Protein AF-A0A952E349-F1 (afdb_monomer)

Secondary structure (DSSP, 8-state):
-------PPP----PPP----SS-GGGS--PPPEEEEEE--SGGGG-S--BSSSGGG-EEEEEEETTEEEEEEE-BSSS-BTTB---TT-------STTS---BPPPHHHHHHSTTT-S-SS-GGGGG-TTTBTTS--TTS--PPPSSB-TTSPBP-PPPTTSEESSTTS-TTSTT--EE-TTS-EEEEEEEEE-SSSS-EEEEEEEEE-SSEEEEEE-SSSSSS--TTSEEEEEE--GGG--EE-SS---GGGTT-SEE-HHHHHHHHHHHHHHHSSHHHHHHHHHHHHHHH--S-EEEEEESS-TTS--EEEEEPPS-TTSHHHHHHHHHHHT----S---HHHHHHHHHHHHTT-TT-SSS-S--SPPGGGTGGG--EEEEEE--S---SS--S----SSSSSSSSSSTTT--S-SS-HHHHHHHHHSS-GGG-

Nearest PDB structures (foldseek):
  4db3-assembly1_A  TM=2.456E-01  e=8.775E+00  Vibrio vulnificus

Foldseek 3Di:
DDDDDDDDDDPDDDDDDPPDDPDPPVPPAPAFFEEEEAEAQAQLQQFLFQFPDDPLRWQWAWADEPVDIDIATEGHQDQDTLLRPFDLVPPDPPDPDSPSPNFHQADQVQLCPDPQRVGQPSLSLLRQACVGGVLHDDLQDFFFWAAFAAPVGHGTHQADLQFQWQQRNDDPPDPSTDGHNLQFKDWGWRPFCHGHHYGGGDTTIHTRHRNQKGKDWDDPPPPPDGDSPTDIDIDHLDQVRDWDAADQLNHVLQVSDRTRHSVSSSSRSSSSNRQGSGSLSVVLRVVRVCLLQDASHWYWYDYDPCPQVLTQATDHDDNHCSDDSNVSNSSSSSSRHRHDFAQPLQVLLLLLCQCLQHPSRPRYDGHNQDPVVNVSLPHHYHYDYRDSDDHDDDANPLFQQLAPDDDPRHDPPQDDDDTRDSSSSVNSSVVDRSPPD

Solvent-accessible surface area (backbone atoms only — not comparable to full-atom values): 25124 Å² total; per-residue (Å²): 133,86,83,85,82,84,77,87,75,83,81,79,79,78,74,77,82,81,80,71,77,91,56,61,74,94,74,53,66,91,44,54,34,41,34,36,39,39,39,55,30,17,43,73,27,56,26,30,42,34,28,84,74,50,84,91,24,27,50,71,42,74,9,40,38,97,86,50,75,44,72,41,65,24,32,28,73,62,77,75,48,99,86,40,79,65,54,95,78,70,71,68,75,87,59,94,46,92,82,69,53,84,26,32,52,58,48,53,67,37,32,36,68,35,94,82,57,58,42,58,83,72,24,55,57,43,63,40,15,34,94,39,7,66,38,25,75,46,90,73,58,73,45,68,57,50,55,45,48,28,77,86,63,52,66,57,57,86,41,50,43,66,61,25,34,63,56,65,42,57,45,88,89,39,92,83,52,50,65,38,46,47,86,43,63,45,71,48,69,15,59,64,42,44,30,64,87,41,66,58,57,45,69,41,70,34,67,81,37,60,64,46,52,37,41,48,82,45,72,72,84,73,80,88,60,95,53,52,84,39,50,67,44,83,45,61,76,39,77,90,58,50,64,49,76,48,89,81,29,69,27,63,84,41,76,42,37,48,48,26,48,43,70,52,50,44,41,35,48,26,22,28,51,37,40,31,37,23,51,43,33,42,48,44,34,53,55,29,44,51,57,42,71,42,67,76,36,20,45,25,39,33,50,68,72,60,84,66,80,28,61,35,59,67,39,67,38,46,75,52,33,78,41,70,56,28,22,54,46,48,51,22,54,57,60,58,68,47,47,67,72,34,42,55,50,40,50,53,42,32,55,43,26,26,63,46,48,38,92,70,20,81,83,51,75,69,59,70,65,53,57,64,94,66,34,27,87,72,46,50,77,44,82,46,80,46,72,96,72,82,66,47,77,76,83,62,77,69,44,51,39,24,57,72,58,90,55,98,75,38,33,88,94,69,40,72,93,69,60,49,43,63,63,17,45,53,34,52,51,68,76,47,74,64,86,81,114

Structure (mmCIF, N/CA/C/O backbone):
data_AF-A0A952E349-F1
#
_entry.id   AF-A0A952E349-F1
#
loop_
_atom_site.group_PDB
_atom_site.id
_atom_site.type_symbol
_atom_site.label_atom_id
_atom_site.label_alt_id
_atom_site.label_comp_id
_atom_site.label_asym_id
_atom_site.label_entity_id
_atom_site.label_seq_id
_atom_site.pdbx_PDB_ins_code
_atom_site.Cartn_x
_atom_site.Cartn_y
_atom_site.Cartn_z
_atom_site.occupancy
_atom_site.B_iso_or_equiv
_atom_site.auth_seq_id
_atom_site.auth_comp_id
_atom_site.auth_asym_id
_atom_site.auth_atom_id
_atom_site.pdbx_PDB_model_num
ATOM 1 N N . MET A 1 1 ? 38.917 14.965 -87.264 1.00 38.66 1 MET A N 1
ATOM 2 C CA . MET A 1 1 ? 38.340 15.428 -85.982 1.00 38.66 1 MET A CA 1
ATOM 3 C C . MET A 1 1 ? 37.756 14.219 -85.274 1.00 38.66 1 MET A C 1
ATOM 5 O O . MET A 1 1 ? 37.105 13.421 -85.933 1.00 38.66 1 MET A O 1
ATOM 9 N N . LEU A 1 2 ? 38.121 14.050 -84.002 1.00 36.72 2 LEU A N 1
ATOM 10 C CA . LEU A 1 2 ? 37.919 12.873 -83.148 1.00 36.72 2 LEU A CA 1
ATOM 11 C C . LEU A 1 2 ? 36.464 12.374 -83.093 1.00 36.72 2 LEU A C 1
ATOM 13 O O . LEU A 1 2 ? 35.555 13.162 -82.849 1.00 36.72 2 LEU A O 1
ATOM 17 N N . ALA A 1 3 ? 36.282 11.056 -83.202 1.00 37.66 3 ALA A N 1
ATOM 18 C CA . ALA A 1 3 ? 35.098 10.358 -82.711 1.00 37.66 3 ALA A CA 1
ATOM 19 C C . ALA A 1 3 ? 35.332 10.000 -81.233 1.00 37.66 3 ALA A C 1
ATOM 21 O O . ALA A 1 3 ? 36.263 9.260 -80.916 1.00 37.66 3 ALA A O 1
ATOM 22 N N . ALA A 1 4 ? 34.530 10.569 -80.332 1.00 39.22 4 ALA A N 1
ATOM 23 C CA . ALA A 1 4 ? 34.571 10.274 -78.904 1.00 39.22 4 ALA A CA 1
ATOM 24 C C . ALA A 1 4 ? 33.732 9.020 -78.614 1.00 39.22 4 ALA A C 1
ATOM 26 O O . ALA A 1 4 ? 32.523 9.006 -78.840 1.00 39.22 4 ALA A O 1
ATOM 27 N N . LEU A 1 5 ? 34.390 7.964 -78.137 1.00 37.06 5 LEU A N 1
ATOM 28 C CA . LEU A 1 5 ? 33.767 6.726 -77.680 1.00 37.06 5 LEU A CA 1
ATOM 29 C C . LEU A 1 5 ? 33.351 6.911 -76.210 1.00 37.06 5 LEU A C 1
ATOM 31 O O . LEU A 1 5 ? 34.209 7.041 -75.338 1.00 37.06 5 LEU A O 1
ATOM 35 N N . LEU A 1 6 ? 32.046 6.963 -75.939 1.00 41.62 6 LEU A N 1
ATOM 36 C CA . LEU A 1 6 ? 31.497 7.030 -74.584 1.00 41.62 6 LEU A CA 1
ATOM 37 C C . LEU A 1 6 ? 31.493 5.612 -73.987 1.00 41.62 6 LEU A C 1
ATOM 39 O O . LEU A 1 6 ? 30.723 4.757 -74.419 1.00 41.62 6 LEU A O 1
ATOM 43 N N . VAL A 1 7 ? 32.376 5.348 -73.024 1.00 44.19 7 VAL A N 1
ATOM 44 C CA . VAL A 1 7 ? 32.426 4.075 -72.290 1.00 44.19 7 VAL A CA 1
ATOM 45 C C . VAL A 1 7 ? 31.547 4.206 -71.044 1.00 44.19 7 VAL A C 1
ATOM 47 O O . VAL A 1 7 ? 31.880 4.964 -70.136 1.00 44.19 7 VAL A O 1
ATOM 50 N N . LEU A 1 8 ? 30.423 3.481 -70.998 1.00 44.56 8 LEU A N 1
ATOM 51 C CA . LEU A 1 8 ? 29.668 3.270 -69.760 1.00 44.56 8 LEU A CA 1
ATOM 52 C C . LEU A 1 8 ? 30.443 2.292 -68.869 1.00 44.56 8 LEU A C 1
ATOM 54 O O . LEU A 1 8 ? 30.660 1.142 -69.251 1.00 44.56 8 LEU A O 1
ATOM 58 N N . VAL A 1 9 ? 30.829 2.741 -67.677 1.00 49.50 9 VAL A N 1
ATOM 59 C CA . VAL A 1 9 ? 31.378 1.884 -66.620 1.00 49.50 9 VAL A CA 1
ATOM 60 C C . VAL A 1 9 ? 30.221 1.461 -65.706 1.00 49.50 9 VAL A C 1
ATOM 62 O O . VAL A 1 9 ? 29.508 2.337 -65.213 1.00 49.50 9 VAL A O 1
ATOM 65 N N . PRO A 1 10 ? 29.995 0.157 -65.466 1.00 44.12 10 PRO A N 1
ATOM 66 C CA . PRO A 1 10 ? 28.993 -0.285 -64.508 1.00 44.12 10 PRO A CA 1
ATOM 67 C C . PRO A 1 10 ? 29.476 0.029 -63.087 1.00 44.12 10 PRO A C 1
ATOM 69 O O . PRO A 1 10 ? 30.551 -0.405 -62.675 1.00 44.12 10 PRO A O 1
ATOM 72 N N . ILE A 1 11 ? 28.678 0.786 -62.334 1.00 51.91 11 ILE A N 1
ATOM 73 C CA . ILE A 1 11 ? 28.887 0.988 -60.899 1.00 51.91 11 ILE A CA 1
ATOM 74 C C . ILE A 1 11 ? 28.409 -0.289 -60.209 1.00 51.91 11 ILE A C 1
ATOM 76 O O . ILE A 1 11 ? 27.210 -0.528 -60.079 1.00 51.91 11 ILE A O 1
ATOM 80 N N . THR A 1 12 ? 29.340 -1.138 -59.789 1.00 49.94 12 THR A N 1
ATOM 81 C CA . THR A 1 12 ? 29.036 -2.228 -58.863 1.00 49.94 12 THR A CA 1
ATOM 82 C C . THR A 1 12 ? 28.783 -1.615 -57.489 1.00 49.94 12 THR A C 1
ATOM 84 O O . THR A 1 12 ? 29.725 -1.202 -56.814 1.00 49.94 12 THR A O 1
ATOM 87 N N . GLY A 1 13 ? 27.516 -1.513 -57.086 1.00 47.00 13 GLY A N 1
ATOM 88 C CA . GLY A 1 13 ? 27.161 -1.215 -55.703 1.00 47.00 13 GLY A CA 1
ATOM 89 C C . GLY A 1 13 ? 27.656 -2.350 -54.811 1.00 47.00 13 GLY A C 1
ATOM 90 O O . GLY A 1 13 ? 27.199 -3.484 -54.943 1.00 47.00 13 GLY A O 1
ATOM 91 N N . ALA A 1 14 ? 28.619 -2.068 -53.939 1.00 47.69 14 ALA A N 1
ATOM 92 C CA . ALA A 1 14 ? 28.977 -2.989 -52.874 1.00 47.69 14 ALA A CA 1
ATOM 93 C C . ALA A 1 14 ? 27.851 -2.945 -51.834 1.00 47.69 14 ALA A C 1
ATOM 95 O O . ALA A 1 14 ? 27.721 -1.966 -51.101 1.00 47.69 14 ALA A O 1
ATOM 96 N N . ALA A 1 15 ? 27.015 -3.982 -51.795 1.00 50.06 15 ALA A N 1
ATOM 97 C CA . ALA A 1 15 ? 26.187 -4.237 -50.626 1.00 50.06 15 ALA A CA 1
ATOM 98 C C . ALA A 1 15 ? 27.128 -4.512 -49.445 1.00 50.06 15 ALA A C 1
ATOM 100 O O . ALA A 1 15 ? 28.062 -5.310 -49.575 1.00 50.06 15 ALA A O 1
ATOM 101 N N . ALA A 1 16 ? 26.914 -3.830 -48.318 1.00 50.28 16 ALA A N 1
ATOM 102 C CA . ALA A 1 16 ? 27.619 -4.156 -47.088 1.00 50.28 16 ALA A CA 1
ATOM 103 C C . ALA A 1 16 ? 27.378 -5.644 -46.767 1.00 50.28 16 ALA A C 1
ATOM 105 O O . ALA A 1 16 ? 26.254 -6.124 -46.945 1.00 50.28 16 ALA A O 1
ATOM 106 N N . PRO A 1 17 ? 28.406 -6.403 -46.357 1.00 44.97 17 PRO A N 1
ATOM 107 C CA . PRO A 1 17 ? 28.228 -7.808 -46.031 1.00 44.97 17 PRO A CA 1
ATOM 108 C C . PRO A 1 17 ? 27.208 -7.942 -44.896 1.00 44.97 17 PRO A C 1
ATOM 110 O O . PRO A 1 17 ? 27.422 -7.438 -43.795 1.00 44.97 17 PRO A O 1
ATOM 113 N N . LEU A 1 18 ? 26.097 -8.626 -45.180 1.00 41.81 18 LEU A N 1
ATOM 114 C CA . LEU A 1 18 ? 25.151 -9.083 -44.171 1.00 41.81 18 LEU A CA 1
ATOM 115 C C . LEU A 1 18 ? 25.871 -10.139 -43.324 1.00 41.81 18 LEU A C 1
ATOM 117 O O . LEU A 1 18 ? 25.995 -11.295 -43.729 1.00 41.81 18 LEU A O 1
ATOM 121 N N . ASN A 1 19 ? 26.400 -9.725 -42.174 1.00 50.94 19 ASN A N 1
ATOM 122 C CA . ASN A 1 19 ? 26.942 -10.643 -41.180 1.00 50.94 19 ASN A CA 1
ATOM 123 C C . ASN A 1 19 ? 25.773 -11.367 -40.509 1.00 50.94 19 ASN A C 1
ATOM 125 O O . ASN A 1 19 ? 25.243 -10.915 -39.499 1.00 50.94 19 ASN A O 1
ATOM 129 N N . LEU A 1 20 ? 25.359 -12.488 -41.095 1.00 57.28 20 LEU A N 1
ATOM 130 C CA . LEU A 1 20 ? 24.455 -13.425 -40.440 1.00 57.28 20 LEU A CA 1
ATOM 131 C C . LEU A 1 20 ? 25.156 -13.983 -39.193 1.00 57.28 20 LEU A C 1
ATOM 133 O O . LEU A 1 20 ? 26.323 -14.376 -39.255 1.00 57.28 20 LEU A O 1
ATOM 137 N N . ALA A 1 21 ? 24.460 -13.982 -38.056 1.00 53.56 21 ALA A N 1
ATOM 138 C CA . ALA A 1 21 ? 25.009 -14.460 -36.794 1.00 53.56 21 ALA A CA 1
ATOM 139 C C . ALA A 1 21 ? 25.440 -15.935 -36.918 1.00 53.56 21 ALA A C 1
ATOM 141 O O . ALA A 1 21 ? 24.633 -16.813 -37.212 1.00 53.56 21 ALA A O 1
ATOM 142 N N . ASN A 1 22 ? 26.728 -16.209 -36.681 1.00 54.22 22 ASN A N 1
ATOM 143 C CA . ASN A 1 22 ? 27.316 -17.556 -36.763 1.00 54.22 22 ASN A CA 1
ATOM 144 C C . ASN A 1 22 ? 27.120 -18.391 -35.483 1.00 54.22 22 ASN A C 1
ATOM 146 O O . ASN A 1 22 ? 27.626 -19.510 -35.389 1.00 54.22 22 ASN A O 1
ATOM 150 N N . SER A 1 23 ? 26.392 -17.852 -34.508 1.00 53.53 23 SER A N 1
ATOM 151 C CA . SER A 1 23 ? 26.024 -18.523 -33.265 1.00 53.53 23 SER A CA 1
ATOM 152 C C . SER A 1 23 ? 24.502 -18.649 -33.214 1.00 53.53 23 SER A C 1
ATOM 154 O O . SER A 1 23 ? 23.820 -17.679 -33.548 1.00 53.53 23 SER A O 1
ATOM 156 N N . PRO A 1 24 ? 23.943 -19.801 -32.802 1.00 53.16 24 PRO A N 1
ATOM 157 C CA . PRO A 1 24 ? 22.507 -19.923 -32.580 1.00 53.16 24 PRO A CA 1
ATOM 158 C C . PRO A 1 24 ? 22.027 -18.843 -31.608 1.00 53.16 24 PRO A C 1
ATOM 160 O O . PRO A 1 24 ? 22.713 -18.567 -30.628 1.00 53.16 24 PRO A O 1
ATOM 163 N N . LEU A 1 25 ? 20.861 -18.246 -31.856 1.00 49.31 25 LEU A N 1
ATOM 164 C CA . LEU A 1 25 ? 20.354 -17.106 -31.080 1.00 49.31 25 LEU A CA 1
ATOM 165 C C . LEU A 1 25 ? 20.243 -17.404 -29.571 1.00 49.31 25 LEU A C 1
ATOM 167 O O . LEU A 1 25 ? 20.496 -16.537 -28.750 1.00 49.31 25 LEU A O 1
ATOM 171 N N . PHE A 1 26 ? 19.986 -18.661 -29.197 1.00 52.84 26 PHE A N 1
ATOM 172 C CA . PHE A 1 26 ? 19.953 -19.111 -27.798 1.00 52.84 26 PHE A CA 1
ATOM 173 C C . PHE A 1 26 ? 21.341 -19.249 -27.133 1.00 52.84 26 PHE A C 1
ATOM 175 O O . PHE A 1 26 ? 21.428 -19.517 -25.938 1.00 52.84 26 PHE A O 1
ATOM 182 N N . LEU A 1 27 ? 22.428 -19.121 -27.902 1.00 52.12 27 LEU A N 1
ATOM 183 C CA . LEU A 1 27 ? 23.825 -19.126 -27.443 1.00 52.12 27 LEU A CA 1
ATOM 184 C C . LEU A 1 27 ? 24.464 -17.726 -27.487 1.00 52.12 27 LEU A C 1
ATOM 186 O O . LEU A 1 27 ? 25.610 -17.573 -27.061 1.00 52.12 27 LEU A O 1
ATOM 190 N N . ALA A 1 28 ? 23.768 -16.714 -28.012 1.00 51.03 28 ALA A N 1
ATOM 191 C CA . ALA A 1 28 ? 24.268 -15.350 -28.113 1.00 51.03 28 ALA A CA 1
ATOM 192 C C . ALA A 1 28 ? 23.836 -14.554 -26.874 1.00 51.03 28 ALA A C 1
ATOM 194 O O . ALA A 1 28 ? 22.650 -14.340 -26.681 1.00 51.03 28 ALA A O 1
ATOM 195 N N . THR A 1 29 ? 24.808 -14.182 -26.031 1.00 53.09 29 THR A N 1
ATOM 196 C CA . THR A 1 29 ? 24.740 -13.132 -24.991 1.00 53.09 29 THR A CA 1
ATOM 197 C C . THR A 1 29 ? 23.368 -12.921 -24.340 1.00 53.09 29 THR A C 1
ATOM 199 O O . THR A 1 29 ? 22.526 -12.224 -24.896 1.00 53.09 29 THR A O 1
ATOM 202 N N . SER A 1 30 ? 23.179 -13.448 -23.125 1.00 72.81 30 SER A N 1
ATOM 203 C CA . SER A 1 30 ? 22.052 -13.069 -22.261 1.00 72.81 30 SER A CA 1
ATOM 204 C C . SER A 1 30 ? 22.091 -11.556 -22.034 1.00 72.81 30 SER A C 1
ATOM 206 O O . SER A 1 30 ? 22.868 -11.078 -21.209 1.00 72.81 30 SER A O 1
ATOM 208 N N . VAL A 1 31 ? 21.315 -10.807 -22.813 1.00 89.06 31 VAL A N 1
ATOM 209 C CA . VAL A 1 31 ? 21.098 -9.378 -22.605 1.00 89.06 31 VAL A CA 1
ATOM 210 C C . VAL A 1 31 ? 20.160 -9.225 -21.413 1.00 89.06 31 VAL A C 1
ATOM 212 O O . VAL A 1 31 ? 19.180 -9.960 -21.295 1.00 89.06 31 VAL A O 1
ATOM 215 N N . GLU A 1 32 ? 20.483 -8.326 -20.488 1.00 93.88 32 GLU A N 1
ATOM 216 C CA . GLU A 1 32 ? 19.623 -8.087 -19.329 1.00 93.88 32 GLU A CA 1
ATOM 217 C C . GLU A 1 32 ? 18.279 -7.510 -19.802 1.00 93.88 32 GLU A C 1
ATOM 219 O O . GLU A 1 32 ? 18.289 -6.553 -20.586 1.00 93.88 32 GLU A O 1
ATOM 224 N N . PRO A 1 33 ? 17.130 -8.045 -19.356 1.00 94.44 33 PRO A N 1
ATOM 225 C CA . PRO A 1 33 ? 15.838 -7.459 -19.676 1.00 94.44 33 PRO A CA 1
ATOM 226 C C . PRO A 1 33 ? 15.683 -6.102 -18.983 1.00 94.44 33 PRO A C 1
ATOM 228 O O . PRO A 1 33 ? 16.248 -5.871 -17.910 1.00 94.44 33 PRO A O 1
ATOM 231 N N . ASN A 1 34 ? 14.890 -5.229 -19.590 1.00 95.81 34 ASN A N 1
ATOM 232 C CA . ASN A 1 34 ? 14.481 -3.958 -19.015 1.00 95.81 34 ASN A CA 1
ATOM 233 C C . ASN A 1 34 ? 13.130 -4.120 -18.312 1.00 95.81 34 ASN A C 1
ATOM 235 O O . ASN A 1 34 ? 12.200 -4.689 -18.882 1.00 95.81 34 ASN A O 1
ATOM 239 N N . ILE A 1 35 ? 13.005 -3.590 -17.100 1.00 96.81 35 ILE A N 1
ATOM 240 C CA . ILE A 1 35 ? 11.749 -3.552 -16.351 1.00 96.81 35 ILE A CA 1
ATOM 241 C C . ILE A 1 35 ? 11.536 -2.124 -15.858 1.00 96.81 35 ILE A C 1
ATOM 243 O O . ILE A 1 35 ? 12.375 -1.593 -15.134 1.00 96.81 35 ILE A O 1
ATOM 247 N N . THR A 1 36 ? 10.423 -1.506 -16.231 1.00 96.00 36 THR A N 1
ATOM 248 C CA . THR A 1 36 ? 10.028 -0.183 -15.739 1.00 96.00 36 THR A CA 1
ATOM 249 C C . THR A 1 36 ? 8.887 -0.352 -14.753 1.00 96.00 36 THR A C 1
ATOM 251 O O . THR A 1 36 ? 7.811 -0.826 -15.120 1.00 96.00 36 THR A O 1
ATOM 254 N N . PHE A 1 37 ? 9.119 0.042 -13.503 1.00 96.25 37 PHE A N 1
ATOM 255 C CA . PHE A 1 37 ? 8.055 0.190 -12.521 1.00 96.25 37 PHE A CA 1
ATOM 256 C C . PHE A 1 37 ? 7.410 1.560 -12.673 1.00 96.25 37 PHE A C 1
ATOM 258 O O . PHE A 1 37 ? 8.094 2.580 -12.620 1.00 96.25 37 PHE A O 1
ATOM 265 N N . VAL A 1 38 ? 6.092 1.562 -12.832 1.00 94.00 38 VAL A N 1
ATOM 266 C CA . VAL A 1 38 ? 5.258 2.758 -12.762 1.00 94.00 38 VAL A CA 1
ATOM 267 C C . VAL A 1 38 ? 4.405 2.628 -11.513 1.00 94.00 38 VAL A C 1
ATOM 269 O O . VAL A 1 38 ? 3.523 1.771 -11.447 1.00 94.00 38 VAL A O 1
ATOM 272 N N . ASN A 1 39 ? 4.707 3.432 -10.503 1.00 94.25 39 ASN A N 1
ATOM 273 C CA . ASN A 1 39 ? 4.015 3.385 -9.228 1.00 94.25 39 ASN A CA 1
ATOM 274 C C . ASN A 1 39 ? 3.002 4.522 -9.123 1.00 94.25 39 ASN A C 1
ATOM 276 O O . ASN A 1 39 ? 3.308 5.676 -9.408 1.00 94.25 39 ASN A O 1
ATOM 280 N N . ASP A 1 40 ? 1.790 4.179 -8.718 1.00 93.12 40 ASP A N 1
ATOM 281 C CA . ASP A 1 40 ? 0.751 5.139 -8.399 1.00 93.12 40 ASP A CA 1
ATOM 282 C C . ASP A 1 40 ? 1.138 5.927 -7.148 1.00 93.12 40 ASP A C 1
ATOM 284 O O . ASP A 1 40 ? 1.376 5.357 -6.083 1.00 93.12 40 ASP A O 1
ATOM 288 N N . ASP A 1 41 ? 1.223 7.239 -7.312 1.00 91.69 41 ASP A N 1
ATOM 289 C CA . ASP A 1 41 ? 1.432 8.230 -6.269 1.00 91.69 41 ASP A CA 1
ATOM 290 C C . ASP A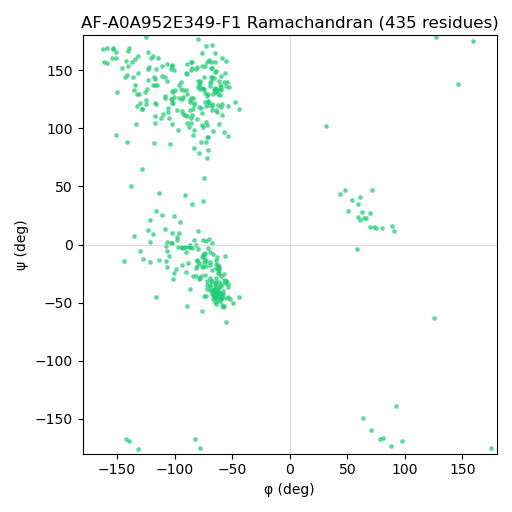 1 41 ? 0.216 9.157 -6.165 1.00 91.69 41 ASP A C 1
ATOM 292 O O . ASP A 1 41 ? 0.369 10.312 -5.806 1.00 91.69 41 ASP A O 1
ATOM 296 N N . SER A 1 42 ? -0.992 8.694 -6.501 1.00 89.31 42 SER A N 1
ATOM 297 C CA . SER A 1 42 ? -2.235 9.439 -6.271 1.00 89.31 42 SER A CA 1
ATOM 298 C C . SER A 1 42 ? -2.607 9.482 -4.790 1.00 89.31 42 SER A C 1
ATOM 300 O O . SER A 1 42 ? -2.224 8.612 -4.015 1.00 89.31 42 SER A O 1
ATOM 302 N N . GLY A 1 43 ? -3.408 10.469 -4.373 1.00 85.69 43 GLY A N 1
ATOM 303 C CA . GLY A 1 43 ? -3.766 10.647 -2.957 1.00 85.69 43 GLY A CA 1
ATOM 304 C C . GLY A 1 43 ? -4.436 9.425 -2.308 1.00 85.69 43 GLY A C 1
ATOM 305 O O . GLY A 1 43 ? -4.317 9.229 -1.100 1.00 85.69 43 GLY A O 1
ATOM 306 N N . SER A 1 44 ? -5.092 8.562 -3.093 1.00 85.81 44 SER A N 1
ATOM 307 C CA . SER A 1 44 ? -5.729 7.346 -2.583 1.00 85.81 44 SER A CA 1
ATOM 308 C C . SER A 1 44 ? -4.756 6.238 -2.187 1.00 85.81 44 SER A C 1
ATOM 310 O O . SER A 1 44 ? -5.123 5.338 -1.427 1.00 85.81 44 SER A O 1
ATOM 312 N N . MET A 1 45 ? -3.493 6.339 -2.601 1.00 90.69 45 MET A N 1
ATOM 313 C CA . MET A 1 45 ? -2.438 5.422 -2.186 1.00 90.69 45 MET A CA 1
ATOM 314 C C . MET A 1 45 ? -2.005 5.638 -0.719 1.00 90.69 45 MET A C 1
ATOM 316 O O . MET A 1 45 ? -1.516 4.699 -0.086 1.00 90.69 45 MET A O 1
ATOM 320 N N . ASP A 1 46 ? -2.305 6.792 -0.110 1.00 88.75 46 ASP A N 1
ATOM 321 C CA . ASP A 1 46 ? -2.099 7.037 1.333 1.00 88.75 46 ASP A CA 1
ATOM 322 C C . ASP A 1 46 ? -3.164 6.352 2.220 1.00 88.75 46 ASP A C 1
ATOM 324 O O . ASP A 1 46 ? -3.033 6.268 3.442 1.00 88.75 46 ASP A O 1
ATOM 328 N N . TRP A 1 47 ? -4.245 5.827 1.634 1.00 89.44 47 TRP A N 1
ATOM 329 C CA . TRP A 1 47 ? -5.367 5.294 2.407 1.00 89.44 47 TRP A CA 1
ATOM 330 C C . TRP A 1 47 ? -5.001 4.022 3.190 1.00 89.44 47 TRP A C 1
ATOM 332 O O . TRP A 1 47 ? -4.285 3.139 2.712 1.00 89.44 47 TRP A O 1
ATOM 342 N N . GLY A 1 48 ? -5.575 3.887 4.390 1.00 90.88 48 GLY A N 1
ATOM 343 C CA . GLY A 1 48 ? -5.428 2.711 5.267 1.00 90.88 48 GLY A CA 1
ATOM 344 C C . GLY A 1 48 ? -6.566 1.692 5.135 1.00 90.88 48 GLY A C 1
ATOM 345 O O . GLY A 1 48 ? -6.715 0.782 5.957 1.00 90.88 48 GLY A O 1
ATOM 346 N N . ILE A 1 49 ? -7.429 1.874 4.134 1.00 90.94 49 ILE A N 1
ATOM 347 C CA . ILE A 1 49 ? -8.602 1.039 3.890 1.00 90.94 49 ILE A CA 1
ATOM 348 C C . ILE A 1 49 ? -8.569 0.521 2.456 1.00 90.94 49 ILE A C 1
ATOM 350 O O . ILE A 1 49 ? -8.378 1.282 1.515 1.00 90.94 49 ILE A O 1
ATOM 354 N N . MET A 1 50 ? -8.780 -0.781 2.288 1.00 91.69 50 MET A N 1
ATOM 355 C CA . MET A 1 50 ? -9.094 -1.430 1.017 1.00 91.69 50 MET A CA 1
ATOM 356 C C . MET A 1 50 ? -10.132 -2.515 1.291 1.00 91.69 50 MET A C 1
ATOM 358 O O . MET A 1 50 ? -9.792 -3.654 1.622 1.00 91.69 50 MET A O 1
ATOM 362 N N . VAL A 1 51 ? -11.412 -2.138 1.239 1.00 89.62 51 VAL A N 1
ATOM 363 C CA . VAL A 1 51 ? -12.491 -3.094 1.518 1.00 89.62 51 VAL A CA 1
ATOM 364 C C . VAL A 1 51 ? -12.744 -4.011 0.328 1.00 89.62 51 VAL A C 1
ATOM 366 O O . VAL A 1 51 ? -12.794 -3.568 -0.817 1.00 89.62 51 VAL A O 1
ATOM 369 N N . VAL A 1 52 ? -12.977 -5.293 0.606 1.00 74.19 52 VAL A N 1
ATOM 370 C CA . VAL A 1 52 ? -13.361 -6.282 -0.420 1.00 74.19 52 VAL A CA 1
ATOM 371 C C . VAL A 1 52 ? -14.816 -6.128 -0.884 1.00 74.19 52 VAL A C 1
ATOM 373 O O . VAL A 1 52 ? -15.208 -6.683 -1.909 1.00 74.19 52 VAL A O 1
ATOM 376 N N . GLN A 1 53 ? -15.632 -5.379 -0.134 1.00 64.88 53 GLN A N 1
ATOM 377 C CA . GLN A 1 53 ? -17.052 -5.147 -0.396 1.00 64.88 53 GLN A CA 1
ATOM 378 C C . GLN A 1 53 ? -17.380 -3.653 -0.252 1.00 64.88 53 GLN A C 1
ATOM 380 O O . GLN A 1 53 ? -17.478 -3.136 0.856 1.00 64.88 53 GLN A O 1
ATOM 385 N N . GLY A 1 54 ? -17.550 -2.961 -1.379 1.00 58.88 54 GLY A N 1
ATOM 386 C CA . GLY A 1 54 ? -17.804 -1.518 -1.439 1.00 58.88 54 GLY A CA 1
ATOM 387 C C . GLY A 1 54 ? -17.147 -0.915 -2.679 1.00 58.88 54 GLY A C 1
ATOM 388 O O . GLY A 1 54 ? -16.040 -1.306 -3.041 1.00 58.88 54 GLY A O 1
ATOM 389 N N . GLY A 1 55 ? -17.837 -0.013 -3.381 1.00 60.44 55 GLY A N 1
ATOM 390 C CA . GLY A 1 55 ? -17.241 0.678 -4.527 1.00 60.44 55 GLY A CA 1
ATOM 391 C C . GLY A 1 55 ? -16.021 1.482 -4.073 1.00 60.44 55 GLY A C 1
ATOM 392 O O . GLY A 1 55 ? -16.097 2.163 -3.055 1.00 60.44 55 GLY A O 1
ATOM 393 N N . GLU A 1 56 ? -14.913 1.385 -4.812 1.00 74.19 56 GLU A N 1
ATOM 394 C CA . GLU A 1 56 ? -13.691 2.196 -4.618 1.00 74.19 56 GLU A CA 1
ATOM 395 C C . GLU A 1 56 ? -12.817 1.812 -3.406 1.00 74.19 56 GLU A C 1
ATOM 397 O O . GLU A 1 56 ? -11.918 2.556 -3.021 1.00 74.19 56 GLU A O 1
ATOM 402 N N . GLY A 1 57 ? -13.040 0.640 -2.798 1.00 85.50 57 GLY A N 1
ATOM 403 C CA . GLY A 1 57 ? -12.177 0.146 -1.718 1.00 85.50 57 GLY A CA 1
ATOM 404 C C . GLY A 1 57 ? -12.239 0.993 -0.441 1.00 85.50 57 GLY A C 1
ATOM 405 O O . GLY A 1 57 ? -11.308 0.947 0.356 1.00 85.50 57 GLY A O 1
ATOM 406 N N . THR A 1 58 ? -13.325 1.742 -0.236 1.00 87.94 58 THR A N 1
ATOM 407 C CA . THR A 1 58 ? -13.569 2.593 0.942 1.00 87.94 58 THR A CA 1
ATOM 408 C C . THR A 1 58 ? -14.623 1.989 1.865 1.00 87.94 58 THR A C 1
ATOM 410 O O . THR A 1 58 ? -15.487 1.228 1.423 1.00 87.94 58 THR A O 1
ATOM 413 N N . MET A 1 59 ? -14.600 2.342 3.153 1.00 90.06 59 MET A N 1
ATOM 414 C CA . MET A 1 59 ? -15.705 1.992 4.042 1.00 90.06 59 MET A CA 1
ATOM 415 C C . MET A 1 59 ? -16.822 3.025 3.906 1.00 90.06 59 MET A C 1
ATOM 417 O O . MET A 1 59 ? -16.627 4.197 4.209 1.00 90.06 59 MET A O 1
ATOM 421 N N . VAL A 1 60 ? -18.012 2.585 3.499 1.00 88.88 60 VAL A N 1
ATOM 422 C CA . VAL A 1 60 ? -19.184 3.460 3.384 1.00 88.88 60 VAL A CA 1
ATOM 423 C C . VAL A 1 60 ? -20.096 3.276 4.591 1.00 88.88 60 VAL A C 1
ATOM 425 O O . VAL A 1 60 ? -20.506 2.155 4.896 1.00 88.88 60 VAL A O 1
ATOM 428 N N . LEU A 1 61 ? -20.438 4.380 5.257 1.00 89.31 61 LEU A N 1
ATOM 429 C CA . LEU A 1 61 ? -21.492 4.420 6.269 1.00 89.31 61 LEU A CA 1
ATOM 430 C C . LEU A 1 61 ? -22.740 5.068 5.662 1.00 89.31 61 LEU A C 1
ATOM 432 O O . LEU A 1 61 ? -22.684 6.181 5.136 1.00 89.31 61 LEU A O 1
ATOM 436 N N . ASP A 1 62 ? -23.869 4.365 5.741 1.00 84.12 62 ASP A N 1
ATOM 437 C CA . ASP A 1 62 ? -25.154 4.823 5.213 1.00 84.12 62 ASP A CA 1
ATOM 438 C C . ASP A 1 62 ? -26.050 5.352 6.341 1.00 84.12 62 ASP A C 1
ATOM 440 O O . ASP A 1 62 ? -26.402 4.626 7.271 1.00 84.12 62 ASP A O 1
ATOM 444 N N . GLY A 1 63 ? -26.464 6.616 6.240 1.00 75.75 63 GLY A N 1
ATOM 445 C CA . GLY A 1 63 ? -27.462 7.232 7.117 1.00 75.75 63 GLY A CA 1
ATOM 446 C C . GLY A 1 63 ? -28.771 7.538 6.391 1.00 75.75 63 GLY A C 1
ATOM 447 O O . GLY A 1 63 ? -28.799 7.796 5.184 1.00 75.75 63 GLY A O 1
ATOM 448 N N . ARG A 1 64 ? -29.881 7.580 7.136 1.00 66.88 64 ARG A N 1
ATOM 449 C CA . ARG A 1 64 ? -31.203 7.891 6.574 1.00 66.88 64 ARG A CA 1
ATOM 450 C C . ARG A 1 64 ? -31.440 9.404 6.517 1.00 66.88 64 ARG A C 1
ATOM 452 O O . ARG A 1 64 ? -31.713 10.025 7.542 1.00 66.88 64 ARG A O 1
ATOM 459 N N . GLN A 1 65 ? -31.449 10.010 5.328 1.00 58.69 65 GLN A N 1
ATOM 460 C CA . GLN A 1 65 ? -31.947 11.381 5.147 1.00 58.69 65 GLN A CA 1
ATOM 461 C C . GLN A 1 65 ? -33.458 11.344 4.845 1.00 58.69 65 GLN A C 1
ATOM 463 O O . GLN A 1 65 ? -33.959 10.467 4.143 1.00 58.69 65 GLN A O 1
ATOM 468 N N . PHE A 1 66 ? -34.216 12.346 5.301 1.00 54.47 66 PHE A N 1
ATOM 469 C CA . PHE A 1 66 ? -35.625 12.516 4.900 1.00 54.47 66 PHE A CA 1
ATOM 470 C C . PHE A 1 66 ? -35.792 12.900 3.405 1.00 54.47 66 PHE A C 1
ATOM 472 O O . PHE A 1 66 ? -36.920 13.061 2.941 1.00 54.47 66 PHE A O 1
ATOM 479 N N . SER A 1 67 ? -34.689 13.015 2.649 1.00 51.16 67 SER A N 1
ATOM 480 C CA . SER A 1 67 ? -34.628 13.397 1.227 1.00 51.16 67 SER A CA 1
ATOM 481 C C . SER A 1 67 ? -33.690 12.536 0.351 1.00 51.16 67 SER A C 1
ATOM 483 O O . SER A 1 67 ? -33.491 12.886 -0.809 1.00 51.16 67 SER A O 1
ATOM 485 N N . GLY A 1 68 ? -33.126 11.434 0.866 1.00 56.81 68 GLY A N 1
ATOM 486 C CA . GLY A 1 68 ? -32.133 10.579 0.184 1.00 56.81 68 GLY A CA 1
ATOM 487 C C . GLY A 1 68 ? -31.323 9.730 1.180 1.00 56.81 68 GLY A C 1
ATOM 488 O O . GLY A 1 68 ? -31.496 9.889 2.381 1.00 56.81 68 GLY A O 1
ATOM 489 N N . ASP A 1 69 ? -30.451 8.829 0.734 1.00 59.31 69 ASP A N 1
ATOM 490 C CA . ASP A 1 69 ? -29.474 8.186 1.632 1.00 59.31 69 ASP A CA 1
ATOM 491 C C . ASP A 1 69 ? -28.241 9.098 1.730 1.00 59.31 69 ASP A C 1
ATOM 493 O O . ASP A 1 69 ? -27.692 9.489 0.697 1.00 59.31 69 ASP A O 1
ATOM 497 N N . ARG A 1 70 ? -27.806 9.474 2.945 1.00 70.81 70 ARG A N 1
ATOM 498 C CA . ARG A 1 70 ? -26.510 10.156 3.113 1.00 70.81 70 ARG A CA 1
ATOM 499 C C . ARG A 1 70 ? -25.449 9.074 3.227 1.00 70.81 70 ARG A C 1
ATOM 501 O O . ARG A 1 70 ? -25.354 8.423 4.265 1.00 70.81 70 ARG A O 1
ATOM 508 N N . ARG A 1 71 ? -24.690 8.894 2.150 1.00 79.50 71 ARG A N 1
ATOM 509 C CA . ARG A 1 71 ? -23.533 8.001 2.105 1.00 79.50 71 ARG A CA 1
ATOM 510 C C . ARG A 1 71 ? -22.286 8.787 2.433 1.00 79.50 71 ARG A C 1
ATOM 512 O O . ARG A 1 71 ? -22.094 9.868 1.882 1.00 79.50 71 ARG A O 1
ATOM 519 N N . GLN A 1 72 ? -21.468 8.242 3.315 1.00 84.44 72 GLN A N 1
ATOM 520 C CA . GLN A 1 72 ? -20.240 8.885 3.741 1.00 84.44 72 GLN A CA 1
ATOM 521 C C . GLN A 1 72 ? -19.090 7.881 3.664 1.00 84.44 72 GLN A C 1
ATOM 523 O O . GLN A 1 72 ? -19.242 6.743 4.113 1.00 84.44 72 GLN A O 1
ATOM 528 N N . ARG A 1 73 ? -17.993 8.274 3.007 1.00 86.00 73 ARG A N 1
ATOM 529 C CA . ARG A 1 73 ? -16.843 7.407 2.717 1.00 86.00 73 ARG A CA 1
ATOM 530 C C . ARG A 1 73 ? -15.730 7.662 3.723 1.00 86.00 73 ARG A C 1
ATOM 532 O O . ARG A 1 73 ? -15.335 8.801 3.906 1.00 86.00 73 ARG A O 1
ATOM 539 N N . TYR A 1 74 ? -15.179 6.585 4.261 1.00 88.62 74 TYR A N 1
ATOM 540 C CA . TYR A 1 74 ? -14.060 6.593 5.189 1.00 88.62 74 TYR A CA 1
ATOM 541 C C . TYR A 1 74 ? -12.886 5.828 4.590 1.00 88.62 74 TYR A C 1
ATOM 543 O O . TYR A 1 74 ? -13.064 4.741 4.022 1.00 88.62 74 TYR A O 1
ATOM 551 N N . VAL A 1 75 ? -11.688 6.392 4.739 1.00 88.44 75 VAL A N 1
ATOM 552 C CA . VAL A 1 75 ? -10.471 5.913 4.064 1.00 88.44 75 VAL A CA 1
ATOM 553 C C . VAL A 1 75 ? -9.304 5.648 5.020 1.00 88.44 75 VAL A C 1
ATOM 555 O O . VAL A 1 75 ? -8.369 4.934 4.657 1.00 88.44 75 VAL A O 1
ATOM 558 N N . HIS A 1 76 ? -9.405 6.103 6.273 1.00 88.88 76 HIS A N 1
ATOM 559 C CA . HIS A 1 76 ? -8.420 5.836 7.322 1.00 88.88 76 HIS A CA 1
ATOM 560 C C . HIS A 1 76 ? -9.034 5.136 8.543 1.00 88.88 76 HIS A C 1
ATOM 562 O O . HIS A 1 76 ? -10.214 5.288 8.870 1.00 88.88 76 HIS A O 1
ATOM 568 N N . VAL A 1 77 ? -8.204 4.370 9.252 1.00 89.06 77 VAL A N 1
ATOM 569 C CA . VAL A 1 77 ? -8.537 3.738 10.545 1.00 89.06 77 VAL A CA 1
ATOM 570 C C . VAL A 1 77 ? -7.828 4.394 11.737 1.00 89.06 77 VAL A C 1
ATOM 572 O O . VAL A 1 77 ? -8.250 4.158 12.875 1.00 89.06 77 VAL A O 1
ATOM 575 N N . PHE A 1 78 ? -6.810 5.223 11.466 1.00 78.06 78 PHE A N 1
ATOM 576 C CA . PHE A 1 78 ? -6.024 6.006 12.424 1.00 78.06 78 PHE A CA 1
ATOM 577 C C . PHE A 1 78 ? -5.891 7.459 11.961 1.00 78.06 78 PHE A C 1
ATOM 579 O O . PHE A 1 78 ? -6.063 7.761 10.782 1.00 78.06 78 PHE A O 1
ATOM 586 N N . CYS A 1 79 ? -5.532 8.325 12.902 1.00 74.00 79 CYS A N 1
ATOM 587 C CA . CYS A 1 79 ? -5.289 9.750 12.695 1.00 74.00 79 CYS A CA 1
ATOM 588 C C . CYS A 1 79 ? -3.816 10.055 12.373 1.00 74.00 79 CYS A C 1
ATOM 590 O O . CYS A 1 79 ? -3.210 10.929 12.984 1.00 74.00 79 CYS A O 1
ATOM 592 N N . MET A 1 80 ? -3.198 9.234 11.525 1.00 66.38 80 MET A N 1
ATOM 593 C CA . MET A 1 80 ? -1.755 9.248 11.289 1.00 66.38 80 MET A CA 1
ATOM 594 C C . MET A 1 80 ? -1.473 8.775 9.862 1.00 66.38 80 MET A C 1
ATOM 596 O O . MET A 1 80 ? -1.435 7.572 9.611 1.00 66.38 80 MET A O 1
ATOM 600 N N . SER A 1 81 ? -1.352 9.712 8.924 1.00 63.09 81 SER A N 1
ATOM 601 C CA . SER A 1 81 ? -0.886 9.457 7.556 1.00 63.09 81 SER A CA 1
ATOM 602 C C . SER A 1 81 ? -0.243 10.721 6.972 1.00 63.09 81 SER A C 1
ATOM 604 O O . SER A 1 81 ? -0.364 11.792 7.564 1.00 63.09 81 SER A O 1
ATOM 606 N N . ASP A 1 82 ? 0.437 10.611 5.827 1.00 62.22 82 ASP A N 1
ATOM 607 C CA . ASP A 1 82 ? 1.238 11.713 5.259 1.00 62.22 82 ASP A CA 1
ATOM 608 C C . ASP A 1 82 ? 0.330 12.846 4.764 1.00 62.22 82 ASP A C 1
ATOM 610 O O . ASP A 1 82 ? 0.708 14.014 4.807 1.00 62.22 82 ASP A O 1
ATOM 614 N N . ASN A 1 83 ? -0.897 12.508 4.348 1.00 61.59 83 ASN A N 1
ATOM 615 C CA . ASN A 1 83 ? -1.897 13.468 3.878 1.00 61.59 83 ASN A CA 1
ATOM 616 C C . ASN A 1 83 ? -2.984 13.791 4.907 1.00 61.59 83 ASN A C 1
ATOM 618 O O . ASN A 1 83 ? -3.907 14.550 4.600 1.00 61.59 83 ASN A O 1
ATOM 622 N N . ASN A 1 84 ? -2.913 13.213 6.107 1.00 58.78 84 ASN A N 1
ATOM 623 C CA . ASN A 1 84 ? -3.913 13.420 7.143 1.00 58.78 84 ASN A CA 1
ATOM 624 C C . ASN A 1 84 ? -3.275 14.083 8.362 1.00 58.78 84 ASN A C 1
ATOM 626 O O . ASN A 1 84 ? -2.846 13.417 9.306 1.00 58.78 84 ASN A O 1
ATOM 630 N N . ASP A 1 85 ? -3.238 15.417 8.338 1.00 50.84 85 ASP A N 1
ATOM 631 C CA . ASP A 1 85 ? -2.917 16.208 9.522 1.00 50.84 85 ASP A CA 1
ATOM 632 C C . ASP A 1 85 ? -4.138 16.253 10.441 1.00 50.84 85 ASP A C 1
ATOM 634 O O . ASP A 1 85 ? -5.011 17.123 10.371 1.00 50.84 85 ASP A O 1
ATOM 638 N N . CYS A 1 86 ? -4.213 15.254 11.305 1.00 53.91 86 CYS A N 1
ATOM 639 C CA . CYS A 1 86 ? -5.134 15.247 12.414 1.00 53.91 86 CYS A CA 1
ATOM 640 C C . CYS A 1 86 ? -4.710 16.232 13.494 1.00 53.91 86 CYS A C 1
ATOM 642 O O . CYS A 1 86 ? -4.264 15.847 14.578 1.00 53.91 86 CYS A O 1
ATOM 644 N N . THR A 1 87 ? -4.907 17.520 13.253 1.00 44.59 87 THR A N 1
ATOM 645 C CA . THR A 1 87 ? -4.937 18.445 14.377 1.00 44.59 87 THR A CA 1
ATOM 646 C C . THR A 1 87 ? -6.229 18.203 15.163 1.00 44.59 87 THR A C 1
ATOM 648 O O . THR A 1 87 ? -7.332 18.210 14.616 1.00 44.59 87 THR A O 1
ATOM 651 N N . LEU A 1 88 ? -6.114 18.028 16.486 1.00 44.84 88 LEU A N 1
ATOM 652 C CA . LEU A 1 88 ? -7.261 18.056 17.413 1.00 44.84 88 LEU A CA 1
ATOM 653 C C . LEU A 1 88 ? -8.071 19.371 17.310 1.00 44.84 88 LEU A C 1
ATOM 655 O O . LEU A 1 88 ? -9.153 19.470 17.886 1.00 44.84 88 LEU A O 1
ATOM 659 N N . ASP A 1 89 ? -7.547 20.366 16.587 1.00 37.06 89 ASP A N 1
ATOM 660 C CA . ASP A 1 89 ? -8.139 21.684 16.372 1.00 37.06 89 ASP A CA 1
ATOM 661 C C . ASP A 1 89 ? -9.112 21.766 15.184 1.00 37.06 89 ASP A C 1
ATOM 663 O O . ASP A 1 89 ? -9.722 22.814 14.978 1.00 37.06 89 ASP A O 1
ATOM 667 N N . GLY A 1 90 ? -9.352 20.680 14.439 1.00 40.38 90 GLY A N 1
ATOM 668 C CA . GLY A 1 90 ? -10.400 20.668 13.410 1.00 40.38 90 GLY A CA 1
ATOM 669 C C . GLY A 1 90 ? -10.180 21.693 12.291 1.00 40.38 90 GLY A C 1
ATOM 670 O O . GLY A 1 90 ? -11.137 22.067 11.598 1.00 40.38 90 GLY A O 1
ATOM 671 N N . ASP A 1 91 ? -8.938 22.154 12.107 1.00 39.41 91 ASP A N 1
ATOM 672 C CA . ASP A 1 91 ? -8.567 22.955 10.951 1.00 39.41 91 ASP A CA 1
ATOM 673 C C . ASP A 1 91 ? -8.556 22.024 9.745 1.00 39.41 91 ASP A C 1
ATOM 675 O O . ASP A 1 91 ? -7.598 21.321 9.435 1.00 39.41 91 ASP A O 1
ATOM 679 N N . LYS A 1 92 ? -9.719 22.006 9.094 1.00 48.53 92 LYS A N 1
ATOM 680 C CA . LYS A 1 92 ? -9.959 21.396 7.797 1.00 48.53 92 LYS A CA 1
ATOM 681 C C . LYS A 1 92 ? -8.796 21.768 6.885 1.00 48.53 92 LYS A C 1
ATOM 683 O O . LYS A 1 92 ? -8.666 22.941 6.528 1.00 48.53 92 LYS A O 1
ATOM 688 N N . TRP A 1 93 ? -8.025 20.788 6.421 1.00 39.75 93 TRP A N 1
ATOM 689 C CA . TRP A 1 93 ? -7.426 20.960 5.106 1.00 39.75 93 TRP A CA 1
ATOM 690 C C . TRP A 1 93 ? -8.590 21.278 4.163 1.00 39.75 93 TRP A C 1
ATOM 692 O O . TRP A 1 93 ? -9.566 20.526 4.129 1.00 39.75 93 TRP A O 1
ATOM 702 N N . ASP A 1 94 ? -8.555 22.459 3.540 1.00 41.66 94 ASP A N 1
ATOM 703 C CA . ASP A 1 94 ? -9.623 23.009 2.703 1.00 41.66 94 ASP A CA 1
ATOM 704 C C . ASP A 1 94 ? -10.006 22.001 1.628 1.00 41.66 94 ASP A C 1
ATOM 706 O O . ASP A 1 94 ? -9.405 21.926 0.556 1.00 41.66 94 ASP A O 1
ATOM 710 N N . ASN A 1 95 ? -11.013 21.199 1.947 1.00 44.19 95 ASN A N 1
ATOM 711 C CA . ASN A 1 95 ? -11.486 20.192 1.051 1.00 44.19 95 ASN A CA 1
ATOM 712 C C . ASN A 1 95 ? -12.789 20.648 0.407 1.00 44.19 95 ASN A C 1
ATOM 714 O O . ASN A 1 95 ? -13.905 20.369 0.855 1.00 44.19 95 ASN A O 1
ATOM 718 N N . SER A 1 96 ? -12.614 21.385 -0.680 1.00 40.41 96 SER A N 1
ATOM 719 C CA . SER A 1 96 ? -13.705 21.807 -1.550 1.00 40.41 96 SER A CA 1
ATOM 720 C C . SER A 1 96 ? -14.311 20.659 -2.379 1.00 40.41 96 SER A C 1
ATOM 722 O O . SER A 1 96 ? -15.299 20.891 -3.082 1.00 40.41 96 SER A O 1
ATOM 724 N N . SER A 1 97 ? -13.779 19.428 -2.293 1.00 51.31 97 SER A N 1
ATOM 725 C CA . SER A 1 97 ? -14.214 18.267 -3.074 1.00 51.31 97 SER A CA 1
ATOM 726 C C . SER A 1 97 ? -14.644 17.083 -2.192 1.00 51.31 97 SER A C 1
ATOM 728 O O . SER A 1 97 ? -14.069 16.761 -1.164 1.00 51.31 97 SER A O 1
ATOM 730 N N . GLU A 1 98 ? -15.695 16.368 -2.587 1.00 49.28 98 GLU A N 1
ATOM 731 C CA . GLU A 1 98 ? -16.144 15.182 -1.841 1.00 49.28 98 GLU A CA 1
ATOM 732 C C . GLU A 1 98 ? -15.080 14.063 -1.789 1.00 49.28 98 GLU A C 1
ATOM 734 O O . GLU A 1 98 ? -15.184 13.166 -0.952 1.00 49.28 98 GLU A O 1
ATOM 739 N N . TRP A 1 99 ? -14.080 14.127 -2.678 1.00 47.72 99 TRP A N 1
ATOM 740 C CA . TRP A 1 99 ? -13.075 13.097 -2.932 1.00 47.72 99 TRP A CA 1
ATOM 741 C C . TRP A 1 99 ? -11.821 13.220 -2.069 1.00 47.72 99 TRP A C 1
ATOM 743 O O . TRP A 1 99 ? -11.198 12.197 -1.807 1.00 47.72 99 TRP A O 1
ATOM 753 N N . ASP A 1 100 ? -11.495 14.410 -1.557 1.00 50.28 100 ASP A N 1
ATOM 754 C CA . ASP A 1 100 ? -10.291 14.602 -0.728 1.00 50.28 100 ASP A CA 1
ATOM 755 C C . ASP A 1 100 ? -10.612 14.517 0.782 1.00 50.28 100 ASP A C 1
ATOM 757 O O . ASP A 1 100 ? -9.930 15.100 1.626 1.00 50.28 100 ASP A O 1
ATOM 761 N N . ARG A 1 101 ? -11.761 13.911 1.149 1.00 60.62 101 ARG A N 1
ATOM 762 C CA . ARG A 1 101 ? -12.230 13.852 2.546 1.00 60.62 101 ARG A CA 1
ATOM 763 C C . ARG A 1 101 ? -11.528 12.684 3.229 1.00 60.62 101 ARG A C 1
ATOM 765 O O . ARG A 1 101 ? -11.944 11.538 3.083 1.00 60.62 101 ARG A O 1
ATOM 772 N N . HIS A 1 102 ? -10.469 12.993 3.973 1.00 68.94 102 HIS A N 1
ATOM 773 C CA . HIS A 1 102 ? -9.658 12.049 4.749 1.00 68.94 102 HIS A CA 1
ATOM 774 C C . HIS A 1 102 ? -10.372 11.587 6.029 1.00 68.94 102 HIS A C 1
ATOM 776 O O . HIS A 1 102 ? -9.888 11.754 7.145 1.00 68.94 102 HIS A O 1
ATOM 782 N N . GLU A 1 103 ? -11.567 11.017 5.888 1.00 81.50 103 GLU A N 1
ATOM 783 C CA . GLU A 1 103 ? -12.377 10.636 7.041 1.00 81.50 103 GLU A CA 1
ATOM 784 C C . GLU A 1 103 ? -11.894 9.338 7.691 1.00 81.50 103 GLU A C 1
ATOM 786 O O . GLU A 1 103 ? -11.545 8.347 7.031 1.00 81.50 103 GLU A O 1
ATOM 791 N N . ILE A 1 104 ? -11.933 9.338 9.024 1.00 88.88 104 ILE A N 1
ATOM 792 C CA . ILE A 1 104 ? -11.411 8.265 9.869 1.00 88.88 104 ILE A CA 1
ATOM 793 C C . ILE A 1 104 ? -12.566 7.498 10.488 1.00 88.88 104 ILE A C 1
ATOM 795 O O . ILE A 1 104 ? -13.443 8.081 11.129 1.00 88.88 104 ILE A O 1
ATOM 799 N N . VAL A 1 105 ? -12.572 6.177 10.313 1.00 92.12 105 VAL A N 1
ATOM 800 C CA . VAL A 1 105 ? -13.651 5.310 10.800 1.00 92.12 105 VAL A CA 1
ATOM 801 C C . VAL A 1 105 ? -13.761 5.416 12.331 1.00 92.12 105 VAL A C 1
ATOM 803 O O . VAL A 1 105 ? -12.757 5.189 13.027 1.00 92.12 105 VAL A O 1
ATOM 806 N N . PRO A 1 106 ? -14.960 5.672 12.896 1.00 94.12 106 PRO A N 1
ATOM 807 C CA . PRO A 1 106 ? -15.128 5.743 14.344 1.00 94.12 106 PRO A CA 1
ATOM 808 C C . PRO A 1 106 ? -14.850 4.379 14.993 1.00 94.12 106 PRO A C 1
ATOM 810 O O . PRO A 1 106 ? -14.815 3.334 14.333 1.00 94.12 106 PRO A O 1
ATOM 813 N N . SER A 1 107 ? -14.654 4.353 16.311 1.00 95.31 107 SER A N 1
ATOM 814 C CA . SER A 1 107 ? -14.603 3.086 17.047 1.00 95.31 107 SER A CA 1
ATOM 815 C C . SER A 1 107 ? -16.011 2.610 17.425 1.00 95.31 107 SER A C 1
ATOM 817 O O . SER A 1 107 ? -16.922 3.413 17.649 1.00 95.31 107 SER A O 1
ATOM 819 N N . VAL A 1 108 ? -16.187 1.290 17.560 1.00 96.38 108 VAL A N 1
ATOM 820 C CA . VAL A 1 108 ? -17.436 0.685 18.068 1.00 96.38 108 VAL A CA 1
ATOM 821 C C . VAL A 1 108 ? -17.818 1.295 19.419 1.00 96.38 108 VAL A C 1
ATOM 823 O O . VAL A 1 108 ? -18.968 1.675 19.636 1.00 96.38 108 VAL A O 1
ATOM 826 N N . ALA A 1 109 ? -16.840 1.441 20.318 1.00 96.25 109 ALA A N 1
ATOM 827 C CA . ALA A 1 109 ? -17.047 2.006 21.646 1.00 96.25 109 ALA A CA 1
ATOM 828 C C . ALA A 1 109 ? -17.548 3.460 21.589 1.00 96.25 109 ALA A C 1
ATOM 830 O O . ALA A 1 109 ? -18.492 3.806 22.302 1.00 96.25 109 ALA A O 1
ATOM 831 N N . ALA A 1 110 ? -16.975 4.289 20.710 1.00 95.75 110 ALA A N 1
ATOM 832 C CA . ALA A 1 110 ? -17.383 5.681 20.551 1.00 95.75 110 ALA A CA 1
ATOM 833 C C . ALA A 1 110 ? -18.814 5.802 19.995 1.00 95.75 110 ALA A C 1
ATOM 835 O O . ALA A 1 110 ? -19.618 6.568 20.529 1.00 95.75 110 ALA A O 1
ATOM 836 N N . LEU A 1 111 ? -19.185 4.981 19.002 1.00 95.56 111 LEU A N 1
ATOM 837 C CA . LEU A 1 111 ? -20.558 4.928 18.478 1.00 95.56 111 LEU A CA 1
ATOM 838 C C . LEU A 1 111 ? -21.578 4.533 19.553 1.00 95.56 111 LEU A C 1
ATOM 840 O O . LEU A 1 111 ? -22.630 5.164 19.688 1.00 95.56 111 LEU A O 1
ATOM 844 N N . VAL A 1 112 ? -21.265 3.500 20.339 1.00 95.50 112 VAL A N 1
ATOM 845 C CA . VAL A 1 112 ? -22.129 3.020 21.428 1.00 95.50 112 VAL A CA 1
ATOM 846 C C . VAL A 1 112 ? -22.290 4.088 22.516 1.00 95.50 112 VAL A C 1
ATOM 848 O O . VAL A 1 112 ? -23.395 4.297 23.026 1.00 95.50 112 VAL A O 1
ATOM 851 N N . ALA A 1 113 ? -21.213 4.799 22.855 1.00 96.00 113 ALA A N 1
ATOM 852 C CA . ALA A 1 113 ? -21.245 5.871 23.844 1.00 96.00 113 ALA A CA 1
ATOM 853 C C . ALA A 1 113 ? -22.024 7.106 23.350 1.00 96.00 113 ALA A C 1
ATOM 855 O O . ALA A 1 113 ? -22.731 7.752 24.138 1.00 96.00 113 ALA A O 1
ATOM 856 N N . HIS A 1 114 ? -21.958 7.412 22.049 1.00 95.56 114 HIS A N 1
ATOM 857 C CA . HIS A 1 114 ? -22.542 8.622 21.477 1.00 95.56 114 HIS A CA 1
ATOM 858 C C . HIS A 1 114 ? -24.063 8.716 21.694 1.00 95.56 114 HIS A C 1
ATOM 860 O O . HIS A 1 114 ? -24.800 7.726 21.697 1.00 95.56 114 HIS A O 1
ATOM 866 N N . ALA A 1 115 ? -24.570 9.936 21.895 1.00 90.94 115 ALA A N 1
ATOM 867 C CA . ALA A 1 115 ? -25.961 10.181 22.278 1.00 90.94 115 ALA A CA 1
ATOM 868 C C . ALA A 1 115 ? -26.988 9.738 21.221 1.00 90.94 115 ALA A C 1
ATOM 870 O O . ALA A 1 115 ? -28.084 9.317 21.590 1.00 90.94 115 ALA A O 1
ATOM 871 N N . LYS A 1 116 ? -26.634 9.823 19.934 1.00 89.88 116 LYS A N 1
ATOM 872 C CA . LYS A 1 116 ? -27.552 9.570 18.810 1.00 89.88 116 LYS A CA 1
ATOM 873 C C . LYS A 1 116 ? -27.310 8.253 18.065 1.00 89.88 116 LYS A C 1
ATOM 875 O O . LYS A 1 116 ? -28.229 7.784 17.404 1.00 89.88 116 LYS A O 1
ATOM 880 N N . HIS A 1 117 ? -26.125 7.647 18.190 1.00 91.81 117 HIS A N 1
ATOM 881 C CA . HIS A 1 117 ? -25.816 6.369 17.530 1.00 91.81 117 HIS A CA 1
ATOM 882 C C . HIS A 1 117 ? -26.188 5.180 18.419 1.00 91.81 117 HIS A C 1
ATOM 884 O O . HIS A 1 117 ? -26.961 4.329 17.988 1.00 91.81 117 HIS A O 1
ATOM 890 N N . LYS A 1 118 ? -25.716 5.146 19.676 1.00 90.44 118 LYS A N 1
ATOM 891 C CA . LYS A 1 118 ? -26.066 4.149 20.714 1.00 90.44 118 LYS A CA 1
ATOM 892 C C . LYS A 1 118 ? -25.775 2.678 20.386 1.00 90.44 118 LYS A C 1
ATOM 894 O O . LYS A 1 118 ? -25.954 1.829 21.256 1.00 90.44 118 LYS A O 1
ATOM 899 N N . ALA A 1 119 ? -25.315 2.379 19.178 1.00 91.50 119 ALA A N 1
ATOM 900 C CA . ALA A 1 119 ? -24.922 1.066 18.699 1.00 91.50 119 ALA A CA 1
ATOM 901 C C . ALA A 1 119 ? -24.036 1.216 17.454 1.00 91.50 119 ALA A C 1
ATOM 903 O O . ALA A 1 119 ? -24.136 2.210 16.730 1.00 91.50 119 ALA A O 1
ATOM 904 N N . ASP A 1 120 ? -23.221 0.201 17.176 1.00 91.50 120 ASP A N 1
ATOM 905 C CA . ASP A 1 120 ? -22.566 0.049 15.878 1.00 91.50 120 ASP A CA 1
ATOM 906 C C . ASP A 1 120 ? -23.517 -0.636 14.890 1.00 91.50 120 ASP A C 1
ATOM 908 O O . ASP A 1 120 ? -23.496 -1.850 14.706 1.00 91.50 120 ASP A O 1
ATOM 912 N N . VAL A 1 121 ? -24.404 0.149 14.283 1.00 90.94 121 VAL A N 1
ATOM 913 C CA . VAL A 1 121 ? -25.347 -0.364 13.276 1.00 90.94 121 VAL A CA 1
ATOM 914 C C . VAL A 1 121 ? -24.720 -0.508 11.888 1.00 90.94 121 VAL A C 1
ATOM 916 O O . VAL A 1 121 ? -25.315 -1.142 11.021 1.00 90.94 121 VAL A O 1
ATOM 919 N N . TYR A 1 122 ? -23.538 0.075 11.672 1.00 91.94 122 TYR A N 1
ATOM 920 C CA . TYR A 1 122 ? -22.842 0.050 10.383 1.00 91.94 122 TYR A CA 1
ATOM 921 C C . TYR A 1 122 ? -21.845 -1.109 10.277 1.00 91.94 122 TYR A C 1
ATOM 923 O O . TYR A 1 122 ? -21.410 -1.456 9.179 1.00 91.94 122 TYR A O 1
ATOM 931 N N . GLY A 1 123 ? -21.460 -1.704 11.407 1.00 94.06 123 GLY A N 1
ATOM 932 C CA . GLY A 1 123 ? -20.414 -2.716 11.471 1.00 94.06 123 GLY A CA 1
ATOM 933 C C . GLY A 1 123 ? -19.031 -2.115 11.235 1.00 94.06 123 GLY A C 1
ATOM 934 O O . GLY A 1 123 ? -18.277 -2.652 10.422 1.00 94.06 123 GLY A O 1
ATOM 935 N N . VAL A 1 124 ? -18.709 -0.993 11.895 1.00 95.19 124 VAL A N 1
ATOM 936 C CA . VAL A 1 124 ? -17.404 -0.304 11.787 1.00 95.19 124 VAL A CA 1
ATOM 937 C C . VAL A 1 124 ? -16.236 -1.131 12.308 1.00 95.19 124 VAL A C 1
ATOM 939 O O . VAL A 1 124 ? -15.085 -0.868 11.960 1.00 95.19 124 VAL A O 1
ATOM 942 N N . TRP A 1 125 ? -16.513 -2.176 13.092 1.00 96.38 125 TRP A N 1
ATOM 943 C CA . TRP A 1 125 ? -15.515 -3.176 13.474 1.00 96.38 125 TRP A CA 1
ATOM 944 C C . TRP A 1 125 ? -14.827 -3.814 12.255 1.00 96.38 125 TRP A C 1
ATOM 946 O O . TRP A 1 125 ? -13.636 -4.117 12.314 1.00 96.38 125 TRP A O 1
ATOM 956 N N . ARG A 1 126 ? -15.541 -3.945 11.124 1.00 95.62 126 ARG A N 1
ATOM 957 C CA . ARG A 1 126 ? -15.041 -4.586 9.898 1.00 95.62 126 ARG A CA 1
ATOM 958 C C . ARG A 1 126 ? -13.857 -3.849 9.272 1.00 95.62 126 ARG A C 1
ATOM 960 O O . ARG A 1 126 ? -12.994 -4.489 8.685 1.00 95.62 126 ARG A O 1
ATOM 967 N N . ALA A 1 127 ? -13.746 -2.529 9.452 1.00 95.06 127 ALA A N 1
ATOM 968 C CA . ALA A 1 127 ? -12.568 -1.778 8.999 1.00 95.06 127 ALA A CA 1
ATOM 969 C C . ALA A 1 127 ? -11.266 -2.221 9.688 1.00 95.06 127 ALA A C 1
ATOM 971 O O . ALA A 1 127 ? -10.183 -1.991 9.155 1.00 95.06 127 ALA A O 1
ATOM 972 N N . ARG A 1 128 ? -11.378 -2.851 10.865 1.00 96.19 128 ARG A N 1
ATOM 973 C CA . ARG A 1 128 ? -10.273 -3.327 11.711 1.00 96.19 128 ARG A CA 1
ATOM 974 C C . ARG A 1 128 ? -10.205 -4.860 11.756 1.00 96.19 128 ARG A C 1
ATOM 976 O O . ARG A 1 128 ? -9.741 -5.451 12.731 1.00 96.19 128 ARG A O 1
ATOM 983 N N . PHE A 1 129 ? -10.715 -5.499 10.704 1.00 96.25 129 PHE A N 1
ATOM 984 C CA . PHE A 1 129 ? -10.640 -6.933 10.463 1.00 96.25 129 PHE A CA 1
ATOM 985 C C . PHE A 1 129 ? -10.010 -7.175 9.089 1.00 96.25 129 PHE A C 1
ATOM 987 O O . PHE A 1 129 ? -10.556 -6.741 8.073 1.00 96.25 129 PHE A O 1
ATOM 994 N N . SER A 1 130 ? -8.890 -7.899 9.053 1.00 95.31 130 SER A N 1
ATOM 995 C CA . SER A 1 130 ? -8.122 -8.168 7.828 1.00 95.31 130 SER A CA 1
ATOM 996 C C . SER A 1 130 ? -8.913 -8.911 6.744 1.00 95.31 130 SER A C 1
ATOM 998 O O . SER A 1 130 ? -8.645 -8.745 5.558 1.00 95.31 130 SER A O 1
ATOM 1000 N N . GLY A 1 131 ? -9.927 -9.699 7.124 1.00 93.56 131 GLY A N 1
ATOM 1001 C CA . GLY A 1 131 ? -10.803 -10.389 6.172 1.00 93.56 131 GLY A CA 1
ATOM 1002 C C . GLY A 1 131 ? -11.817 -9.483 5.464 1.00 93.56 131 GLY A C 1
ATOM 1003 O O . GLY A 1 131 ? -12.452 -9.922 4.508 1.00 93.56 131 GLY A O 1
ATOM 1004 N N . PHE A 1 132 ? -11.980 -8.232 5.911 1.00 94.31 132 PHE A N 1
ATOM 1005 C CA . PHE A 1 132 ? -12.837 -7.238 5.258 1.00 94.31 132 PHE A CA 1
ATOM 1006 C C . PHE A 1 132 ? -12.046 -6.042 4.725 1.00 94.31 132 PHE A C 1
ATOM 1008 O O . PHE A 1 132 ? -12.274 -5.632 3.589 1.00 94.31 132 PHE A O 1
ATOM 1015 N N . ASN A 1 133 ? -11.115 -5.500 5.515 1.00 95.38 133 ASN A N 1
ATOM 1016 C CA . ASN A 1 133 ? -10.150 -4.494 5.084 1.00 95.38 133 ASN A CA 1
ATOM 1017 C C . ASN A 1 133 ? -8.790 -5.164 4.858 1.00 95.38 133 ASN A C 1
ATOM 1019 O O . ASN A 1 133 ? -8.072 -5.432 5.819 1.00 95.38 133 ASN A O 1
ATOM 1023 N N . ALA A 1 134 ? -8.421 -5.384 3.596 1.00 93.38 134 ALA A N 1
ATOM 1024 C CA . ALA A 1 134 ? -7.188 -6.083 3.237 1.00 93.38 134 ALA A CA 1
ATOM 1025 C C . ALA A 1 134 ? -5.909 -5.343 3.678 1.00 93.38 134 ALA A C 1
ATOM 1027 O O . ALA A 1 134 ? -4.858 -5.969 3.794 1.00 93.38 134 ALA A O 1
ATOM 1028 N N . MET A 1 135 ? -5.997 -4.033 3.942 1.00 93.81 135 MET A N 1
ATOM 1029 C CA . MET A 1 135 ? -4.873 -3.243 4.457 1.00 93.81 135 MET A CA 1
ATOM 1030 C C . MET A 1 135 ? -4.679 -3.383 5.966 1.00 93.81 135 MET A C 1
ATOM 1032 O O . MET A 1 135 ? -3.600 -3.074 6.472 1.00 93.81 135 MET A O 1
ATOM 1036 N N . TYR A 1 136 ? -5.705 -3.823 6.700 1.00 97.00 136 TYR A N 1
ATOM 1037 C CA . TYR A 1 136 ? -5.622 -3.893 8.152 1.00 97.00 136 TYR A CA 1
ATOM 1038 C C . TYR A 1 136 ? -4.732 -5.046 8.621 1.00 97.00 136 TYR A C 1
ATOM 1040 O O . TYR A 1 136 ? -4.603 -6.065 7.941 1.00 97.00 136 TYR A O 1
ATOM 1048 N N . TYR A 1 137 ? -4.162 -4.892 9.817 1.00 97.94 137 TYR A N 1
ATOM 1049 C CA . TYR A 1 137 ? -3.307 -5.885 10.452 1.00 97.94 137 TYR A CA 1
ATOM 1050 C C . TYR A 1 137 ? -3.928 -7.286 10.408 1.00 97.94 137 TYR A C 1
ATOM 1052 O O . TYR A 1 137 ? -5.039 -7.511 10.904 1.00 97.94 137 TYR A O 1
ATOM 1060 N N . ASN A 1 138 ? -3.194 -8.229 9.818 1.00 96.38 138 ASN A N 1
ATOM 1061 C CA . ASN A 1 138 ? -3.538 -9.638 9.802 1.00 96.38 138 ASN A CA 1
ATOM 1062 C C . ASN A 1 138 ? -2.639 -10.399 10.792 1.00 96.38 138 ASN A C 1
ATOM 1064 O O . ASN A 1 138 ? -1.464 -10.607 10.485 1.00 96.38 138 ASN A O 1
ATOM 1068 N N . PRO A 1 139 ? -3.175 -10.881 11.929 1.00 95.31 139 PRO A N 1
ATOM 1069 C CA . PRO A 1 139 ? -2.383 -11.604 12.926 1.00 95.31 139 PRO A CA 1
ATOM 1070 C C . PRO A 1 139 ? -1.817 -12.937 12.406 1.00 95.31 139 PRO A C 1
ATOM 1072 O O . PRO A 1 139 ? -0.931 -13.515 13.021 1.00 95.31 139 PRO A O 1
ATOM 1075 N N . GLU A 1 140 ? -2.289 -13.449 11.267 1.00 94.25 140 GLU A N 1
ATOM 1076 C CA . GLU A 1 140 ? -1.758 -14.674 10.652 1.00 94.25 140 GLU A CA 1
ATOM 1077 C C . GLU A 1 140 ? -0.528 -14.420 9.754 1.00 94.25 140 GLU A C 1
ATOM 1079 O O . GLU A 1 140 ? 0.044 -15.367 9.222 1.00 94.25 140 GLU A O 1
ATOM 1084 N N . VAL A 1 141 ? -0.109 -13.161 9.560 1.00 94.06 141 VAL A N 1
ATOM 1085 C CA . VAL A 1 141 ? 0.986 -12.778 8.649 1.00 94.06 141 VAL A CA 1
ATOM 1086 C C . VAL A 1 141 ? 2.162 -12.175 9.415 1.00 94.06 141 VAL A C 1
ATOM 1088 O O . VAL A 1 141 ? 1.980 -11.334 10.291 1.00 94.06 141 VAL A O 1
ATOM 1091 N N . THR A 1 142 ? 3.382 -12.574 9.046 1.00 95.06 142 THR A N 1
ATOM 1092 C CA . THR A 1 142 ? 4.619 -11.930 9.510 1.00 95.06 142 THR A CA 1
ATOM 1093 C C . THR A 1 142 ? 4.930 -10.702 8.650 1.00 95.06 142 THR A C 1
ATOM 1095 O O . THR A 1 142 ? 5.142 -10.817 7.438 1.00 95.06 142 THR A O 1
ATOM 1098 N N . TYR A 1 143 ? 5.027 -9.533 9.276 1.00 96.81 143 TYR A N 1
ATOM 1099 C CA . TYR A 1 143 ? 5.388 -8.265 8.649 1.00 96.81 143 TYR A CA 1
ATOM 1100 C C . TYR A 1 143 ? 6.872 -7.970 8.871 1.00 96.81 143 TYR A C 1
ATOM 1102 O O . TYR A 1 143 ? 7.342 -7.791 9.995 1.00 96.81 143 TYR A O 1
ATOM 1110 N N . THR A 1 144 ? 7.634 -7.931 7.778 1.00 95.94 144 THR A N 1
ATOM 1111 C CA . THR A 1 144 ? 9.085 -7.691 7.817 1.00 95.94 144 THR A CA 1
ATOM 1112 C C . THR A 1 144 ? 9.426 -6.253 7.429 1.00 95.94 144 THR A C 1
ATOM 1114 O O . THR A 1 144 ? 8.711 -5.694 6.595 1.00 95.94 144 THR A O 1
ATOM 1117 N N . PRO A 1 145 ? 10.558 -5.700 7.885 1.00 97.50 145 PRO A N 1
ATOM 1118 C CA . PRO A 1 145 ? 11.036 -4.398 7.423 1.00 97.50 145 PRO A CA 1
ATOM 1119 C C . PRO A 1 145 ? 11.206 -4.311 5.898 1.00 97.50 145 PRO A C 1
ATOM 1121 O O . PRO A 1 145 ? 11.359 -5.340 5.219 1.00 97.50 145 PRO A O 1
ATOM 1124 N N . TRP A 1 146 ? 11.183 -3.084 5.368 1.00 97.81 146 TRP A N 1
ATOM 1125 C CA . TRP A 1 146 ? 11.539 -2.800 3.974 1.00 97.81 146 TRP A CA 1
ATOM 1126 C C . TRP A 1 146 ? 12.977 -3.240 3.660 1.00 97.81 146 TRP A C 1
ATOM 1128 O O . TRP A 1 146 ? 13.809 -3.434 4.543 1.00 97.81 146 TRP A O 1
ATOM 1138 N N . ALA A 1 147 ? 13.289 -3.421 2.377 1.00 97.38 147 ALA A N 1
ATOM 1139 C CA . ALA A 1 147 ? 14.634 -3.792 1.947 1.00 97.38 147 ALA A CA 1
ATOM 1140 C C . ALA A 1 147 ? 15.496 -2.552 1.658 1.00 97.38 147 ALA A C 1
ATOM 1142 O O . ALA A 1 147 ? 14.998 -1.553 1.150 1.00 97.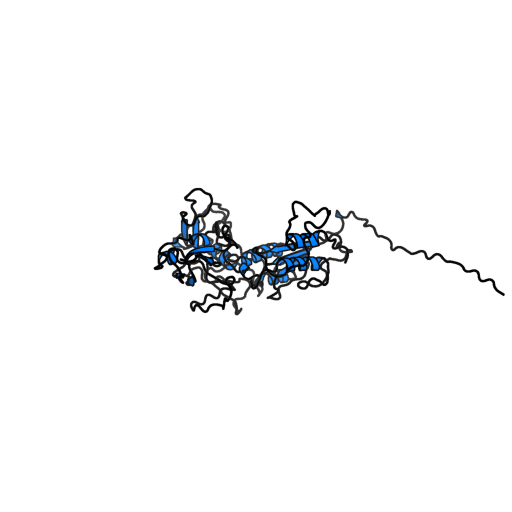38 147 ALA A O 1
ATOM 1143 N N . GLY A 1 148 ? 16.805 -2.634 1.894 1.00 97.19 148 GLY A N 1
ATOM 1144 C CA . GLY A 1 148 ? 17.725 -1.522 1.646 1.00 97.19 148 GLY A CA 1
ATOM 1145 C C . GLY A 1 148 ? 17.928 -0.658 2.885 1.00 97.19 148 GLY A C 1
ATOM 1146 O O . GLY A 1 148 ? 18.114 -1.190 3.978 1.00 97.19 148 GLY A O 1
ATOM 1147 N N . VAL A 1 149 ? 17.964 0.655 2.689 1.00 97.81 149 VAL A N 1
ATOM 1148 C CA . VAL A 1 149 ? 18.339 1.639 3.707 1.00 97.81 149 VAL A CA 1
ATOM 1149 C C . VAL A 1 149 ? 17.470 2.897 3.588 1.00 97.81 149 VAL A C 1
ATOM 1151 O O . VAL A 1 149 ? 16.917 3.146 2.515 1.00 97.81 149 VAL A O 1
ATOM 1154 N N . ASN A 1 150 ? 17.359 3.664 4.670 1.00 96.69 150 ASN A N 1
ATOM 1155 C CA . ASN A 1 150 ? 16.654 4.948 4.724 1.00 96.69 150 ASN A CA 1
ATOM 1156 C C . ASN A 1 150 ? 17.479 6.095 4.101 1.00 96.69 150 ASN A C 1
ATOM 1158 O O . ASN A 1 150 ? 18.579 5.873 3.573 1.00 96.69 150 ASN A O 1
ATOM 1162 N N . GLU A 1 151 ? 16.982 7.333 4.178 1.00 94.88 151 GLU A N 1
ATOM 1163 C CA . GLU A 1 151 ? 17.614 8.480 3.518 1.00 94.88 151 GLU A CA 1
ATOM 1164 C C . GLU A 1 151 ? 19.057 8.758 3.976 1.00 94.88 151 GLU A C 1
ATOM 1166 O O . GLU A 1 151 ? 19.913 9.068 3.143 1.00 94.88 151 GLU A O 1
ATOM 1171 N N . VAL A 1 152 ? 19.385 8.507 5.249 1.00 95.75 152 VAL A N 1
ATOM 1172 C CA . VAL A 1 152 ? 20.755 8.634 5.790 1.00 95.75 152 VAL A CA 1
ATOM 1173 C C . VAL A 1 152 ? 21.618 7.378 5.613 1.00 95.75 152 VAL A C 1
ATOM 1175 O O . VAL A 1 152 ? 22.808 7.377 5.934 1.00 95.75 152 VAL A O 1
ATOM 1178 N N . GLY A 1 153 ? 21.062 6.305 5.043 1.00 96.31 153 GLY A N 1
ATOM 1179 C CA . GLY A 1 153 ? 21.779 5.065 4.749 1.00 96.31 153 GLY A CA 1
ATOM 1180 C C . GLY A 1 153 ? 21.792 4.036 5.883 1.00 96.31 153 GLY A C 1
ATOM 1181 O O . GLY A 1 153 ? 22.592 3.098 5.829 1.00 96.31 153 GLY A O 1
ATOM 1182 N N . ALA A 1 154 ? 20.919 4.172 6.882 1.00 96.25 154 ALA A N 1
ATOM 1183 C CA . ALA A 1 154 ? 20.705 3.160 7.911 1.00 96.25 154 ALA A CA 1
ATOM 1184 C C . ALA A 1 154 ? 19.801 2.025 7.384 1.00 96.25 154 ALA A C 1
ATOM 1186 O O . ALA A 1 154 ? 18.796 2.301 6.728 1.00 96.25 154 ALA A O 1
ATOM 1187 N N . PRO A 1 155 ? 20.133 0.743 7.627 1.00 97.06 155 PRO A N 1
ATOM 1188 C CA . PRO A 1 155 ? 19.294 -0.373 7.198 1.00 97.06 155 PRO A CA 1
ATOM 1189 C C . PRO A 1 155 ? 17.979 -0.418 7.978 1.00 97.06 155 PRO A C 1
ATOM 1191 O O . PRO A 1 155 ? 17.974 -0.226 9.192 1.00 97.06 155 PRO A O 1
ATOM 1194 N N . TYR A 1 156 ? 16.884 -0.743 7.289 1.00 97.81 156 TYR A N 1
ATOM 1195 C CA . TYR A 1 156 ? 15.587 -0.934 7.935 1.00 97.81 156 TYR A CA 1
ATOM 1196 C C . TYR A 1 156 ? 15.617 -2.135 8.887 1.00 97.81 156 TYR A C 1
ATOM 1198 O O . TYR A 1 156 ? 16.119 -3.212 8.547 1.00 97.81 156 TYR A O 1
ATOM 1206 N N . GLY A 1 157 ? 15.065 -1.941 10.081 1.00 96.81 157 GLY A N 1
ATOM 1207 C CA . GLY A 1 157 ? 15.028 -2.925 11.153 1.00 96.81 157 GLY A CA 1
ATOM 1208 C C . GLY A 1 157 ? 13.634 -3.055 11.752 1.00 96.81 157 GLY A C 1
ATOM 1209 O O . GLY A 1 157 ? 12.676 -2.465 11.268 1.00 96.81 157 GLY A O 1
ATOM 1210 N N . ASN A 1 158 ? 13.525 -3.864 12.800 1.00 97.81 158 ASN A N 1
ATOM 1211 C CA . ASN A 1 158 ? 12.306 -3.915 13.598 1.00 97.81 158 ASN A CA 1
ATOM 1212 C C . ASN A 1 158 ? 12.013 -2.540 14.207 1.00 97.81 158 ASN A C 1
ATOM 1214 O O . ASN A 1 158 ? 12.928 -1.880 14.699 1.00 97.81 158 ASN A O 1
ATOM 1218 N N . VAL A 1 159 ? 10.744 -2.147 14.168 1.00 97.94 159 VAL A N 1
ATOM 1219 C CA . VAL A 1 159 ? 10.262 -0.855 14.670 1.00 97.94 159 VAL A CA 1
ATOM 1220 C C . VAL A 1 159 ? 10.136 -0.888 16.190 1.00 97.94 159 VAL A C 1
ATOM 1222 O O . VAL A 1 159 ? 9.622 -1.870 16.728 1.00 97.94 159 VAL A O 1
ATOM 1225 N N . ASP A 1 160 ? 10.569 0.176 16.869 1.00 97.75 160 ASP A N 1
ATOM 1226 C CA . ASP A 1 160 ? 10.262 0.388 18.287 1.00 97.75 160 ASP A CA 1
ATOM 1227 C C . ASP A 1 160 ? 8.764 0.721 18.437 1.00 97.75 160 ASP A C 1
ATOM 1229 O O . ASP A 1 160 ? 8.308 1.707 17.856 1.00 97.75 160 ASP A O 1
ATOM 1233 N N . PRO A 1 161 ? 7.966 -0.073 19.178 1.00 97.69 161 PRO A N 1
ATOM 1234 C CA . PRO A 1 161 ? 6.534 0.184 19.326 1.00 97.69 161 PRO A CA 1
ATOM 1235 C C . PRO A 1 161 ? 6.183 1.527 19.980 1.00 97.69 161 PRO A C 1
ATOM 1237 O O . PRO A 1 161 ? 5.056 1.983 19.806 1.00 97.69 161 PRO A O 1
ATOM 1240 N N . THR A 1 162 ? 7.103 2.149 20.724 1.00 96.69 162 THR A N 1
ATOM 1241 C CA . THR A 1 162 ? 6.875 3.448 21.385 1.00 96.69 162 THR A CA 1
ATOM 1242 C C . THR A 1 162 ? 7.212 4.655 20.506 1.00 96.69 162 THR A C 1
ATOM 1244 O O . THR A 1 162 ? 6.751 5.757 20.789 1.00 96.69 162 THR A O 1
ATOM 1247 N N . GLU A 1 163 ? 7.955 4.440 19.420 1.00 94.88 163 GLU A N 1
ATOM 1248 C CA . GLU A 1 163 ? 8.453 5.475 18.503 1.00 94.88 163 GLU A CA 1
ATOM 1249 C C . GLU A 1 163 ? 8.298 4.981 17.051 1.00 94.88 163 GLU A C 1
ATOM 1251 O O . GLU A 1 163 ? 9.238 4.950 16.259 1.00 94.88 163 GLU A O 1
ATOM 1256 N N . ALA A 1 164 ? 7.102 4.498 16.694 1.00 95.44 164 ALA A N 1
ATOM 1257 C CA . ALA A 1 164 ? 6.864 3.881 15.395 1.00 95.44 164 ALA A CA 1
ATOM 1258 C C . ALA A 1 164 ? 6.762 4.949 14.288 1.00 95.44 164 ALA A C 1
ATOM 1260 O O . ALA A 1 164 ? 5.778 5.696 14.275 1.00 95.44 164 ALA A O 1
ATOM 1261 N N . PRO A 1 165 ? 7.706 5.030 13.329 1.00 93.62 165 PRO A N 1
ATOM 1262 C CA . PRO A 1 165 ? 7.693 6.078 12.311 1.00 93.62 165 PRO A CA 1
ATOM 1263 C C . PRO A 1 165 ? 6.515 5.904 11.347 1.00 93.62 165 PRO A C 1
ATOM 1265 O O . PRO A 1 165 ? 6.167 4.772 10.984 1.00 93.62 165 PRO A O 1
ATOM 1268 N N . LEU A 1 166 ? 5.925 7.016 10.898 1.00 90.31 166 LEU A N 1
ATOM 1269 C CA . LEU A 1 166 ? 4.888 7.010 9.859 1.00 90.31 166 LEU A CA 1
ATOM 1270 C C . LEU A 1 166 ? 5.477 6.762 8.474 1.00 90.31 166 LEU A C 1
ATOM 1272 O O . LEU A 1 166 ? 4.948 5.919 7.753 1.00 90.31 166 LEU A O 1
ATOM 1276 N N . ASP A 1 167 ? 6.590 7.420 8.143 1.00 92.06 167 ASP A N 1
ATOM 1277 C CA . ASP A 1 167 ? 7.404 7.130 6.961 1.00 92.06 167 ASP A CA 1
ATOM 1278 C C . ASP A 1 167 ? 8.812 6.673 7.388 1.00 92.06 167 ASP A C 1
ATOM 1280 O O . ASP A 1 167 ? 9.639 7.496 7.782 1.00 92.06 167 ASP A O 1
ATOM 1284 N N . PRO A 1 168 ? 9.117 5.364 7.300 1.00 94.94 168 PRO A N 1
ATOM 1285 C CA . PRO A 1 168 ? 10.428 4.823 7.651 1.00 94.94 168 PRO A CA 1
ATOM 1286 C C . PRO A 1 168 ? 11.599 5.354 6.819 1.00 94.94 168 PRO A C 1
ATOM 1288 O O . PRO A 1 168 ? 12.748 5.151 7.216 1.00 94.94 168 PRO A O 1
ATOM 1291 N N . TYR A 1 169 ? 11.350 5.931 5.637 1.00 95.62 169 TYR A N 1
ATOM 1292 C CA . TYR A 1 169 ? 12.416 6.445 4.774 1.00 95.62 169 TYR A CA 1
ATOM 1293 C C . TYR A 1 169 ? 13.050 7.721 5.330 1.00 95.62 169 TYR A C 1
ATOM 1295 O O . TYR A 1 169 ? 14.248 7.933 5.113 1.00 95.62 169 TYR A O 1
ATOM 1303 N N . LEU A 1 170 ? 12.261 8.533 6.036 1.00 93.81 170 LEU A N 1
ATOM 1304 C CA . LEU A 1 170 ? 12.688 9.808 6.594 1.00 93.81 170 LEU A CA 1
ATOM 1305 C C . LEU A 1 170 ? 13.587 9.600 7.817 1.00 93.81 170 LEU A C 1
ATOM 1307 O O . LEU A 1 170 ? 13.418 8.668 8.603 1.00 93.81 170 LEU A O 1
ATOM 1311 N N . ASP A 1 171 ? 14.564 10.482 7.950 1.00 93.06 171 ASP A N 1
ATOM 1312 C CA . ASP A 1 171 ? 15.421 10.624 9.115 1.00 93.06 171 ASP A CA 1
ATOM 1313 C C . ASP A 1 171 ? 14.708 11.421 10.212 1.00 93.06 171 ASP A C 1
ATOM 1315 O O . ASP A 1 171 ? 13.862 12.266 9.924 1.00 93.06 171 ASP A O 1
ATOM 1319 N N . GLU A 1 172 ? 15.069 11.180 11.471 1.00 89.88 172 GLU A N 1
ATOM 1320 C CA . GLU A 1 172 ? 14.458 11.850 12.628 1.00 89.88 172 GLU A CA 1
ATOM 1321 C C . GLU A 1 172 ? 14.664 13.376 12.629 1.00 89.88 172 GLU A C 1
ATOM 1323 O O . GLU A 1 172 ? 13.852 14.109 13.195 1.00 89.88 172 GLU A O 1
ATOM 1328 N N . ASP A 1 173 ? 15.714 13.870 11.958 1.00 90.50 173 ASP A N 1
ATOM 1329 C CA . ASP A 1 173 ? 15.977 15.304 11.798 1.00 90.50 173 ASP A CA 1
ATOM 1330 C C . ASP A 1 173 ? 15.157 15.947 10.652 1.00 90.50 173 ASP A C 1
ATOM 1332 O O . ASP A 1 173 ? 15.294 17.147 10.390 1.00 90.50 173 ASP A O 1
ATOM 1336 N N . ASN A 1 174 ? 14.323 15.181 9.937 1.00 89.62 174 ASN A N 1
ATOM 1337 C CA . ASN A 1 174 ? 13.482 15.682 8.851 1.00 89.62 174 ASN A CA 1
ATOM 1338 C C . ASN A 1 174 ? 12.242 16.422 9.393 1.00 89.62 174 ASN A C 1
ATOM 1340 O O . ASN A 1 174 ? 11.535 15.919 10.263 1.00 89.62 174 ASN A O 1
ATOM 1344 N N . ASP A 1 175 ? 11.928 17.598 8.839 1.00 85.81 175 ASP A N 1
ATOM 1345 C CA . ASP A 1 175 ? 10.779 18.415 9.268 1.00 85.81 175 ASP A CA 1
ATOM 1346 C C . ASP A 1 175 ? 9.422 17.695 9.086 1.00 85.81 175 ASP A C 1
ATOM 1348 O O . ASP A 1 175 ? 8.453 17.984 9.802 1.00 85.81 175 ASP A O 1
ATOM 1352 N N . ASP A 1 176 ? 9.351 16.736 8.160 1.00 82.69 176 ASP A N 1
ATOM 1353 C CA . ASP A 1 176 ? 8.165 15.922 7.883 1.00 82.69 176 ASP A CA 1
ATOM 1354 C C . ASP A 1 176 ? 8.153 14.595 8.663 1.00 82.69 176 ASP A C 1
ATOM 1356 O O . ASP A 1 176 ? 7.164 13.864 8.610 1.00 82.69 176 ASP A O 1
ATOM 1360 N N . TYR A 1 177 ? 9.200 14.287 9.441 1.00 86.69 177 TYR A N 1
ATOM 1361 C CA . TYR A 1 177 ? 9.240 13.080 10.265 1.00 86.69 177 TYR A CA 1
ATOM 1362 C C . TYR A 1 177 ? 8.148 13.115 11.340 1.00 86.69 177 TYR A C 1
ATOM 1364 O O . TYR A 1 177 ? 7.927 14.120 12.029 1.00 86.69 177 TYR A O 1
ATOM 1372 N N . ARG A 1 178 ? 7.426 12.002 11.468 1.00 88.31 178 ARG A N 1
ATOM 1373 C CA . ARG A 1 178 ? 6.352 11.790 12.441 1.00 88.31 178 ARG A CA 1
ATOM 1374 C C . ARG A 1 178 ? 6.428 10.359 12.946 1.00 88.31 178 ARG A C 1
ATOM 1376 O O . ARG A 1 178 ? 6.710 9.443 12.173 1.00 88.31 178 ARG A O 1
ATOM 1383 N N . GLU A 1 179 ? 6.086 10.167 14.210 1.00 90.31 179 GLU A N 1
ATOM 1384 C CA . GLU A 1 179 ? 6.076 8.859 14.857 1.00 90.31 179 GLU A CA 1
ATOM 1385 C C . GLU A 1 179 ? 4.880 8.698 15.793 1.00 90.31 179 GLU A C 1
ATOM 1387 O O . GLU A 1 179 ? 4.178 9.659 16.125 1.00 90.31 179 GLU A O 1
ATOM 1392 N N . ALA A 1 180 ? 4.640 7.455 16.192 1.00 90.50 180 ALA A N 1
ATOM 1393 C CA . ALA A 1 180 ? 3.490 7.052 16.968 1.00 90.50 180 ALA A CA 1
ATOM 1394 C C . ALA A 1 180 ? 3.888 6.110 18.102 1.00 90.50 180 ALA A C 1
ATOM 1396 O O . ALA A 1 180 ? 4.558 5.104 17.877 1.00 90.50 180 ALA A O 1
ATOM 1397 N N . ASP A 1 181 ? 3.379 6.379 19.301 1.00 94.00 181 ASP A N 1
ATOM 1398 C CA . ASP A 1 181 ? 3.480 5.447 20.420 1.00 94.00 181 ASP A CA 1
ATOM 1399 C C . ASP A 1 181 ? 2.303 4.464 20.391 1.00 94.00 181 ASP A C 1
ATOM 1401 O O . ASP A 1 181 ? 1.181 4.782 20.794 1.00 94.00 181 ASP A O 1
ATOM 1405 N N . LEU A 1 182 ? 2.556 3.254 19.896 1.00 95.44 182 LEU A N 1
ATOM 1406 C CA . LEU A 1 182 ? 1.550 2.208 19.716 1.00 95.44 182 LEU A CA 1
ATOM 1407 C C . LEU A 1 182 ? 1.144 1.529 21.035 1.00 95.44 182 LEU A C 1
ATOM 1409 O O . LEU A 1 182 ? 0.169 0.769 21.059 1.00 95.44 182 LEU A O 1
ATOM 1413 N N . GLU A 1 183 ? 1.855 1.811 22.131 1.00 95.44 183 GLU A N 1
ATOM 1414 C CA . GLU A 1 183 ? 1.537 1.328 23.475 1.00 95.44 183 GLU A CA 1
ATOM 1415 C C . GLU A 1 183 ? 0.674 2.314 24.280 1.00 95.44 183 GLU A C 1
ATOM 1417 O O . GLU A 1 183 ? 0.242 1.997 25.395 1.00 95.44 183 GLU A O 1
ATOM 1422 N N . ASN A 1 184 ? 0.359 3.478 23.708 1.00 92.62 184 ASN A N 1
ATOM 1423 C CA . ASN A 1 184 ? -0.498 4.486 24.317 1.00 92.62 184 ASN A CA 1
ATOM 1424 C C . ASN A 1 184 ? -1.813 4.691 23.559 1.00 92.62 184 ASN A C 1
ATOM 1426 O O . ASN A 1 184 ? -1.988 4.300 22.408 1.00 92.62 184 ASN A O 1
ATOM 1430 N N . ASP A 1 185 ? -2.794 5.269 24.253 1.00 91.44 185 ASP A N 1
ATOM 1431 C CA . ASP A 1 185 ? -4.115 5.500 23.680 1.00 91.44 185 ASP A CA 1
ATOM 1432 C C . ASP A 1 185 ? -4.103 6.694 22.713 1.00 91.44 185 ASP A C 1
ATOM 1434 O O . ASP A 1 185 ? -3.610 7.774 23.033 1.00 91.44 185 ASP A O 1
ATOM 1438 N N . PHE A 1 186 ? -4.724 6.512 21.551 1.00 88.81 186 PHE A N 1
ATOM 1439 C CA . PHE A 1 186 ? -4.976 7.557 20.567 1.00 88.81 186 PHE A CA 1
ATOM 1440 C C . PHE A 1 186 ? -6.309 8.259 20.821 1.00 88.81 186 PHE A C 1
ATOM 1442 O O . PHE A 1 186 ? -7.263 7.692 21.376 1.00 88.81 186 PHE A O 1
ATOM 1449 N N . GLU A 1 187 ? -6.378 9.496 20.335 1.00 87.31 187 GLU A N 1
ATOM 1450 C CA . GLU A 1 187 ? -7.569 10.334 20.332 1.00 87.31 187 GLU A CA 1
ATOM 1451 C C . GLU A 1 187 ? -7.736 11.000 18.965 1.00 87.31 187 GLU A C 1
ATOM 1453 O O . GLU A 1 187 ? -6.764 11.463 18.372 1.00 87.31 187 GLU A O 1
ATOM 1458 N N . TRP A 1 188 ? -8.969 11.024 18.457 1.00 87.06 188 TRP A N 1
ATOM 1459 C CA . TRP A 1 188 ? -9.315 11.737 17.228 1.00 87.06 188 TRP A CA 1
ATOM 1460 C C . TRP A 1 188 ? -10.805 12.046 17.144 1.00 87.06 188 TRP A C 1
ATOM 1462 O O . TRP A 1 188 ? -11.619 11.495 17.889 1.00 87.06 188 TRP A O 1
ATOM 1472 N N . ILE A 1 189 ? -11.174 12.884 16.180 1.00 86.38 189 ILE A N 1
ATOM 1473 C CA . ILE A 1 189 ? -12.564 13.115 15.804 1.00 86.38 189 ILE A CA 1
ATOM 1474 C C . ILE A 1 189 ? -12.849 12.348 14.512 1.00 86.38 189 ILE A C 1
ATOM 1476 O O . ILE A 1 189 ? -12.132 12.456 13.522 1.00 86.38 189 ILE A O 1
ATOM 1480 N N . SER A 1 190 ? -13.878 11.507 14.545 1.00 89.25 190 SER A N 1
ATOM 1481 C CA . SER A 1 190 ? -14.450 10.896 13.352 1.00 89.25 190 SER A CA 1
ATOM 1482 C C . SER A 1 190 ? -15.528 11.826 12.820 1.00 89.25 190 SER A C 1
ATOM 1484 O O . SER A 1 190 ? -16.607 11.926 13.409 1.00 89.25 190 SER A O 1
ATOM 1486 N N . ASP A 1 191 ? -15.207 12.534 11.746 1.00 84.81 191 ASP A N 1
ATOM 1487 C CA . ASP A 1 191 ? -16.083 13.555 11.190 1.00 84.81 191 ASP A CA 1
ATOM 1488 C C . ASP A 1 191 ? -17.250 12.959 10.402 1.00 84.81 191 ASP A C 1
ATOM 1490 O O . ASP A 1 191 ? -17.187 11.862 9.832 1.00 84.81 191 ASP A O 1
ATOM 1494 N N . ASP A 1 192 ? -18.333 13.734 10.360 1.00 86.75 192 ASP A N 1
ATOM 1495 C CA . ASP A 1 192 ? -19.441 13.556 9.428 1.00 86.75 192 ASP A CA 1
ATOM 1496 C C . ASP A 1 192 ? -20.163 12.193 9.496 1.00 86.75 192 ASP A C 1
ATOM 1498 O O . ASP A 1 192 ? -20.887 11.824 8.564 1.00 86.75 192 ASP A O 1
ATOM 1502 N N . VAL A 1 193 ? -20.096 11.495 10.639 1.00 90.31 193 VAL A N 1
ATOM 1503 C CA . VAL A 1 193 ? -20.731 10.182 10.848 1.00 90.31 193 VAL A CA 1
ATOM 1504 C C . VAL A 1 193 ? -22.245 10.280 10.635 1.00 90.31 193 VAL A C 1
ATOM 1506 O O . VAL A 1 193 ? -22.944 10.915 11.433 1.00 90.31 193 VAL A O 1
ATOM 1509 N N . PRO A 1 194 ? -22.808 9.671 9.569 1.00 90.81 194 PRO A N 1
ATOM 1510 C CA . PRO A 1 194 ? -24.219 9.840 9.232 1.00 90.81 194 PRO A CA 1
ATOM 1511 C C . PRO A 1 194 ? -25.108 9.235 10.300 1.00 90.81 194 PRO A C 1
ATOM 1513 O O . PRO A 1 194 ? -24.909 8.088 10.677 1.00 90.81 194 PRO A O 1
ATOM 1516 N N . ARG A 1 195 ? -26.144 9.935 10.760 1.00 89.44 195 ARG A N 1
ATOM 1517 C CA . ARG A 1 195 ? -27.059 9.380 11.765 1.00 89.44 195 ARG A CA 1
ATOM 1518 C C . ARG A 1 195 ? -27.904 8.241 11.176 1.00 89.44 195 ARG A C 1
ATOM 1520 O O . ARG A 1 195 ? -28.415 8.364 10.061 1.00 89.44 195 ARG A O 1
ATOM 1527 N N . PRO A 1 196 ? -28.121 7.140 11.917 1.00 85.31 196 PRO A N 1
ATOM 1528 C CA . PRO A 1 196 ? -28.712 5.939 11.328 1.00 85.31 196 PRO A CA 1
ATOM 1529 C C . PRO A 1 196 ? -30.233 6.025 11.169 1.00 85.31 196 PRO A C 1
ATOM 1531 O O . PRO A 1 196 ? -30.807 5.435 10.256 1.00 85.31 196 PRO A O 1
ATOM 1534 N N . PHE A 1 197 ? -30.907 6.772 12.046 1.00 83.81 197 PHE A N 1
ATOM 1535 C CA . PHE A 1 197 ? -32.373 6.786 12.134 1.00 83.81 197 PHE A CA 1
ATOM 1536 C C . PHE A 1 197 ? -33.001 8.170 11.931 1.00 83.81 197 PHE A C 1
ATOM 1538 O O . PHE A 1 197 ? -34.223 8.305 12.003 1.00 83.81 197 PHE A O 1
ATOM 1545 N N . GLU A 1 198 ? -32.193 9.193 11.665 1.00 83.88 198 GLU A N 1
ATOM 1546 C CA . GLU A 1 198 ? -32.643 10.568 11.465 1.00 83.88 198 GLU A CA 1
ATOM 1547 C C . GLU A 1 198 ? -31.700 11.330 10.530 1.00 83.88 198 GLU A C 1
ATOM 1549 O O . GLU A 1 198 ? -30.576 10.908 10.282 1.00 83.88 198 GLU A O 1
ATOM 1554 N N . SER A 1 199 ? -32.147 12.482 10.029 1.00 83.69 199 SER A N 1
ATOM 1555 C CA . SER A 1 199 ? -31.319 13.319 9.164 1.00 83.69 199 SER A CA 1
ATOM 1556 C C . SER A 1 199 ? -30.157 13.961 9.917 1.00 83.69 199 SER A C 1
ATOM 1558 O O . SER A 1 199 ? -30.359 14.583 10.963 1.00 83.69 199 SER A O 1
ATOM 1560 N N . GLY A 1 200 ? -28.984 13.942 9.294 1.00 85.56 200 GLY A N 1
ATOM 1561 C CA . GLY A 1 200 ? -27.801 14.671 9.738 1.00 85.56 200 GLY A CA 1
ATOM 1562 C C . GLY A 1 200 ? -26.586 13.764 9.867 1.00 85.56 200 GLY A C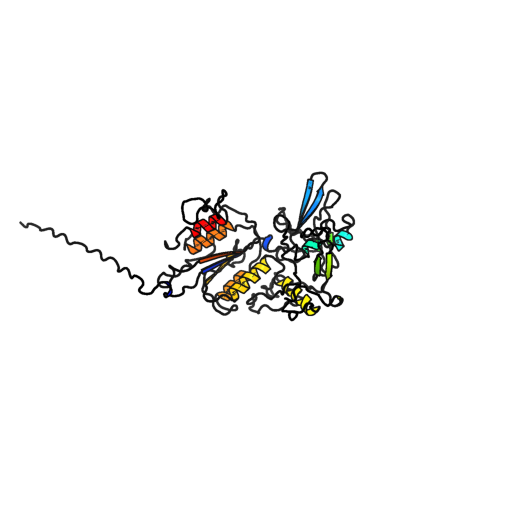 1
ATOM 1563 O O . GLY A 1 200 ? -26.670 12.561 9.630 1.00 85.56 200 GLY A O 1
ATOM 1564 N N . SER A 1 201 ? -25.471 14.372 10.237 1.00 88.88 201 SER A N 1
ATOM 1565 C CA . SER A 1 201 ? -24.258 13.706 10.704 1.00 88.88 201 SER A CA 1
ATOM 1566 C C . SER A 1 201 ? -23.900 14.231 12.094 1.00 88.88 201 SER A C 1
ATOM 1568 O O . SER A 1 201 ? -24.478 15.228 12.554 1.00 88.88 201 SER A O 1
ATOM 1570 N N . ASP A 1 202 ? -23.011 13.529 12.782 1.00 89.94 202 ASP A N 1
ATOM 1571 C CA . ASP A 1 202 ? -22.348 14.007 13.989 1.00 89.94 202 ASP A CA 1
ATOM 1572 C C . ASP A 1 202 ? -20.841 13.759 13.869 1.00 89.94 202 ASP A C 1
ATOM 1574 O O . ASP A 1 202 ? -20.427 12.748 13.305 1.00 89.94 202 ASP A O 1
ATOM 1578 N N . ASP A 1 203 ? -20.052 14.650 14.459 1.00 89.75 203 ASP A N 1
ATOM 1579 C CA . ASP A 1 203 ? -18.623 14.430 14.651 1.00 89.75 203 ASP A CA 1
ATOM 1580 C C . ASP A 1 203 ? -18.442 13.669 15.970 1.00 89.75 203 ASP A C 1
ATOM 1582 O O . ASP A 1 203 ? -18.955 14.073 17.024 1.00 89.75 203 ASP A O 1
ATOM 1586 N N . ILE A 1 204 ? -17.778 12.516 15.912 1.00 91.12 204 ILE A N 1
ATOM 1587 C CA . ILE A 1 204 ? -17.670 11.584 17.034 1.00 91.12 204 ILE A CA 1
ATOM 1588 C C . ILE A 1 204 ? -16.245 11.579 17.561 1.00 91.12 204 ILE A C 1
ATOM 1590 O O . ILE A 1 204 ? -15.334 11.052 16.929 1.00 91.12 204 ILE A O 1
ATOM 1594 N N . LEU A 1 205 ? -16.088 12.083 18.780 1.00 91.19 205 LEU A N 1
ATOM 1595 C CA . LEU A 1 205 ? -14.843 11.987 19.526 1.00 91.19 205 LEU A CA 1
ATOM 1596 C C . LEU A 1 205 ? -14.549 10.530 19.909 1.00 91.19 205 LEU A C 1
ATOM 1598 O O . LEU A 1 205 ? -15.324 9.888 20.628 1.00 91.19 205 LEU A O 1
ATOM 1602 N N . VAL A 1 206 ? -13.419 10.019 19.435 1.00 91.31 206 VAL A N 1
ATOM 1603 C CA . VAL A 1 206 ? -12.857 8.724 19.807 1.00 91.31 206 VAL A CA 1
ATOM 1604 C C . VAL A 1 206 ? -11.723 8.966 20.795 1.00 91.31 206 VAL A C 1
ATOM 1606 O O . VAL A 1 206 ? -10.769 9.661 20.480 1.00 91.31 206 VAL A O 1
ATOM 1609 N N . GLN A 1 207 ? -11.835 8.386 21.988 1.00 90.62 207 GLN A N 1
ATOM 1610 C CA . GLN A 1 207 ? -10.887 8.542 23.095 1.00 90.62 207 GLN A CA 1
ATOM 1611 C C . GLN A 1 207 ? -10.564 7.192 23.727 1.00 90.62 207 GLN A C 1
ATOM 1613 O O . GLN A 1 207 ? -11.372 6.262 23.643 1.00 90.62 207 GLN A O 1
ATOM 1618 N N . ASN A 1 208 ? -9.432 7.123 24.436 1.00 92.31 208 ASN A N 1
ATOM 1619 C CA . ASN A 1 208 ? -8.932 5.909 25.094 1.00 92.31 208 ASN A CA 1
ATOM 1620 C C . ASN A 1 208 ? -8.812 4.735 24.102 1.00 92.31 208 ASN A C 1
ATOM 1622 O O . ASN A 1 208 ? -9.206 3.601 24.390 1.00 92.31 208 ASN A O 1
ATOM 1626 N N . TYR A 1 209 ? -8.377 5.035 22.873 1.00 93.44 209 TYR A N 1
ATOM 1627 C CA . TYR A 1 209 ? -8.263 4.044 21.815 1.00 93.44 209 TYR A CA 1
ATOM 1628 C C . TYR A 1 209 ? -6.828 3.533 21.724 1.00 93.44 209 TYR A C 1
ATOM 1630 O O . TYR A 1 209 ? -5.980 4.113 21.070 1.00 93.44 209 TYR A O 1
ATOM 1638 N N . TYR A 1 210 ? -6.567 2.387 22.327 1.00 95.19 210 TYR A N 1
ATOM 1639 C CA . TYR A 1 210 ? -5.326 1.641 22.136 1.00 95.19 210 TYR A CA 1
ATOM 1640 C C . TYR A 1 210 ? -5.152 1.148 20.682 1.00 95.19 210 TYR A C 1
ATOM 1642 O O . TYR A 1 210 ? -5.982 0.349 20.240 1.00 95.19 210 TYR A O 1
ATOM 1650 N N . PRO A 1 211 ? -4.152 1.588 19.907 1.00 94.38 211 PRO A N 1
ATOM 1651 C CA . PRO A 1 211 ? -4.093 1.353 18.463 1.00 94.38 211 PRO A CA 1
ATOM 1652 C C . PRO A 1 211 ? -3.790 -0.097 18.086 1.00 94.38 211 PRO A C 1
ATOM 1654 O O . PRO A 1 211 ? -4.376 -0.595 17.121 1.00 94.38 211 PRO A O 1
ATOM 1657 N N . ALA A 1 212 ? -2.959 -0.788 18.873 1.00 97.19 212 ALA A N 1
ATOM 1658 C CA . ALA A 1 212 ? -2.602 -2.187 18.673 1.00 97.19 212 ALA A CA 1
ATOM 1659 C C . ALA A 1 212 ? -3.779 -3.119 18.997 1.00 97.19 212 ALA A C 1
ATOM 1661 O O . ALA A 1 212 ? -3.918 -3.665 20.094 1.00 97.19 212 ALA A O 1
ATOM 1662 N N . ARG A 1 213 ? -4.695 -3.257 18.035 1.00 97.06 213 ARG A N 1
ATOM 1663 C CA . ARG A 1 213 ? -5.912 -4.067 18.151 1.00 97.06 213 ARG A CA 1
ATOM 1664 C C . ARG A 1 213 ? -6.371 -4.619 16.810 1.00 97.06 213 ARG A C 1
ATOM 1666 O O . ARG A 1 213 ? -6.094 -4.037 15.765 1.00 97.06 213 ARG A O 1
ATOM 1673 N N . TYR A 1 214 ? -7.186 -5.663 16.846 1.00 97.69 214 TYR A N 1
ATOM 1674 C CA . TYR A 1 214 ? -7.889 -6.204 15.683 1.00 97.69 214 TYR A CA 1
ATOM 1675 C C . TYR A 1 214 ? -9.180 -6.910 16.103 1.00 97.69 214 TYR A C 1
ATOM 1677 O O . TYR A 1 214 ? -9.419 -7.150 17.288 1.00 97.69 214 TYR A O 1
ATOM 1685 N N . TYR A 1 215 ? -10.033 -7.231 15.133 1.00 97.50 215 TYR A N 1
ATOM 1686 C CA . TYR A 1 215 ? -11.221 -8.051 15.360 1.00 97.50 215 TYR A CA 1
ATOM 1687 C C . TYR A 1 215 ? -11.052 -9.457 14.793 1.00 97.50 215 TYR A C 1
ATOM 1689 O O . TYR A 1 215 ? -10.539 -9.640 13.693 1.00 97.50 215 TYR A O 1
ATOM 1697 N N . LEU A 1 216 ? -11.548 -10.443 15.536 1.00 95.81 216 LEU A N 1
ATOM 1698 C CA . LEU A 1 216 ? -11.827 -11.786 15.037 1.00 95.81 216 LEU A CA 1
ATOM 1699 C C . LEU A 1 216 ? -13.297 -11.866 14.627 1.00 95.81 216 LEU A C 1
ATOM 1701 O O . LEU A 1 216 ? -14.160 -11.348 15.336 1.00 95.81 216 LEU A O 1
ATOM 1705 N N . TRP A 1 217 ? -13.579 -12.535 13.513 1.00 95.50 217 TRP A N 1
ATOM 1706 C CA . TRP A 1 217 ? -14.923 -12.691 12.953 1.00 95.50 217 TRP A CA 1
ATOM 1707 C C . TRP A 1 217 ? -15.440 -14.120 13.120 1.00 95.50 217 TRP A C 1
ATOM 1709 O O . TRP A 1 217 ? -14.690 -15.092 13.030 1.00 95.50 217 TRP A O 1
ATOM 1719 N N . THR A 1 218 ? -16.742 -14.250 13.357 1.00 95.62 218 THR A N 1
ATOM 1720 C CA . THR A 1 218 ? -17.478 -15.509 13.263 1.00 95.62 218 THR A CA 1
ATOM 1721 C C . THR A 1 218 ? -18.700 -15.303 12.377 1.00 95.62 218 THR A C 1
ATOM 1723 O O . THR A 1 218 ? -19.612 -14.556 12.735 1.00 95.62 218 THR A O 1
ATOM 1726 N N . ASP A 1 219 ? -18.733 -16.017 11.251 1.00 93.50 219 ASP A N 1
ATOM 1727 C CA . ASP A 1 219 ? -19.869 -16.030 10.329 1.00 93.50 219 ASP A CA 1
ATOM 1728 C C . ASP A 1 219 ? -21.122 -16.561 11.040 1.00 93.50 219 ASP A C 1
ATOM 1730 O O . ASP A 1 219 ? -21.254 -17.759 11.317 1.00 93.50 219 ASP A O 1
ATOM 1734 N N . THR A 1 220 ? -22.034 -15.656 11.399 1.00 94.62 220 THR A N 1
ATOM 1735 C CA . THR A 1 220 ? -23.172 -15.994 12.265 1.00 94.62 220 THR A CA 1
ATOM 1736 C C . THR A 1 220 ? -24.326 -16.592 11.472 1.00 94.62 220 THR A C 1
ATOM 1738 O O . THR A 1 220 ? -25.117 -17.369 12.013 1.00 94.62 220 THR A O 1
ATOM 1741 N N . ASN A 1 221 ? -24.432 -16.249 10.189 1.00 93.06 221 ASN A N 1
ATOM 1742 C CA . ASN A 1 221 ? -25.505 -16.706 9.310 1.00 93.06 221 ASN A CA 1
ATOM 1743 C C . ASN A 1 221 ? -25.035 -17.751 8.275 1.00 93.06 221 ASN A C 1
ATOM 1745 O O . ASN A 1 221 ? -25.866 -18.293 7.542 1.00 93.06 221 ASN A O 1
ATOM 1749 N N . THR A 1 222 ? -23.745 -18.103 8.275 1.00 94.00 222 THR A N 1
ATOM 1750 C CA . THR A 1 222 ? -23.096 -19.120 7.431 1.00 94.00 222 THR A CA 1
ATOM 1751 C C . THR A 1 222 ? -23.139 -18.819 5.928 1.00 94.00 222 THR A C 1
ATOM 1753 O O . THR A 1 222 ? -23.168 -19.743 5.111 1.00 94.00 222 THR A O 1
ATOM 1756 N N . ASN A 1 223 ? -23.192 -17.539 5.544 1.00 93.44 223 ASN A N 1
ATOM 1757 C CA . ASN A 1 223 ? -23.250 -17.115 4.141 1.00 93.44 223 ASN A CA 1
ATOM 1758 C C . ASN A 1 223 ? -21.864 -16.880 3.502 1.00 93.44 223 ASN A C 1
ATOM 1760 O O . ASN A 1 223 ? -21.794 -16.666 2.290 1.00 93.44 223 ASN A O 1
ATOM 1764 N N . GLY A 1 224 ? -20.781 -16.940 4.283 1.00 91.25 224 GLY A N 1
ATOM 1765 C CA . GLY A 1 224 ? -19.412 -16.682 3.838 1.00 91.25 224 GLY A CA 1
ATOM 1766 C C . GLY A 1 224 ? -19.092 -15.208 3.564 1.00 91.25 224 GLY A C 1
ATOM 1767 O O . GLY A 1 224 ? -18.093 -14.925 2.905 1.00 91.25 224 GLY A O 1
ATOM 1768 N N . LEU 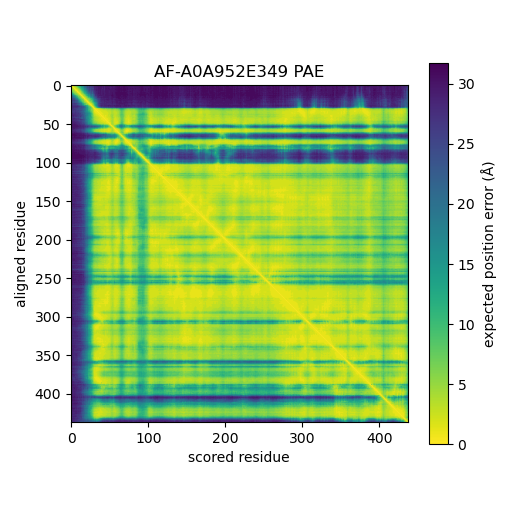A 1 225 ? -19.924 -14.272 4.026 1.00 91.06 225 LEU A N 1
ATOM 1769 C CA . LEU A 1 225 ? -19.767 -12.827 3.868 1.00 91.06 225 LEU A CA 1
ATOM 1770 C C . LEU A 1 225 ? -19.623 -12.170 5.241 1.00 91.06 225 LEU A C 1
ATOM 1772 O O . LEU A 1 225 ? -20.261 -12.573 6.202 1.00 91.06 225 LEU A O 1
ATOM 1776 N N . VAL A 1 226 ? -18.793 -11.130 5.322 1.00 92.69 226 VAL A N 1
ATOM 1777 C CA . VAL A 1 226 ? -18.580 -10.389 6.570 1.00 92.69 226 VAL A CA 1
ATOM 1778 C C . VAL A 1 226 ? -19.680 -9.339 6.744 1.00 92.69 226 VAL A C 1
ATOM 1780 O O . VAL A 1 226 ? -19.585 -8.205 6.251 1.00 92.69 226 VAL A O 1
ATOM 1783 N N . ASP A 1 227 ? -20.730 -9.706 7.468 1.00 91.94 227 ASP A N 1
ATOM 1784 C CA . ASP A 1 227 ? -21.884 -8.846 7.698 1.00 91.94 227 ASP A CA 1
ATOM 1785 C C . ASP A 1 227 ? -21.673 -7.905 8.889 1.00 91.94 227 ASP A C 1
ATOM 1787 O O . ASP A 1 227 ? -21.011 -8.224 9.875 1.00 91.94 227 ASP A O 1
ATOM 1791 N N . ALA A 1 228 ? -22.296 -6.723 8.838 1.00 91.88 228 ALA A N 1
ATOM 1792 C CA . ALA A 1 228 ? -22.222 -5.747 9.930 1.00 91.88 228 ALA A CA 1
ATOM 1793 C C . ALA A 1 228 ? -22.680 -6.330 11.281 1.00 91.88 228 ALA A C 1
ATOM 1795 O O . ALA A 1 228 ? -22.159 -5.956 12.331 1.00 91.88 228 ALA A O 1
ATOM 1796 N N . THR A 1 229 ? -23.645 -7.251 11.235 1.00 93.00 229 THR A N 1
ATOM 1797 C CA . THR A 1 229 ? -24.281 -7.878 12.398 1.00 93.00 229 THR A CA 1
ATOM 1798 C C . THR A 1 229 ? -23.601 -9.159 12.868 1.00 93.00 229 THR A C 1
ATOM 1800 O O . THR A 1 229 ? -24.084 -9.760 13.828 1.00 93.00 229 THR A O 1
ATOM 1803 N N . ASP A 1 230 ? -22.547 -9.617 12.189 1.00 95.56 230 ASP A N 1
ATOM 1804 C CA . ASP A 1 230 ? -21.874 -10.851 12.581 1.00 95.56 230 ASP A CA 1
ATOM 1805 C C . ASP A 1 230 ? -21.220 -10.735 13.955 1.00 95.56 230 ASP A C 1
ATOM 1807 O O . ASP A 1 230 ? -20.755 -9.672 14.383 1.00 95.56 230 ASP A O 1
ATOM 1811 N N . ALA A 1 231 ? -21.175 -11.871 14.647 1.00 96.38 231 ALA A N 1
ATOM 1812 C CA . ALA A 1 231 ? -20.428 -12.018 15.875 1.00 96.38 231 ALA A CA 1
ATOM 1813 C C . ALA A 1 231 ? -18.942 -11.733 15.624 1.00 96.38 231 ALA A C 1
ATOM 1815 O O . ALA A 1 231 ? -18.323 -12.239 14.685 1.00 96.38 231 ALA A O 1
ATOM 1816 N N . HIS A 1 232 ? -18.370 -10.924 16.505 1.00 96.38 232 HIS A N 1
ATOM 1817 C CA . HIS A 1 232 ? -16.985 -10.502 16.434 1.00 96.38 232 HIS A CA 1
ATOM 1818 C C . HIS A 1 232 ? -16.411 -10.344 17.841 1.00 96.38 232 HIS A C 1
ATOM 1820 O O . HIS A 1 232 ? -17.132 -10.045 18.796 1.00 96.38 232 HIS A O 1
ATOM 1826 N N . THR A 1 233 ? -15.101 -10.531 17.961 1.00 96.62 233 THR A N 1
ATOM 1827 C CA . THR A 1 233 ? -14.366 -10.382 19.221 1.00 96.62 233 THR A CA 1
ATOM 1828 C C . THR A 1 233 ? -13.241 -9.383 19.020 1.00 96.62 233 THR A C 1
ATOM 1830 O O . THR A 1 233 ? -12.412 -9.566 18.133 1.00 96.62 233 THR A O 1
ATOM 1833 N N . LEU A 1 234 ? -13.212 -8.337 19.843 1.00 97.31 234 LEU A N 1
ATOM 1834 C CA . LEU A 1 234 ? -12.091 -7.404 19.899 1.00 97.31 234 LEU A CA 1
ATOM 1835 C C . LEU A 1 234 ? -10.906 -8.067 20.609 1.00 97.31 234 LEU A C 1
ATOM 1837 O O . LEU A 1 234 ? -11.058 -8.570 21.722 1.00 97.31 234 LEU A O 1
ATOM 1841 N N . VAL A 1 235 ? -9.731 -7.991 19.995 1.00 97.81 235 VAL A N 1
ATOM 1842 C CA . VAL A 1 235 ? -8.448 -8.337 20.604 1.00 97.81 235 VAL A CA 1
ATOM 1843 C C . VAL A 1 235 ? -7.603 -7.071 20.670 1.00 97.81 235 VAL A C 1
ATOM 1845 O O . VAL A 1 235 ? -7.337 -6.448 19.647 1.00 97.81 235 VAL A O 1
ATOM 1848 N N . GLU A 1 236 ? -7.196 -6.679 21.875 1.00 97.75 236 GLU A N 1
ATOM 1849 C CA . GLU A 1 236 ? -6.179 -5.642 22.086 1.00 97.75 236 GLU A CA 1
ATOM 1850 C C . GLU A 1 236 ? -4.852 -6.329 22.414 1.00 97.75 236 GLU A C 1
ATOM 1852 O O . GLU A 1 236 ? -4.821 -7.210 23.280 1.00 97.75 236 GLU A O 1
ATOM 1857 N N . ILE A 1 237 ? -3.775 -5.929 21.738 1.00 98.19 237 ILE A N 1
ATOM 1858 C CA . ILE A 1 237 ? -2.435 -6.486 21.916 1.00 98.19 237 ILE A CA 1
ATOM 1859 C C . ILE A 1 237 ? -1.825 -5.863 23.175 1.00 98.19 237 ILE A C 1
ATOM 1861 O O . ILE A 1 237 ? -1.075 -4.909 23.097 1.00 98.19 237 ILE A O 1
ATOM 1865 N N . ARG A 1 238 ? -2.204 -6.351 24.357 1.00 97.31 238 ARG A N 1
ATOM 1866 C CA . ARG A 1 238 ? -1.683 -5.926 25.665 1.00 97.31 238 ARG A CA 1
ATOM 1867 C C . ARG A 1 238 ? -0.949 -7.067 26.359 1.00 97.31 238 ARG A C 1
ATOM 1869 O O . ARG A 1 238 ? -1.338 -8.226 26.229 1.00 97.31 238 ARG A O 1
ATOM 1876 N N . SER A 1 239 ? 0.031 -6.757 27.200 1.00 95.44 239 SER A N 1
ATOM 1877 C CA . SER A 1 239 ? 0.751 -7.779 27.979 1.00 95.44 239 SER A CA 1
ATOM 1878 C C . SER A 1 239 ? -0.172 -8.660 28.832 1.00 95.44 239 SER A C 1
ATOM 1880 O O . SER A 1 239 ? 0.077 -9.846 28.997 1.00 95.44 239 SER A O 1
ATOM 1882 N N . SER A 1 240 ? -1.300 -8.127 29.313 1.00 95.75 240 SER A N 1
ATOM 1883 C CA . SER A 1 240 ? -2.300 -8.884 30.081 1.00 95.75 240 SER A CA 1
ATOM 1884 C C . SER A 1 240 ? -3.158 -9.857 29.266 1.00 95.75 240 SER A C 1
ATOM 1886 O O . SER A 1 240 ? -3.881 -10.653 29.865 1.00 95.75 240 SER A O 1
ATOM 1888 N N . ASN A 1 241 ? -3.144 -9.752 27.935 1.00 95.06 241 ASN A N 1
ATOM 1889 C CA . ASN A 1 241 ? -4.003 -10.524 27.032 1.00 95.06 241 ASN A CA 1
ATOM 1890 C C . ASN A 1 241 ? -3.251 -11.672 26.342 1.00 95.06 241 ASN A C 1
ATOM 1892 O O . ASN A 1 241 ? -3.846 -12.386 25.538 1.00 95.06 241 ASN A O 1
ATOM 1896 N N . GLU A 1 242 ? -1.965 -11.856 26.648 1.00 91.94 242 GLU A N 1
ATOM 1897 C CA . GLU A 1 242 ? -1.178 -12.956 26.101 1.00 91.94 242 GLU A CA 1
ATOM 1898 C C . GLU A 1 242 ? -1.657 -14.335 26.620 1.00 91.94 242 GLU A C 1
ATOM 1900 O O . GLU A 1 242 ? -2.167 -14.441 27.743 1.00 91.94 242 GLU A O 1
ATOM 1905 N N . PRO A 1 243 ? -1.466 -15.422 25.847 1.00 93.81 243 PRO A N 1
ATOM 1906 C CA . PRO A 1 243 ? -0.859 -15.466 24.513 1.00 93.81 243 PRO A CA 1
ATOM 1907 C C . PRO A 1 243 ? -1.855 -15.183 23.373 1.00 93.81 243 PRO A C 1
ATOM 1909 O O . PRO A 1 243 ? -3.055 -15.433 23.501 1.00 93.81 243 PRO A O 1
ATOM 1912 N N . TYR A 1 244 ? -1.339 -14.738 22.225 1.00 94.88 244 TYR A N 1
ATOM 1913 C CA . TYR A 1 244 ? -2.119 -14.491 21.005 1.00 94.88 244 TYR A CA 1
ATOM 1914 C C . TYR A 1 244 ? -2.177 -15.754 20.163 1.00 94.88 244 TYR A C 1
ATOM 1916 O O . TYR A 1 244 ? -1.156 -16.188 19.650 1.00 94.88 244 TYR A O 1
ATOM 1924 N N . VAL A 1 245 ? -3.352 -16.376 20.063 1.00 92.00 245 VAL A N 1
ATOM 1925 C CA . VAL A 1 245 ? -3.520 -17.663 19.374 1.00 92.00 245 VAL A CA 1
ATOM 1926 C C . VAL A 1 245 ? -3.848 -17.454 17.896 1.00 92.00 245 VAL A C 1
ATOM 1928 O O . VAL A 1 245 ? -4.761 -16.701 17.562 1.00 92.00 245 VAL A O 1
ATOM 1931 N N . HIS A 1 246 ? -3.153 -18.197 17.038 1.00 90.19 246 HIS A N 1
ATOM 1932 C CA . HIS A 1 246 ? -3.274 -18.172 15.582 1.00 90.19 246 HIS A CA 1
ATOM 1933 C C . HIS A 1 246 ? -3.721 -19.532 15.037 1.00 90.19 246 HIS A C 1
ATOM 1935 O O . HIS A 1 246 ? -3.641 -20.563 15.712 1.00 90.19 246 HIS A O 1
ATOM 1941 N N . THR A 1 247 ? -4.206 -19.540 13.800 1.00 86.44 247 THR A N 1
ATOM 1942 C CA . THR A 1 247 ? -4.806 -20.717 13.157 1.00 86.44 247 THR A CA 1
ATOM 1943 C C . THR A 1 247 ? -3.867 -21.428 12.189 1.00 86.44 247 THR A C 1
ATOM 1945 O O . THR A 1 247 ? -3.972 -22.646 12.037 1.00 86.44 247 THR A O 1
ATOM 1948 N N . SER A 1 248 ? -2.948 -20.695 11.558 1.00 82.81 248 SER A N 1
ATOM 1949 C CA . SER A 1 248 ? -2.036 -21.224 10.538 1.00 82.81 248 SER A CA 1
ATOM 1950 C C . SER A 1 248 ? -0.759 -21.837 11.122 1.00 82.81 248 SER A C 1
ATOM 1952 O O . SER A 1 248 ? -0.298 -22.876 10.654 1.00 82.81 248 SER A O 1
ATOM 1954 N N . GLY A 1 249 ? -0.207 -21.220 12.174 1.00 77.69 249 GLY A N 1
ATOM 1955 C CA . GLY A 1 249 ? 1.141 -21.526 12.661 1.00 77.69 249 GLY A CA 1
ATOM 1956 C C . GLY A 1 249 ? 2.248 -21.059 11.708 1.00 77.69 249 GLY A C 1
ATOM 1957 O O . GLY A 1 249 ? 3.388 -21.480 11.867 1.00 77.69 249 GLY A O 1
ATOM 1958 N N . ASP A 1 250 ? 1.932 -20.195 10.738 1.00 85.12 250 ASP A N 1
ATOM 1959 C CA . ASP A 1 250 ? 2.864 -19.747 9.690 1.00 85.12 250 ASP A CA 1
ATOM 1960 C C . ASP A 1 250 ? 3.708 -18.524 10.106 1.00 85.12 250 ASP A C 1
ATOM 1962 O O . ASP A 1 250 ? 4.577 -18.065 9.360 1.00 85.12 250 ASP A O 1
ATOM 1966 N N . ARG A 1 251 ? 3.472 -17.992 11.312 1.00 89.81 251 ARG A N 1
ATOM 1967 C CA . ARG A 1 251 ? 4.201 -16.855 11.886 1.00 89.81 251 ARG A CA 1
ATOM 1968 C C . ARG A 1 251 ? 5.627 -17.256 12.266 1.00 89.81 251 ARG A C 1
ATOM 1970 O O . ARG A 1 251 ? 5.891 -17.737 13.372 1.00 89.81 251 ARG A O 1
ATOM 1977 N N . ALA A 1 252 ? 6.558 -17.053 11.335 1.00 86.00 252 ALA A N 1
ATOM 1978 C CA . ALA A 1 252 ? 7.971 -17.400 11.500 1.00 86.00 252 ALA A CA 1
ATOM 1979 C C . ALA A 1 252 ? 8.643 -16.643 12.655 1.00 86.00 252 ALA A C 1
ATOM 1981 O O . ALA A 1 252 ? 9.528 -17.186 13.319 1.00 86.00 252 ALA A O 1
ATOM 1982 N N . ASP A 1 253 ? 8.198 -15.415 12.911 1.00 88.25 253 ASP A N 1
ATOM 1983 C CA . ASP A 1 253 ? 8.634 -14.562 14.016 1.00 88.25 253 ASP A CA 1
ATOM 1984 C C . ASP A 1 253 ? 8.218 -15.095 15.397 1.00 88.25 253 ASP A C 1
ATOM 1986 O O . ASP A 1 253 ? 8.917 -14.831 16.367 1.00 88.25 253 ASP A O 1
ATOM 1990 N N . CYS A 1 254 ? 7.188 -15.946 15.464 1.00 88.31 254 CYS A N 1
ATOM 1991 C CA . CYS A 1 254 ? 6.775 -16.669 16.674 1.00 88.31 254 CYS A CA 1
ATOM 1992 C C . CYS A 1 254 ? 7.261 -18.130 16.676 1.00 88.31 254 CYS A C 1
ATOM 1994 O O . CYS A 1 254 ? 6.636 -19.027 17.245 1.00 88.31 254 CYS A O 1
ATOM 1996 N N . GLY A 1 255 ? 8.336 -18.426 15.936 1.00 83.50 255 GLY A N 1
ATOM 1997 C CA . GLY A 1 255 ? 8.884 -19.779 15.820 1.00 83.50 255 GLY A CA 1
ATOM 1998 C C . GLY A 1 255 ? 7.953 -20.787 15.133 1.00 83.50 255 GLY A C 1
ATOM 1999 O O . GLY A 1 255 ? 8.115 -21.991 15.346 1.00 83.50 255 GLY A O 1
ATOM 2000 N N . ASN A 1 256 ? 7.003 -20.318 14.312 1.00 80.69 256 ASN A N 1
ATOM 2001 C CA . ASN A 1 256 ? 5.934 -21.120 13.699 1.00 80.69 256 ASN A CA 1
ATOM 2002 C C . ASN A 1 256 ? 5.038 -21.821 14.739 1.00 80.69 256 ASN A C 1
ATOM 2004 O O . ASN A 1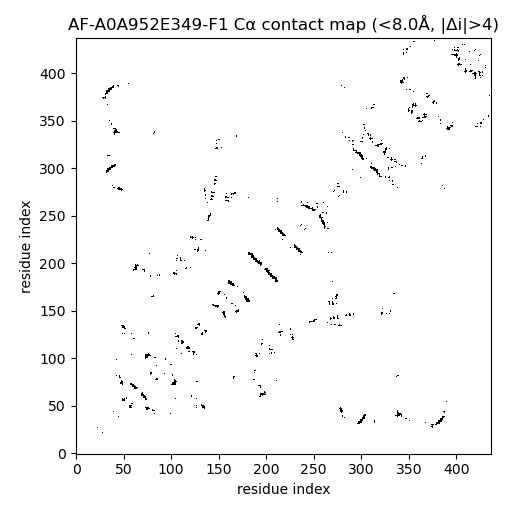 256 ? 4.604 -22.965 14.562 1.00 80.69 256 ASN A O 1
ATOM 2008 N N . ALA A 1 257 ? 4.813 -21.161 15.876 1.00 80.69 257 ALA A N 1
ATOM 2009 C CA . ALA A 1 257 ? 3.882 -21.617 16.895 1.00 80.69 257 ALA A CA 1
ATOM 2010 C C . ALA A 1 257 ? 2.446 -21.171 16.577 1.00 80.69 257 ALA A C 1
ATOM 2012 O O . ALA A 1 257 ? 2.207 -20.166 15.916 1.00 80.69 257 ALA A O 1
ATOM 2013 N N . LEU A 1 258 ? 1.469 -21.895 17.128 1.00 87.69 258 LEU A N 1
ATOM 2014 C CA . LEU A 1 258 ? 0.060 -21.476 17.121 1.00 87.69 258 LEU A CA 1
ATOM 2015 C C . LEU A 1 258 ? -0.230 -20.357 18.132 1.00 87.69 258 LEU A C 1
ATOM 2017 O O . LEU A 1 258 ? -1.391 -20.013 18.332 1.00 87.69 258 LEU A O 1
ATOM 2021 N N . ALA A 1 259 ? 0.785 -19.840 18.825 1.00 91.00 259 ALA A N 1
ATOM 2022 C CA . ALA A 1 259 ? 0.620 -18.783 19.803 1.00 91.00 259 ALA A CA 1
ATOM 2023 C C . ALA A 1 259 ? 1.873 -17.901 19.893 1.00 91.00 259 ALA A C 1
ATOM 2025 O O . ALA A 1 259 ? 2.964 -18.449 20.042 1.00 91.00 259 ALA A O 1
ATOM 2026 N N . CYS A 1 260 ? 1.694 -16.581 19.850 1.00 94.44 260 CYS A N 1
ATOM 2027 C CA . CYS A 1 260 ? 2.747 -15.579 20.038 1.00 94.44 260 CYS A CA 1
ATOM 2028 C C . CYS A 1 260 ? 2.667 -14.945 21.441 1.00 94.44 260 CYS A C 1
ATOM 2030 O O . CYS A 1 260 ? 1.582 -14.849 22.036 1.00 94.44 260 CYS A O 1
ATOM 2032 N N . THR A 1 261 ? 3.806 -14.505 21.980 1.00 95.94 261 THR A N 1
ATOM 2033 C CA . THR A 1 261 ? 3.864 -13.669 23.194 1.00 95.94 261 THR A CA 1
ATOM 2034 C C . THR A 1 261 ? 3.388 -12.244 22.905 1.00 95.94 261 THR A C 1
ATOM 2036 O O . THR A 1 261 ? 3.195 -11.859 21.750 1.00 95.94 261 THR A O 1
ATOM 2039 N N . TYR A 1 262 ? 3.206 -11.433 23.953 1.00 97.12 262 TYR A N 1
ATOM 2040 C CA . TYR A 1 262 ? 2.972 -9.996 23.773 1.00 97.12 262 TYR A CA 1
ATOM 2041 C C . TYR A 1 262 ? 4.069 -9.305 22.960 1.00 97.12 262 TYR A C 1
ATOM 2043 O O . TYR A 1 262 ? 3.758 -8.550 22.047 1.00 97.12 262 TYR A O 1
ATOM 2051 N N . GLU A 1 263 ? 5.333 -9.583 23.272 1.00 96.81 263 GLU A N 1
ATOM 2052 C CA . GLU A 1 263 ? 6.483 -8.941 22.628 1.00 96.81 263 GLU A CA 1
ATOM 2053 C C . GLU A 1 263 ? 6.542 -9.280 21.130 1.00 96.81 263 GLU A C 1
ATOM 2055 O O . GLU A 1 263 ? 6.770 -8.399 20.305 1.00 96.81 263 GLU A O 1
ATOM 2060 N N . GLU A 1 264 ? 6.272 -10.539 20.770 1.00 96.69 264 GLU A N 1
ATOM 2061 C CA . GLU A 1 264 ? 6.235 -11.001 19.377 1.00 96.69 264 GLU A CA 1
ATOM 2062 C C . GLU A 1 264 ? 5.076 -10.361 18.595 1.00 96.69 264 GLU A C 1
ATOM 2064 O O . GLU A 1 264 ? 5.270 -9.849 17.491 1.00 96.69 264 GLU A O 1
ATOM 2069 N N . GLU A 1 265 ? 3.872 -10.339 19.173 1.00 97.56 265 GLU A N 1
ATOM 2070 C CA . GLU A 1 265 ? 2.694 -9.793 18.495 1.00 97.56 265 GLU A CA 1
ATOM 2071 C C . GLU A 1 265 ? 2.747 -8.261 18.380 1.00 97.56 265 GLU A C 1
ATOM 2073 O O . GLU A 1 265 ? 2.395 -7.710 17.335 1.00 97.56 265 GLU A O 1
ATOM 2078 N N . MET A 1 266 ? 3.244 -7.568 19.410 1.00 98.19 266 MET A N 1
ATOM 2079 C CA . MET A 1 266 ? 3.434 -6.116 19.380 1.00 98.19 266 MET A CA 1
ATOM 2080 C C . MET A 1 266 ? 4.504 -5.713 18.362 1.00 98.19 266 MET A C 1
ATOM 2082 O O . MET A 1 266 ? 4.288 -4.785 17.583 1.00 98.19 266 MET A O 1
ATOM 2086 N N . GLN A 1 267 ? 5.625 -6.440 18.291 1.00 98.19 267 GLN A N 1
ATOM 2087 C CA . GLN A 1 267 ? 6.661 -6.175 17.291 1.00 98.19 267 GLN A CA 1
ATOM 2088 C C . GLN A 1 267 ? 6.129 -6.332 15.860 1.00 98.19 267 GLN A C 1
ATOM 2090 O O . GLN A 1 267 ? 6.447 -5.522 14.984 1.00 98.19 267 GLN A O 1
ATOM 2095 N N . ASN A 1 268 ? 5.313 -7.361 15.614 1.00 97.88 268 ASN A N 1
ATOM 2096 C CA . ASN A 1 268 ? 4.700 -7.588 14.309 1.00 97.88 268 ASN A CA 1
ATOM 2097 C C . ASN A 1 268 ? 3.675 -6.501 13.957 1.00 97.88 268 ASN A C 1
ATOM 2099 O O . ASN A 1 268 ? 3.633 -6.048 12.812 1.00 97.88 268 ASN A O 1
ATOM 2103 N N . PHE A 1 269 ? 2.891 -6.040 14.939 1.00 98.31 269 PHE A N 1
ATOM 2104 C CA . PHE A 1 269 ? 1.976 -4.912 14.765 1.00 98.31 269 PHE A CA 1
ATOM 2105 C C . PHE A 1 269 ? 2.726 -3.610 14.456 1.00 98.31 269 PHE A C 1
ATOM 2107 O O . PHE A 1 269 ? 2.340 -2.904 13.528 1.00 98.31 269 PHE A O 1
ATOM 2114 N N . ALA A 1 270 ? 3.824 -3.318 15.160 1.00 98.44 270 ALA A N 1
ATOM 2115 C CA . ALA A 1 270 ? 4.660 -2.144 14.905 1.00 98.44 270 ALA A CA 1
ATOM 2116 C C . ALA A 1 270 ? 5.287 -2.177 13.501 1.00 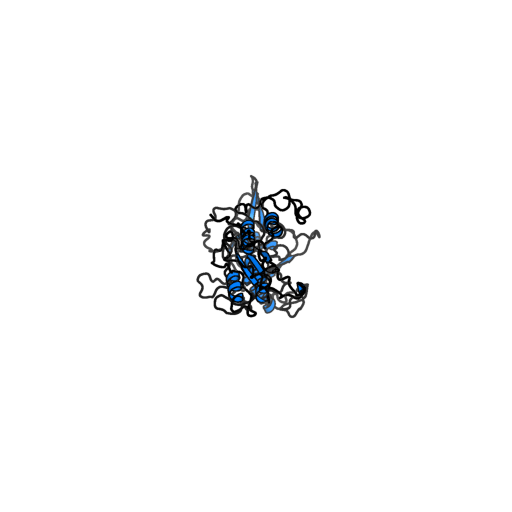98.44 270 ALA A C 1
ATOM 2118 O O . ALA A 1 270 ? 5.246 -1.187 12.770 1.00 98.44 270 ALA A O 1
ATOM 2119 N N . ASN A 1 271 ? 5.772 -3.344 13.065 1.00 98.31 271 ASN A N 1
ATOM 2120 C CA . ASN A 1 271 ? 6.267 -3.520 11.701 1.00 98.31 271 ASN A CA 1
ATOM 2121 C C . ASN A 1 271 ? 5.153 -3.343 10.658 1.00 98.31 271 ASN A C 1
ATOM 2123 O O . ASN A 1 271 ? 5.379 -2.701 9.634 1.00 98.31 271 ASN A O 1
ATOM 2127 N N . TRP A 1 272 ? 3.955 -3.895 10.884 1.00 98.12 272 TRP A N 1
ATOM 2128 C CA . TRP A 1 272 ? 2.805 -3.653 10.006 1.00 98.12 272 TRP A CA 1
ATOM 2129 C C . TRP A 1 272 ? 2.470 -2.168 9.927 1.00 98.12 272 TRP A C 1
ATOM 2131 O O . TRP A 1 272 ? 2.281 -1.654 8.824 1.00 98.12 272 TRP A O 1
ATOM 2141 N N . PHE A 1 273 ? 2.426 -1.498 11.080 1.00 96.88 273 PHE A N 1
ATOM 2142 C CA . PHE A 1 273 ? 2.139 -0.081 11.177 1.00 96.88 273 PHE A CA 1
ATOM 2143 C C . PHE A 1 273 ? 3.122 0.691 10.298 1.00 96.88 273 PHE A C 1
ATOM 2145 O O . PHE A 1 273 ? 2.743 1.143 9.228 1.00 96.88 273 PHE A O 1
ATOM 2152 N N . SER A 1 274 ? 4.413 0.721 10.602 1.00 96.12 274 SER A N 1
ATOM 2153 C CA . SER A 1 274 ? 5.330 1.576 9.838 1.00 96.12 274 SER A CA 1
ATOM 2154 C C . SER A 1 274 ? 5.562 1.126 8.387 1.00 96.12 274 SER A C 1
ATOM 2156 O O . SER A 1 274 ? 5.736 1.966 7.510 1.00 96.12 274 SER A O 1
ATOM 2158 N N . TYR A 1 275 ? 5.516 -0.175 8.069 1.00 97.50 275 TYR A N 1
ATOM 2159 C CA . TYR A 1 275 ? 5.912 -0.668 6.736 1.00 97.50 275 TYR A CA 1
ATOM 2160 C C . TYR A 1 275 ? 4.763 -1.086 5.803 1.00 97.50 275 TYR A C 1
ATOM 2162 O O . TYR A 1 275 ? 5.037 -1.353 4.629 1.00 97.50 275 TYR A O 1
ATOM 2170 N N . TYR A 1 276 ? 3.510 -1.185 6.273 1.00 96.69 276 TYR A N 1
ATOM 2171 C CA . TYR A 1 276 ? 2.414 -1.801 5.497 1.00 96.69 276 TYR A CA 1
ATOM 2172 C C . TYR A 1 276 ? 1.030 -1.158 5.655 1.00 96.69 276 TYR A C 1
ATOM 2174 O O . TYR A 1 276 ? 0.156 -1.475 4.850 1.00 96.69 276 TYR A O 1
ATOM 2182 N N . HIS A 1 277 ? 0.787 -0.301 6.653 1.00 93.12 277 HIS A N 1
ATOM 2183 C CA . HIS A 1 277 ? -0.580 0.129 7.001 1.00 93.12 277 HIS A CA 1
ATOM 2184 C C . HIS A 1 277 ? -1.290 0.992 5.943 1.00 93.12 277 HIS A C 1
ATOM 2186 O O . HIS A 1 277 ? -2.487 1.254 6.070 1.00 93.12 277 HIS A O 1
ATOM 2192 N N . ARG A 1 278 ? -0.569 1.406 4.895 1.00 91.44 278 ARG A N 1
ATOM 2193 C CA . ARG A 1 278 ? -1.049 2.219 3.768 1.00 91.44 278 ARG A CA 1
ATOM 2194 C C . ARG A 1 278 ? -0.814 1.503 2.451 1.00 91.44 278 ARG A C 1
ATOM 2196 O O . ARG A 1 278 ? 0.139 0.725 2.333 1.00 91.44 278 ARG A O 1
ATOM 2203 N N . ARG A 1 279 ? -1.654 1.769 1.447 1.00 93.19 279 ARG A N 1
ATOM 2204 C CA . ARG A 1 279 ? -1.536 1.120 0.125 1.00 93.19 279 ARG A CA 1
ATOM 2205 C C . ARG A 1 279 ? -0.158 1.381 -0.493 1.00 93.19 279 ARG A C 1
ATOM 2207 O O . ARG A 1 279 ? 0.486 0.443 -0.962 1.00 93.19 279 ARG A O 1
ATOM 2214 N N . GLU A 1 280 ? 0.332 2.615 -0.388 1.00 92.62 280 GLU A N 1
ATOM 2215 C CA . GLU A 1 280 ? 1.674 3.019 -0.809 1.00 92.62 280 GLU A CA 1
ATOM 2216 C C . GLU A 1 280 ? 2.767 2.237 -0.076 1.00 92.62 280 GLU A C 1
ATOM 2218 O O . GLU A 1 280 ? 3.716 1.772 -0.696 1.00 92.62 280 GLU A O 1
ATOM 2223 N N . HIS A 1 281 ? 2.625 2.020 1.230 1.00 95.12 281 HIS A N 1
ATOM 2224 C CA . HIS A 1 281 ? 3.622 1.306 2.028 1.00 95.12 281 HIS A CA 1
ATOM 2225 C C . HIS A 1 281 ? 3.717 -0.172 1.644 1.00 95.12 281 HIS A C 1
ATOM 2227 O O . HIS A 1 281 ? 4.813 -0.714 1.469 1.00 95.12 281 HIS A O 1
ATOM 2233 N N . ALA A 1 282 ? 2.568 -0.816 1.432 1.00 95.50 282 ALA A N 1
ATOM 2234 C CA . ALA A 1 282 ? 2.524 -2.177 0.918 1.00 95.50 282 ALA A CA 1
ATOM 2235 C C . ALA A 1 282 ? 3.148 -2.279 -0.491 1.00 95.50 282 ALA A C 1
ATOM 2237 O O . ALA A 1 282 ? 3.919 -3.211 -0.747 1.00 95.50 282 ALA A O 1
ATOM 2238 N N . ALA A 1 283 ? 2.881 -1.307 -1.372 1.00 95.88 283 ALA A N 1
ATOM 2239 C CA . ALA A 1 283 ? 3.482 -1.215 -2.705 1.00 95.88 283 ALA A CA 1
ATOM 2240 C C . ALA A 1 283 ? 5.008 -0.999 -2.648 1.00 95.88 283 ALA A C 1
ATOM 2242 O O . ALA A 1 283 ? 5.758 -1.786 -3.235 1.00 95.88 283 ALA A O 1
ATOM 2243 N N . LYS A 1 284 ? 5.477 -0.010 -1.871 1.00 96.56 284 LYS A N 1
ATOM 2244 C CA . LYS A 1 284 ? 6.898 0.269 -1.595 1.00 96.56 284 LYS A CA 1
ATOM 2245 C C . LYS A 1 284 ? 7.615 -0.981 -1.103 1.00 96.56 284 LYS A C 1
ATOM 2247 O O . LYS A 1 284 ? 8.665 -1.341 -1.629 1.00 96.56 284 LYS A O 1
ATOM 2252 N N . ASN A 1 285 ? 7.027 -1.711 -0.160 1.00 96.50 285 ASN A N 1
ATOM 2253 C CA . ASN A 1 285 ? 7.623 -2.947 0.327 1.00 96.50 285 ASN A CA 1
ATOM 2254 C C . ASN A 1 285 ? 7.728 -4.034 -0.757 1.00 96.50 285 ASN A C 1
ATOM 2256 O O . ASN A 1 285 ? 8.760 -4.698 -0.869 1.00 96.50 285 ASN A O 1
ATOM 2260 N N . ALA A 1 286 ? 6.671 -4.242 -1.548 1.00 95.94 286 ALA A N 1
ATOM 2261 C CA . ALA A 1 286 ? 6.649 -5.271 -2.586 1.00 95.94 286 ALA A CA 1
ATOM 2262 C C . ALA A 1 286 ? 7.681 -4.986 -3.691 1.00 95.94 286 ALA A C 1
ATOM 2264 O O . ALA A 1 286 ? 8.506 -5.850 -4.012 1.00 95.94 286 ALA A O 1
ATOM 2265 N N . ILE A 1 287 ? 7.684 -3.757 -4.220 1.00 96.88 287 ILE A N 1
ATOM 2266 C CA . ILE A 1 287 ? 8.628 -3.313 -5.255 1.00 96.88 287 ILE A CA 1
ATOM 2267 C C . ILE A 1 287 ? 10.053 -3.275 -4.688 1.00 96.88 287 ILE A C 1
ATOM 2269 O O . ILE A 1 287 ? 10.992 -3.730 -5.346 1.00 96.88 287 ILE A O 1
ATOM 2273 N N . GLY A 1 288 ? 10.226 -2.804 -3.451 1.00 97.44 288 GLY A N 1
ATOM 2274 C CA . GLY A 1 288 ? 11.518 -2.700 -2.777 1.00 97.44 288 GLY A CA 1
ATOM 2275 C C . GLY A 1 288 ? 12.171 -4.061 -2.547 1.00 97.44 288 GLY A C 1
ATOM 2276 O O . GLY A 1 288 ? 13.339 -4.255 -2.889 1.00 97.44 288 GLY A O 1
ATOM 2277 N N . LYS A 1 289 ? 11.412 -5.054 -2.064 1.00 96.38 289 LYS A N 1
ATOM 2278 C CA . LYS A 1 289 ? 11.897 -6.436 -1.900 1.00 96.38 289 LYS A CA 1
ATOM 2279 C C . LYS A 1 289 ? 12.307 -7.068 -3.225 1.00 96.38 289 LYS A C 1
ATOM 2281 O O . LYS A 1 289 ? 13.379 -7.673 -3.297 1.00 96.38 289 LYS A O 1
ATOM 2286 N N . PHE A 1 290 ? 11.488 -6.916 -4.269 1.00 96.06 290 PHE A N 1
ATOM 2287 C CA . PHE A 1 290 ? 11.839 -7.396 -5.606 1.00 96.06 290 PHE A CA 1
ATOM 2288 C C . PHE A 1 290 ? 13.135 -6.741 -6.094 1.00 96.06 290 PHE A C 1
ATOM 2290 O O . PHE A 1 290 ? 14.083 -7.434 -6.461 1.00 96.06 290 PHE A O 1
ATOM 2297 N N . SER A 1 291 ? 13.199 -5.412 -6.036 1.00 96.62 291 SER A N 1
ATOM 2298 C CA . SER A 1 291 ? 14.319 -4.624 -6.556 1.00 96.62 291 SER A CA 1
ATOM 2299 C C . SER A 1 291 ? 15.619 -4.901 -5.803 1.00 96.62 291 SER A C 1
ATOM 2301 O O . SER A 1 291 ? 16.679 -5.034 -6.416 1.00 96.62 291 SER A O 1
ATOM 2303 N N . ALA A 1 292 ? 15.551 -5.080 -4.482 1.00 96.69 292 ALA A N 1
ATOM 2304 C CA . ALA A 1 292 ? 16.702 -5.448 -3.667 1.00 96.69 292 ALA A CA 1
ATOM 2305 C C . ALA A 1 292 ? 17.261 -6.832 -4.044 1.00 96.69 292 ALA A C 1
ATOM 2307 O O . ALA A 1 292 ? 18.481 -7.000 -4.152 1.00 96.69 292 ALA A O 1
ATOM 2308 N N . ALA A 1 293 ? 16.383 -7.808 -4.304 1.00 95.12 293 ALA A N 1
ATOM 2309 C CA . ALA A 1 293 ? 16.755 -9.173 -4.684 1.00 95.12 293 ALA A CA 1
ATOM 2310 C C . ALA A 1 293 ? 17.130 -9.331 -6.172 1.00 95.12 293 ALA A C 1
ATOM 2312 O O . ALA A 1 293 ? 17.782 -10.312 -6.547 1.00 95.12 293 ALA A O 1
ATOM 2313 N N . ALA A 1 294 ? 16.740 -8.380 -7.022 1.00 92.81 294 ALA A N 1
ATOM 2314 C CA . ALA A 1 294 ? 16.949 -8.433 -8.461 1.00 92.81 294 ALA A CA 1
ATOM 2315 C C . ALA A 1 294 ? 18.444 -8.431 -8.836 1.00 92.81 294 ALA A C 1
ATOM 2317 O O . ALA A 1 294 ? 19.242 -7.640 -8.326 1.00 92.81 294 ALA A O 1
ATOM 2318 N N . ASN A 1 295 ? 18.825 -9.330 -9.746 1.00 90.19 295 ASN A N 1
ATOM 2319 C CA . ASN A 1 295 ? 20.168 -9.451 -10.315 1.00 90.19 295 ASN A CA 1
ATOM 2320 C C . ASN A 1 295 ? 20.050 -9.842 -11.794 1.00 90.19 295 ASN A C 1
ATOM 2322 O O . ASN A 1 295 ? 19.175 -10.633 -12.142 1.00 90.19 295 ASN A O 1
ATOM 2326 N N . GLY A 1 296 ? 20.940 -9.332 -12.651 1.00 91.12 296 GLY A N 1
ATOM 2327 C CA . GLY A 1 296 ? 20.919 -9.642 -14.088 1.00 91.12 296 GLY A CA 1
ATOM 2328 C C . GLY A 1 296 ? 19.732 -9.029 -14.837 1.00 91.12 296 GLY A C 1
ATOM 2329 O O . GLY A 1 296 ? 19.279 -9.589 -15.831 1.00 91.12 296 GLY A O 1
ATOM 2330 N N . VAL A 1 297 ? 19.206 -7.911 -14.332 1.00 94.44 297 VAL A N 1
ATOM 2331 C CA . VAL A 1 297 ? 18.107 -7.141 -14.924 1.00 94.44 297 VAL A CA 1
ATOM 2332 C C . VAL A 1 297 ? 18.432 -5.653 -14.850 1.00 94.44 297 VAL A C 1
ATOM 2334 O O . VAL A 1 297 ? 19.206 -5.210 -13.991 1.00 94.44 297 VAL A O 1
ATOM 2337 N N . ARG A 1 298 ? 17.806 -4.879 -15.734 1.00 97.12 298 ARG A N 1
ATOM 2338 C CA . ARG A 1 298 ? 17.870 -3.422 -15.736 1.00 97.12 298 ARG A CA 1
ATOM 2339 C C . ARG A 1 298 ? 16.530 -2.879 -15.287 1.00 97.12 298 ARG A C 1
ATOM 2341 O O . ARG A 1 298 ? 15.503 -3.281 -15.825 1.00 97.12 298 ARG A O 1
ATOM 2348 N N . LEU A 1 299 ? 16.542 -2.003 -14.295 1.00 97.69 299 LEU A N 1
ATOM 2349 C CA . LEU A 1 299 ? 15.321 -1.478 -13.696 1.00 97.69 299 LEU A CA 1
ATOM 2350 C C . LEU A 1 299 ? 15.237 0.033 -13.907 1.00 97.69 299 LEU A C 1
ATOM 2352 O O . LEU A 1 299 ? 16.258 0.718 -13.827 1.00 97.69 299 LEU A O 1
ATOM 2356 N N . ALA A 1 300 ? 14.024 0.516 -14.147 1.00 96.25 300 ALA A N 1
ATOM 2357 C CA . ALA A 1 300 ? 13.618 1.907 -14.008 1.00 96.25 300 ALA A CA 1
ATOM 2358 C C . ALA A 1 300 ? 12.480 2.019 -13.002 1.00 96.25 300 ALA A C 1
ATOM 2360 O O . ALA A 1 300 ? 11.761 1.052 -12.729 1.00 96.25 300 ALA A O 1
ATOM 2361 N N . TYR A 1 301 ? 12.311 3.229 -12.494 1.00 96.56 301 TYR A N 1
ATOM 2362 C CA . TYR A 1 301 ? 11.223 3.594 -11.611 1.00 96.56 301 TYR A CA 1
ATOM 2363 C C . TYR A 1 301 ? 10.653 4.944 -12.037 1.00 96.56 301 TYR A C 1
ATOM 2365 O O . TYR A 1 301 ? 11.391 5.818 -12.492 1.00 96.56 301 TYR A O 1
ATOM 2373 N N . GLY A 1 302 ? 9.347 5.110 -11.905 1.00 94.19 302 GLY A N 1
ATOM 2374 C CA . GLY A 1 302 ? 8.697 6.400 -12.034 1.00 94.19 302 GLY A CA 1
ATOM 2375 C C . GLY A 1 302 ? 7.301 6.394 -11.434 1.00 94.19 302 GLY A C 1
ATOM 2376 O O . GLY A 1 302 ? 6.765 5.334 -11.103 1.00 94.19 302 GLY A O 1
ATOM 2377 N N . THR A 1 303 ? 6.726 7.583 -11.293 1.00 93.69 303 THR A N 1
ATOM 2378 C CA . THR A 1 303 ? 5.398 7.783 -10.706 1.00 93.69 303 THR A CA 1
ATOM 2379 C C . THR A 1 303 ? 4.472 8.550 -11.646 1.00 93.69 303 THR A C 1
ATOM 2381 O O . THR A 1 303 ? 4.863 8.887 -12.766 1.00 93.69 303 THR A O 1
ATOM 2384 N N . LEU A 1 304 ? 3.215 8.774 -11.253 1.00 90.12 304 LEU A N 1
ATOM 2385 C CA . LEU A 1 304 ? 2.236 9.432 -12.118 1.00 90.12 304 LEU A CA 1
ATOM 2386 C C . LEU A 1 304 ? 2.419 10.949 -12.166 1.00 90.12 304 LEU A C 1
ATOM 2388 O O . LEU A 1 304 ? 2.065 11.550 -13.185 1.00 90.12 304 LEU A O 1
ATOM 2392 N N . HIS A 1 305 ? 2.949 11.556 -11.097 1.00 84.69 305 HIS A N 1
ATOM 2393 C CA . HIS A 1 305 ? 3.097 13.013 -10.997 1.00 84.69 305 HIS A CA 1
ATOM 2394 C C . HIS A 1 305 ? 4.536 13.526 -10.979 1.00 84.69 305 HIS A C 1
ATOM 2396 O O . HIS A 1 305 ? 4.701 14.732 -11.151 1.00 84.69 305 HIS A O 1
ATOM 2402 N N . ASP A 1 306 ? 5.548 12.670 -10.775 1.00 83.44 306 ASP A N 1
ATOM 2403 C CA . ASP A 1 306 ? 6.954 13.081 -10.564 1.00 83.44 306 ASP A CA 1
ATOM 2404 C C . ASP A 1 306 ? 7.076 14.277 -9.599 1.00 83.44 306 ASP A C 1
ATOM 2406 O O . ASP A 1 306 ? 7.760 15.276 -9.830 1.00 83.44 306 ASP A O 1
ATOM 2410 N N . ASN A 1 307 ? 6.315 14.221 -8.510 1.00 74.94 307 ASN A N 1
ATOM 2411 C CA . ASN A 1 307 ? 6.206 15.322 -7.559 1.00 74.94 307 ASN A CA 1
ATOM 2412 C C . ASN A 1 307 ? 7.444 15.452 -6.652 1.00 74.94 307 ASN A C 1
ATOM 2414 O O . ASN A 1 307 ? 7.692 16.534 -6.122 1.00 74.94 307 ASN A O 1
ATOM 2418 N N . ASN A 1 308 ? 8.245 14.387 -6.535 1.00 81.31 308 ASN A N 1
ATOM 2419 C CA . ASN A 1 308 ? 9.363 14.279 -5.596 1.00 81.31 308 ASN A CA 1
ATOM 2420 C C . ASN A 1 308 ? 10.722 14.025 -6.272 1.00 81.31 308 ASN A C 1
ATOM 2422 O O . ASN A 1 308 ? 11.664 13.564 -5.615 1.00 81.31 308 ASN A O 1
ATOM 2426 N N . ASN A 1 309 ? 10.851 14.344 -7.570 1.00 82.62 309 ASN A N 1
ATOM 2427 C CA . ASN A 1 309 ? 12.051 14.084 -8.382 1.00 82.62 309 ASN A CA 1
ATOM 2428 C C . ASN A 1 309 ? 12.547 12.641 -8.203 1.00 82.62 309 ASN A C 1
ATOM 2430 O O . ASN A 1 309 ? 13.721 12.385 -7.906 1.00 82.62 309 ASN A O 1
ATOM 2434 N N . ASN A 1 310 ? 11.617 11.698 -8.274 1.00 88.56 310 ASN A N 1
ATOM 2435 C CA . ASN A 1 310 ? 11.835 10.298 -7.942 1.00 88.56 310 ASN A CA 1
ATOM 2436 C C . ASN A 1 310 ? 11.849 9.395 -9.180 1.00 88.56 310 ASN A C 1
ATOM 2438 O O . ASN A 1 310 ? 11.837 8.180 -9.029 1.00 88.56 310 ASN A O 1
ATOM 2442 N N . ILE A 1 311 ? 11.949 9.955 -10.388 1.00 92.56 311 ILE A N 1
ATOM 2443 C CA . ILE A 1 311 ? 12.134 9.181 -11.622 1.00 92.56 311 ILE A CA 1
ATOM 2444 C C . ILE A 1 311 ? 13.572 8.669 -11.747 1.00 92.56 311 ILE A C 1
ATOM 2446 O O . ILE A 1 311 ? 14.543 9.403 -11.556 1.00 92.56 311 ILE A O 1
ATOM 2450 N N . ILE A 1 312 ? 13.706 7.392 -12.105 1.00 95.19 312 ILE A N 1
ATOM 2451 C CA . ILE A 1 312 ? 14.975 6.684 -12.274 1.00 95.19 312 ILE A CA 1
ATOM 2452 C C . ILE A 1 312 ? 14.983 6.011 -13.647 1.00 95.19 312 ILE A C 1
ATOM 2454 O O . ILE A 1 312 ? 14.180 5.114 -13.911 1.00 95.19 312 ILE A O 1
ATOM 2458 N N . ASP A 1 313 ? 15.913 6.432 -14.506 1.00 95.38 313 ASP A N 1
ATOM 2459 C CA . ASP A 1 313 ? 16.139 5.851 -15.835 1.00 95.38 313 ASP A CA 1
ATOM 2460 C C . ASP A 1 313 ? 16.631 4.393 -15.761 1.00 95.38 313 ASP A C 1
ATOM 2462 O O . ASP A 1 313 ? 17.237 3.960 -14.776 1.00 95.38 313 ASP A O 1
ATOM 2466 N N . ILE A 1 314 ? 16.426 3.633 -16.845 1.00 96.06 314 ILE A N 1
ATOM 2467 C CA . ILE A 1 314 ? 16.820 2.219 -16.917 1.00 96.06 314 ILE A CA 1
ATOM 2468 C C . ILE A 1 314 ? 18.335 2.063 -16.772 1.00 96.06 314 ILE A C 1
ATOM 2470 O O . ILE A 1 314 ? 19.123 2.462 -17.637 1.00 96.06 314 ILE A O 1
ATOM 2474 N N . ALA A 1 315 ? 18.743 1.330 -15.738 1.00 95.94 315 ALA A N 1
ATOM 2475 C CA . ALA A 1 315 ? 20.138 0.976 -15.508 1.00 95.94 315 ALA A CA 1
ATOM 2476 C C . ALA A 1 315 ? 20.298 -0.464 -15.000 1.00 95.94 315 ALA A C 1
ATOM 2478 O O . ALA A 1 315 ? 19.400 -1.021 -14.374 1.00 95.94 315 ALA A O 1
ATOM 2479 N N . SER A 1 316 ? 21.460 -1.075 -15.253 1.00 95.88 316 SER A N 1
ATOM 2480 C CA . SER A 1 316 ? 21.808 -2.393 -14.698 1.00 95.88 316 SER A CA 1
ATOM 2481 C C . SER A 1 316 ? 21.938 -2.322 -13.182 1.00 95.88 316 SER A C 1
ATOM 2483 O O . SER A 1 316 ? 22.592 -1.417 -12.651 1.00 95.88 316 SER A O 1
ATOM 2485 N N . MET A 1 317 ? 21.342 -3.286 -12.484 1.00 96.19 317 MET A N 1
ATOM 2486 C CA . MET A 1 317 ? 21.324 -3.307 -11.024 1.00 96.19 317 MET A CA 1
ATOM 2487 C C . MET A 1 317 ? 22.569 -3.992 -10.454 1.00 96.19 317 MET A C 1
ATOM 2489 O O . MET A 1 317 ? 22.849 -5.157 -10.736 1.00 96.19 317 MET A O 1
ATOM 2493 N N . ASN A 1 318 ? 23.314 -3.274 -9.612 1.00 95.50 318 ASN A N 1
ATOM 2494 C CA . ASN A 1 318 ? 24.407 -3.849 -8.827 1.00 95.50 318 ASN A CA 1
ATOM 2495 C C . ASN A 1 318 ? 23.865 -4.781 -7.719 1.00 95.50 318 ASN A C 1
ATOM 2497 O O . ASN A 1 318 ? 22.710 -4.644 -7.320 1.00 95.50 318 ASN A O 1
ATOM 2501 N N . PRO A 1 319 ? 24.674 -5.715 -7.177 1.00 94.19 319 PRO A N 1
ATOM 2502 C CA . PRO A 1 319 ? 24.185 -6.659 -6.167 1.00 94.19 319 PRO A CA 1
ATOM 2503 C C . PRO A 1 319 ? 23.702 -5.993 -4.871 1.00 94.19 319 PRO A C 1
ATOM 2505 O O . PRO A 1 319 ? 22.665 -6.383 -4.343 1.00 94.19 319 PRO A O 1
ATOM 2508 N N . ASP A 1 320 ? 24.436 -4.991 -4.387 1.00 95.81 320 ASP A N 1
ATOM 2509 C CA . ASP A 1 320 ? 24.217 -4.339 -3.091 1.00 95.81 320 ASP A CA 1
ATOM 2510 C C . ASP A 1 320 ? 23.063 -3.310 -3.117 1.00 95.81 320 ASP A C 1
ATOM 2512 O O . ASP A 1 320 ? 23.166 -2.316 -3.838 1.00 95.81 320 ASP A O 1
ATOM 2516 N N . PRO A 1 321 ? 21.985 -3.488 -2.328 1.00 96.12 321 PRO A N 1
ATOM 2517 C CA . PRO A 1 321 ? 20.876 -2.534 -2.271 1.00 96.12 321 PRO A CA 1
ATOM 2518 C C . PRO A 1 321 ? 21.226 -1.192 -1.615 1.00 96.12 321 PRO A C 1
ATOM 2520 O O . PRO A 1 321 ? 20.474 -0.237 -1.778 1.00 96.12 321 PRO A O 1
ATOM 2523 N N . ALA A 1 322 ? 22.348 -1.089 -0.898 1.00 96.94 322 ALA A N 1
ATOM 2524 C CA . ALA A 1 322 ? 22.747 0.139 -0.213 1.00 96.94 322 ALA A CA 1
ATOM 2525 C C . ALA A 1 322 ? 23.653 1.059 -1.054 1.00 96.94 322 ALA A C 1
ATOM 2527 O O . ALA A 1 322 ? 24.001 2.150 -0.602 1.00 96.94 322 ALA A O 1
ATOM 2528 N N . SER A 1 323 ? 24.031 0.664 -2.278 1.00 96.62 323 SER A N 1
ATOM 2529 C CA . SER A 1 323 ? 24.888 1.471 -3.156 1.00 96.62 323 SER A CA 1
ATOM 2530 C C . SER A 1 323 ? 24.475 1.441 -4.634 1.00 96.62 323 SER A C 1
ATOM 2532 O O . SER A 1 323 ? 23.643 0.639 -5.061 1.00 96.62 323 SER A O 1
ATOM 2534 N N . GLY A 1 324 ? 25.071 2.334 -5.433 1.00 96.19 324 GLY A N 1
ATOM 2535 C CA . GLY A 1 324 ? 24.964 2.331 -6.894 1.00 96.19 324 GLY A CA 1
ATOM 2536 C C . GLY A 1 324 ? 23.552 2.572 -7.436 1.00 96.19 324 GLY A C 1
ATOM 2537 O O . GLY A 1 324 ? 22.747 3.278 -6.832 1.00 96.19 324 GLY A O 1
ATOM 2538 N N . ASN A 1 325 ? 23.264 1.977 -8.596 1.00 96.94 325 ASN A N 1
ATOM 2539 C CA . ASN A 1 325 ? 21.979 2.130 -9.282 1.00 96.94 325 ASN A CA 1
ATOM 2540 C C . ASN A 1 325 ? 20.825 1.532 -8.471 1.00 96.94 325 ASN A C 1
ATOM 2542 O O . ASN A 1 325 ? 19.722 2.069 -8.486 1.00 96.94 325 ASN A O 1
ATOM 2546 N N . LYS A 1 326 ? 21.083 0.441 -7.739 1.00 97.12 326 LYS A N 1
ATOM 2547 C CA . LYS A 1 326 ? 20.062 -0.207 -6.914 1.00 97.12 326 LYS A CA 1
ATOM 2548 C C . LYS A 1 326 ? 19.638 0.682 -5.746 1.00 97.12 326 LYS A C 1
ATOM 2550 O O . LYS A 1 326 ? 18.444 0.804 -5.494 1.00 97.12 326 LYS A O 1
ATOM 2555 N N . ARG A 1 327 ? 20.590 1.360 -5.095 1.00 97.12 327 ARG A N 1
ATOM 2556 C CA . ARG A 1 327 ? 20.284 2.373 -4.075 1.00 97.12 327 ARG A CA 1
ATOM 2557 C C . ARG A 1 327 ? 19.471 3.526 -4.647 1.00 97.12 327 ARG A C 1
ATOM 2559 O O . ARG A 1 327 ? 18.446 3.858 -4.075 1.00 97.12 327 ARG A O 1
ATOM 2566 N N . ALA A 1 328 ? 19.894 4.085 -5.783 1.00 96.62 328 ALA A N 1
ATOM 2567 C CA . ALA A 1 328 ? 19.180 5.194 -6.420 1.00 96.62 328 ALA A CA 1
ATOM 2568 C C . ALA A 1 328 ? 17.720 4.831 -6.746 1.00 96.62 328 ALA A C 1
ATOM 2570 O O . ALA A 1 328 ? 16.820 5.636 -6.521 1.00 96.62 328 ALA A O 1
ATOM 2571 N N . LEU A 1 329 ? 17.482 3.601 -7.212 1.00 97.38 329 LEU A N 1
ATOM 2572 C CA . LEU A 1 329 ? 16.138 3.096 -7.471 1.00 97.38 329 LEU A CA 1
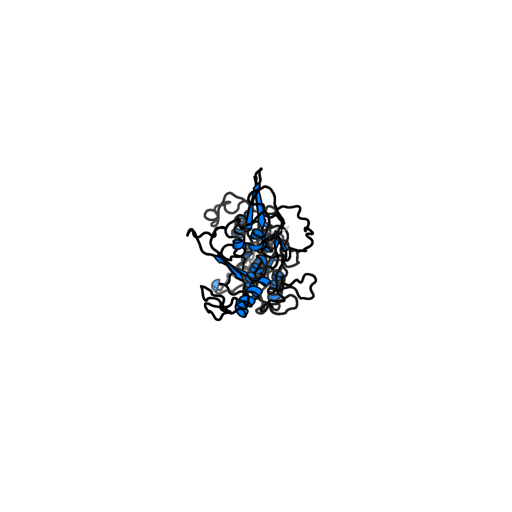ATOM 2573 C C . LEU A 1 329 ? 15.298 2.943 -6.196 1.00 97.38 329 LEU A C 1
ATOM 2575 O O . LEU A 1 329 ? 14.145 3.365 -6.178 1.00 97.38 329 LEU A O 1
ATOM 2579 N N . LEU A 1 330 ? 15.868 2.367 -5.134 1.00 97.88 330 LEU A N 1
ATOM 2580 C CA . LEU A 1 330 ? 15.175 2.224 -3.850 1.00 97.88 330 LEU A CA 1
ATOM 2581 C C . LEU A 1 330 ? 14.892 3.584 -3.194 1.00 97.88 330 LEU A C 1
ATOM 2583 O O . LEU A 1 330 ? 13.807 3.770 -2.660 1.00 97.88 330 LEU A O 1
ATOM 2587 N N . ASP A 1 331 ? 15.810 4.549 -3.288 1.00 96.38 331 ASP A N 1
ATOM 2588 C CA . ASP A 1 331 ? 15.582 5.915 -2.800 1.00 96.38 331 ASP A CA 1
ATOM 2589 C C . ASP A 1 331 ? 14.449 6.609 -3.563 1.00 96.38 331 ASP A C 1
ATOM 2591 O O . ASP A 1 331 ? 13.614 7.268 -2.950 1.00 96.38 331 ASP A O 1
ATOM 2595 N N . GLY A 1 332 ? 14.401 6.462 -4.894 1.00 95.75 332 GLY A N 1
ATOM 2596 C CA . GLY A 1 332 ? 13.292 6.978 -5.703 1.00 95.75 332 GLY A CA 1
ATOM 2597 C C . GLY A 1 332 ? 11.954 6.371 -5.273 1.00 95.75 332 GLY A C 1
ATOM 2598 O O . GLY A 1 332 ? 10.992 7.091 -5.015 1.00 95.75 332 GLY A O 1
ATOM 2599 N N . LEU A 1 333 ? 11.915 5.048 -5.097 1.00 96.69 333 LEU A N 1
ATOM 2600 C CA . LEU A 1 333 ? 10.733 4.346 -4.605 1.00 96.69 333 LEU A CA 1
ATOM 2601 C C . LEU A 1 333 ? 10.282 4.866 -3.236 1.00 96.69 333 LEU A C 1
ATOM 2603 O O . LEU A 1 333 ? 9.124 5.249 -3.077 1.00 96.69 333 LEU A O 1
ATOM 2607 N N . TYR A 1 334 ? 11.183 4.893 -2.255 1.00 96.00 334 TYR A N 1
ATOM 2608 C CA . TYR A 1 334 ? 10.826 5.195 -0.872 1.00 96.00 334 TYR A CA 1
ATOM 2609 C C . TYR A 1 334 ? 10.516 6.677 -0.623 1.00 96.00 334 TYR A C 1
ATOM 2611 O O . TYR A 1 334 ? 9.662 6.953 0.212 1.00 96.00 334 TYR A O 1
ATOM 2619 N N . ARG A 1 335 ? 11.072 7.604 -1.421 1.00 93.00 335 ARG A N 1
ATOM 2620 C CA . ARG A 1 335 ? 10.728 9.044 -1.400 1.00 93.00 335 ARG A CA 1
ATOM 2621 C C . ARG A 1 335 ? 9.365 9.373 -2.019 1.00 93.00 335 ARG A C 1
ATOM 2623 O O . ARG A 1 335 ? 8.934 10.524 -2.008 1.00 93.00 335 ARG A O 1
ATOM 2630 N N . THR A 1 336 ? 8.701 8.403 -2.638 1.00 92.25 336 THR A N 1
ATOM 2631 C CA . THR A 1 336 ? 7.367 8.642 -3.205 1.00 92.25 336 THR A CA 1
ATOM 2632 C C . THR A 1 336 ? 6.426 9.143 -2.117 1.00 92.25 336 THR A C 1
ATOM 2634 O O . THR A 1 336 ? 6.523 8.696 -0.976 1.00 92.25 336 THR A O 1
ATOM 2637 N N . GLN A 1 337 ? 5.586 10.113 -2.460 1.00 88.38 337 GLN A N 1
ATOM 2638 C CA . GLN A 1 337 ? 4.501 10.567 -1.605 1.00 88.38 337 GLN A CA 1
ATOM 2639 C C . GLN A 1 337 ? 3.238 10.649 -2.448 1.00 88.38 337 GLN A C 1
ATOM 2641 O O . GLN A 1 337 ? 3.221 11.252 -3.527 1.00 88.38 337 GLN A O 1
ATOM 2646 N N . SER A 1 338 ? 2.187 10.033 -1.932 1.00 88.38 338 SER A N 1
ATOM 2647 C CA . SER A 1 338 ? 0.870 9.987 -2.549 1.00 88.38 338 SER A CA 1
ATOM 2648 C C . SER A 1 338 ? 0.202 11.366 -2.565 1.00 88.38 338 SER A C 1
ATOM 2650 O O . SER A 1 338 ? -0.126 11.897 -1.517 1.00 88.38 338 SER A O 1
ATOM 2652 N N . THR A 1 339 ? -0.061 11.968 -3.722 1.00 83.62 339 THR A N 1
ATOM 2653 C CA . THR A 1 339 ? -0.899 13.168 -3.877 1.00 83.62 339 THR A CA 1
ATOM 2654 C C . THR A 1 339 ? -1.423 13.314 -5.311 1.00 83.62 339 THR A C 1
ATOM 2656 O O . THR A 1 339 ? -0.852 12.811 -6.271 1.00 83.62 339 THR A O 1
ATOM 2659 N N . GLY A 1 340 ? -2.533 14.030 -5.494 1.00 82.25 340 GLY A N 1
ATOM 2660 C CA . GLY A 1 340 ? -3.103 14.295 -6.817 1.00 82.25 340 GLY A CA 1
ATOM 2661 C C . GLY A 1 340 ? -3.939 13.145 -7.394 1.00 82.25 340 GLY A C 1
ATOM 2662 O O . GLY A 1 340 ? -4.371 12.239 -6.685 1.00 82.25 340 GLY A O 1
ATOM 2663 N N . GLY A 1 341 ? -4.237 13.241 -8.697 1.00 83.88 341 GLY A N 1
ATOM 2664 C CA . GLY A 1 341 ? -5.100 12.298 -9.426 1.00 83.88 341 GLY A CA 1
ATOM 2665 C C . GLY A 1 341 ? -4.386 11.024 -9.890 1.00 83.88 341 GLY A C 1
ATOM 2666 O O . GLY A 1 341 ? -3.253 10.771 -9.528 1.00 83.88 341 GLY A O 1
ATOM 2667 N N . THR A 1 342 ? -5.008 10.241 -10.765 1.00 87.62 342 THR A N 1
ATOM 2668 C CA . THR A 1 342 ? -4.535 8.890 -11.122 1.00 87.62 342 THR A CA 1
ATOM 2669 C C . THR A 1 342 ? -4.437 8.740 -12.651 1.00 87.62 342 THR A C 1
ATOM 2671 O O . THR A 1 342 ? -5.209 7.985 -13.252 1.00 87.62 342 THR A O 1
ATOM 2674 N N . PRO A 1 343 ? -3.551 9.487 -13.354 1.00 89.88 343 PRO A N 1
ATOM 2675 C CA . PRO A 1 343 ? -3.455 9.499 -14.821 1.00 89.88 343 PRO A CA 1
ATOM 2676 C C . PRO A 1 343 ? -2.787 8.246 -15.432 1.00 89.88 343 PRO A C 1
ATOM 2678 O O . PRO A 1 343 ? -2.111 8.347 -16.458 1.00 89.88 343 PRO A O 1
ATOM 2681 N N . LEU A 1 344 ? -3.040 7.062 -14.862 1.00 90.44 344 LEU A N 1
ATOM 2682 C CA . LEU A 1 344 ? -2.384 5.772 -15.143 1.00 90.44 344 LEU A CA 1
ATOM 2683 C C . LEU A 1 344 ? -2.178 5.463 -16.627 1.00 90.44 344 LEU A C 1
ATOM 2685 O O . LEU A 1 344 ? -1.106 5.029 -17.037 1.00 90.44 344 LEU A O 1
ATOM 2689 N N . ARG A 1 345 ? -3.203 5.698 -17.453 1.00 91.94 345 ARG A N 1
ATOM 2690 C CA . ARG A 1 345 ? -3.148 5.398 -18.892 1.00 91.94 345 ARG A CA 1
ATOM 2691 C C . ARG A 1 345 ? -2.078 6.190 -19.632 1.00 91.94 345 ARG A C 1
ATOM 2693 O O . ARG A 1 345 ? -1.469 5.660 -20.551 1.00 91.94 345 ARG A O 1
ATOM 2700 N N . ARG A 1 346 ? -1.885 7.461 -19.267 1.00 89.88 346 ARG A N 1
ATOM 2701 C CA . ARG A 1 346 ? -0.877 8.307 -19.915 1.00 89.88 346 ARG A CA 1
ATOM 2702 C C . ARG A 1 346 ? 0.516 7.881 -19.494 1.00 89.88 346 ARG A C 1
ATOM 2704 O O . ARG A 1 346 ? 1.364 7.715 -20.353 1.00 89.88 346 ARG A O 1
ATOM 2711 N N . THR A 1 347 ? 0.717 7.617 -18.209 1.00 90.50 347 THR A N 1
ATOM 2712 C CA . THR A 1 347 ? 2.018 7.179 -17.702 1.00 90.50 347 THR A CA 1
ATOM 2713 C C . THR A 1 347 ? 2.427 5.816 -18.269 1.00 90.50 347 THR A C 1
ATOM 2715 O O . THR A 1 347 ? 3.593 5.613 -18.594 1.00 90.50 347 THR A O 1
ATOM 2718 N N . LEU A 1 348 ? 1.472 4.899 -18.484 1.00 92.94 348 LEU A N 1
ATOM 2719 C CA . LEU A 1 348 ? 1.749 3.654 -19.208 1.00 92.94 348 LEU A CA 1
ATOM 2720 C C . LEU A 1 348 ? 2.169 3.917 -20.664 1.00 92.94 348 LEU A C 1
ATOM 2722 O O . LEU A 1 348 ? 3.081 3.256 -21.155 1.00 92.94 348 LEU A O 1
ATOM 2726 N N . ALA A 1 349 ? 1.544 4.889 -21.336 1.00 91.69 349 ALA A N 1
ATOM 2727 C CA . ALA A 1 349 ? 1.949 5.278 -22.683 1.00 91.69 349 ALA A CA 1
ATOM 2728 C C . ALA A 1 349 ? 3.361 5.885 -22.701 1.00 91.69 349 ALA A C 1
ATOM 2730 O O . ALA A 1 349 ? 4.167 5.525 -23.549 1.00 91.69 349 ALA A O 1
ATOM 2731 N N . GLU A 1 350 ? 3.721 6.703 -21.707 1.00 91.62 350 GLU A N 1
ATOM 2732 C CA . GLU A 1 350 ? 5.087 7.231 -21.583 1.00 91.62 350 GLU A CA 1
ATOM 2733 C C . GLU A 1 350 ? 6.138 6.127 -21.400 1.00 91.62 350 GLU A C 1
ATOM 2735 O O . GLU A 1 350 ? 7.221 6.214 -21.975 1.00 91.62 350 GLU A O 1
ATOM 2740 N N . ALA A 1 351 ? 5.821 5.053 -20.667 1.00 92.69 351 ALA A N 1
ATOM 2741 C CA . ALA A 1 351 ? 6.712 3.896 -20.565 1.00 92.69 351 ALA A CA 1
ATOM 2742 C C . ALA A 1 351 ? 6.882 3.179 -21.919 1.00 92.69 351 ALA A C 1
ATOM 2744 O O . ALA A 1 351 ? 7.984 2.738 -22.251 1.00 92.69 351 ALA A O 1
ATOM 2745 N N . GLY A 1 352 ? 5.812 3.089 -22.713 1.00 91.88 352 GLY A N 1
ATOM 2746 C CA . GLY A 1 352 ? 5.864 2.579 -24.083 1.00 91.88 352 GLY A CA 1
ATOM 2747 C C . GLY A 1 352 ? 6.728 3.448 -25.001 1.00 91.88 352 GLY A C 1
ATOM 2748 O O . GLY A 1 352 ? 7.642 2.939 -25.649 1.00 91.88 352 GLY A O 1
ATOM 2749 N N . ASP A 1 353 ? 6.517 4.767 -24.984 1.00 90.88 353 ASP A N 1
ATOM 2750 C CA . ASP A 1 353 ? 7.322 5.733 -25.744 1.00 90.88 353 ASP A CA 1
ATOM 2751 C C . ASP A 1 353 ? 8.803 5.684 -25.349 1.00 90.88 353 ASP A C 1
ATOM 2753 O O . ASP A 1 353 ? 9.686 5.828 -26.201 1.00 90.88 353 ASP A O 1
ATOM 2757 N N . TYR A 1 354 ? 9.086 5.451 -24.064 1.00 92.44 354 TYR A N 1
ATOM 2758 C CA . TYR A 1 354 ? 10.446 5.276 -23.573 1.00 92.44 354 TYR A CA 1
ATOM 2759 C C . TYR A 1 354 ? 11.109 4.039 -24.188 1.00 92.44 354 TYR A C 1
ATOM 2761 O O . TYR A 1 354 ? 12.244 4.123 -24.659 1.00 92.44 354 TYR A O 1
ATOM 2769 N N . TYR A 1 355 ? 10.404 2.906 -24.268 1.00 91.88 355 TYR A N 1
ATOM 2770 C CA . TYR A 1 355 ? 10.915 1.707 -24.943 1.00 91.88 355 TYR A CA 1
ATOM 2771 C C . TYR A 1 355 ? 11.064 1.872 -26.457 1.00 91.88 355 TYR A C 1
ATOM 2773 O O . TYR A 1 355 ? 11.997 1.311 -27.026 1.00 91.88 355 TYR A O 1
ATOM 2781 N N . GLU A 1 356 ? 10.217 2.683 -27.094 1.00 88.94 356 GLU A N 1
ATOM 2782 C CA . GLU A 1 356 ? 10.366 3.086 -28.501 1.00 88.94 356 GLU A CA 1
ATOM 2783 C C . GLU A 1 356 ? 11.505 4.089 -28.729 1.00 88.94 356 GLU A C 1
ATOM 2785 O O . GLU A 1 356 ? 11.680 4.573 -29.845 1.00 88.94 356 GLU A O 1
ATOM 2790 N N . CYS A 1 357 ? 12.270 4.458 -27.694 1.00 87.00 357 CYS A N 1
ATOM 2791 C CA . CYS A 1 357 ? 13.320 5.475 -27.792 1.00 87.00 357 CYS A CA 1
ATOM 2792 C C . CYS A 1 357 ? 12.812 6.774 -28.455 1.00 87.00 357 CYS A C 1
ATOM 2794 O O . CYS A 1 357 ? 13.559 7.507 -29.113 1.00 87.00 357 CYS A O 1
ATOM 2796 N N . SER A 1 358 ? 11.514 7.034 -28.288 1.00 77.62 358 SER A N 1
ATOM 2797 C CA . SER A 1 358 ? 10.796 8.155 -28.863 1.00 77.62 358 SER A CA 1
ATOM 2798 C C . SER A 1 358 ? 11.037 9.394 -28.012 1.00 77.62 358 SER A C 1
ATOM 2800 O O . SER A 1 358 ? 11.183 9.330 -26.794 1.00 77.62 358 SER A O 1
ATOM 2802 N N . VAL A 1 359 ? 10.994 10.566 -28.644 1.00 67.75 359 VAL A N 1
ATOM 2803 C CA . VAL A 1 359 ? 10.965 11.854 -27.927 1.00 67.75 359 VAL A CA 1
ATOM 2804 C C . VAL A 1 359 ? 9.626 12.106 -27.205 1.00 67.75 359 VAL A C 1
ATOM 2806 O O . VAL A 1 359 ? 9.422 13.202 -26.691 1.00 67.75 359 VAL A O 1
ATOM 2809 N N . GLY A 1 360 ? 8.703 11.134 -27.224 1.00 62.94 360 GLY A N 1
ATOM 2810 C CA . GLY A 1 360 ? 7.390 11.187 -26.575 1.00 62.94 360 GLY A CA 1
ATOM 2811 C C . GLY A 1 360 ? 7.411 10.959 -25.060 1.00 62.94 360 GLY A C 1
ATOM 2812 O O . GLY A 1 360 ? 6.565 11.521 -24.370 1.00 62.94 360 GLY A O 1
ATOM 2813 N N . SER A 1 361 ? 8.402 10.231 -24.528 1.00 75.12 361 SER A N 1
ATOM 2814 C CA . SER A 1 361 ? 8.568 10.072 -23.075 1.00 75.12 361 SER A CA 1
ATOM 2815 C C . SER A 1 361 ? 9.036 11.385 -22.452 1.00 75.12 361 SER A C 1
ATOM 2817 O O . SER A 1 361 ? 10.085 11.916 -22.828 1.00 75.12 361 SER A O 1
ATOM 2819 N N . SER A 1 362 ? 8.264 11.902 -21.494 1.00 80.56 362 SER A N 1
ATOM 2820 C CA . SER A 1 362 ? 8.627 13.101 -20.734 1.00 80.56 362 SER A CA 1
ATOM 2821 C C . SER A 1 362 ? 9.188 12.777 -19.352 1.00 80.56 362 SER A C 1
ATOM 2823 O O . SER A 1 362 ? 9.979 13.561 -18.831 1.00 80.56 362 SER A O 1
ATOM 2825 N N . LEU A 1 363 ? 8.828 11.611 -18.808 1.00 86.12 363 LEU A N 1
ATOM 2826 C CA . LEU A 1 363 ? 9.299 11.117 -17.515 1.00 86.12 363 LEU A CA 1
ATOM 2827 C C . LEU A 1 363 ? 10.729 10.575 -17.583 1.00 86.12 363 LEU A C 1
ATOM 2829 O O . LEU A 1 363 ? 11.605 11.055 -16.869 1.00 86.12 363 LEU A O 1
ATOM 2833 N N . TRP A 1 364 ? 10.984 9.598 -18.454 1.00 91.19 364 TRP A N 1
ATOM 2834 C CA . TRP A 1 364 ? 12.312 8.994 -18.593 1.00 91.19 364 TRP A CA 1
ATOM 2835 C C . TRP A 1 364 ? 13.069 9.548 -19.789 1.00 91.19 364 TRP A C 1
ATOM 2837 O O . TRP A 1 364 ? 12.480 9.920 -20.811 1.00 91.19 364 TRP A O 1
ATOM 2847 N N . SER A 1 365 ? 14.394 9.563 -19.670 1.00 87.75 365 SER A N 1
ATOM 2848 C CA . SER A 1 365 ? 15.285 10.183 -20.640 1.00 87.75 365 SER A CA 1
ATOM 2849 C C . SER A 1 365 ? 16.122 9.166 -21.424 1.00 87.75 365 SER A C 1
ATOM 2851 O O . SER A 1 365 ? 16.569 8.134 -20.917 1.00 87.75 365 SER A O 1
ATOM 2853 N N . GLY A 1 366 ? 16.378 9.481 -22.697 1.00 86.31 366 GLY A N 1
ATOM 2854 C CA . GLY A 1 366 ? 17.240 8.684 -23.571 1.00 86.31 366 GLY A CA 1
ATOM 2855 C C . GLY A 1 366 ? 16.585 7.419 -24.134 1.00 86.31 366 GLY A C 1
ATOM 2856 O O . GLY A 1 366 ? 15.374 7.250 -24.092 1.00 86.31 366 GLY A O 1
ATOM 2857 N N . CYS A 1 367 ? 17.414 6.548 -24.713 1.00 89.75 367 CYS A N 1
ATOM 2858 C CA . CYS A 1 367 ? 16.990 5.273 -25.289 1.00 89.75 367 CYS A CA 1
ATOM 2859 C C . CYS A 1 367 ? 17.419 4.133 -24.354 1.00 89.75 367 CYS A C 1
ATOM 2861 O O . CYS A 1 367 ? 18.628 3.925 -24.182 1.00 89.75 367 CYS A O 1
ATOM 2863 N N . PRO A 1 368 ? 16.479 3.399 -23.730 1.00 92.06 368 PRO A N 1
ATOM 2864 C CA . PRO A 1 368 ? 16.817 2.331 -22.800 1.00 92.06 368 PRO A CA 1
ATOM 2865 C C . PRO A 1 368 ? 17.293 1.067 -23.518 1.00 92.06 368 PRO A C 1
ATOM 2867 O O . PRO A 1 368 ? 17.942 0.227 -22.890 1.00 92.06 368 PRO A O 1
ATOM 2870 N N . ILE A 1 369 ? 17.007 0.923 -24.814 1.00 91.19 369 ILE A N 1
ATOM 2871 C CA . ILE A 1 369 ? 17.387 -0.244 -25.609 1.00 91.19 369 ILE A CA 1
ATOM 2872 C C . ILE A 1 369 ? 18.897 -0.241 -25.860 1.00 91.19 369 ILE A C 1
ATOM 2874 O O . ILE A 1 369 ? 19.486 0.747 -26.304 1.00 91.19 369 ILE A O 1
ATOM 2878 N N . LEU A 1 370 ? 19.556 -1.356 -25.540 1.00 90.38 370 LEU A N 1
ATOM 2879 C CA . LEU A 1 370 ? 20.994 -1.492 -25.775 1.00 90.38 370 LEU A CA 1
ATOM 2880 C C . LEU A 1 370 ? 21.308 -1.541 -27.279 1.00 90.38 370 LEU A C 1
ATOM 2882 O O . LEU A 1 370 ? 20.472 -1.951 -28.077 1.00 90.38 370 LEU A O 1
ATOM 2886 N N . PRO A 1 371 ? 22.539 -1.209 -27.704 1.00 88.62 371 PRO A N 1
ATOM 2887 C CA . PRO A 1 371 ? 22.935 -1.394 -29.096 1.00 88.62 371 PRO A CA 1
ATOM 2888 C C . PRO A 1 371 ? 22.759 -2.849 -29.556 1.00 88.62 371 PRO A C 1
ATOM 2890 O O . PRO A 1 371 ? 23.017 -3.783 -28.793 1.00 88.62 371 PRO A O 1
ATOM 2893 N N . ALA A 1 372 ? 22.436 -3.062 -30.836 1.00 86.25 372 ALA A N 1
ATOM 2894 C CA . ALA A 1 372 ? 22.299 -4.405 -31.416 1.00 86.25 372 ALA A CA 1
ATOM 2895 C C . ALA A 1 372 ? 23.548 -5.287 -31.199 1.00 86.25 372 ALA A C 1
ATOM 2897 O O . ALA A 1 372 ? 23.436 -6.485 -30.950 1.00 86.25 372 ALA A O 1
ATOM 2898 N N . ALA A 1 373 ? 24.746 -4.686 -31.204 1.00 85.69 373 ALA A N 1
ATOM 2899 C CA . ALA A 1 373 ? 26.007 -5.376 -30.908 1.00 85.69 373 ALA A CA 1
ATOM 2900 C C . ALA A 1 373 ? 26.090 -5.948 -29.476 1.00 85.69 373 ALA A C 1
ATOM 2902 O O . ALA A 1 373 ? 26.883 -6.855 -29.230 1.00 85.69 373 ALA A O 1
ATOM 2903 N N . SER A 1 374 ? 25.273 -5.433 -28.555 1.00 86.31 374 SER A N 1
ATOM 2904 C CA . SER A 1 374 ? 25.135 -5.881 -27.165 1.00 86.31 374 SER A CA 1
ATOM 2905 C C . SER A 1 374 ? 23.883 -6.742 -26.938 1.00 86.31 374 SER A C 1
ATOM 2907 O O . SER A 1 374 ? 23.546 -7.023 -25.791 1.00 86.31 374 SER A O 1
ATOM 2909 N N . GLY A 1 375 ? 23.184 -7.152 -28.005 1.00 86.62 375 GLY A N 1
ATOM 2910 C CA . GLY A 1 375 ? 21.973 -7.977 -27.927 1.00 86.62 375 GLY A CA 1
ATOM 2911 C C . GLY A 1 375 ? 20.657 -7.198 -27.835 1.00 86.62 375 GLY A C 1
ATOM 2912 O O . GLY A 1 375 ? 19.629 -7.816 -27.586 1.00 86.62 375 GLY A O 1
ATOM 2913 N N . GLY A 1 376 ? 20.661 -5.877 -28.061 1.00 87.50 376 GLY A N 1
ATOM 2914 C CA . GLY A 1 376 ? 19.465 -5.025 -27.964 1.00 87.50 376 GLY A CA 1
ATOM 2915 C C . GLY A 1 376 ? 18.258 -5.480 -28.784 1.00 87.50 376 GLY A C 1
ATOM 2916 O O . GLY A 1 376 ? 17.143 -5.442 -28.284 1.00 87.50 376 GLY A O 1
ATOM 2917 N N . ALA A 1 377 ? 18.492 -6.028 -29.981 1.00 85.44 377 ALA A N 1
ATOM 2918 C CA . ALA A 1 377 ? 17.443 -6.579 -30.851 1.00 85.44 377 ALA A CA 1
ATOM 2919 C C . ALA A 1 377 ? 16.698 -7.790 -30.243 1.00 85.44 377 ALA A C 1
ATOM 2921 O O . ALA A 1 377 ? 15.716 -8.274 -30.794 1.00 85.44 377 ALA A O 1
ATOM 2922 N N . CYS A 1 378 ? 17.191 -8.344 -29.132 1.00 85.38 378 CYS A N 1
ATOM 2923 C CA . CYS A 1 378 ? 16.549 -9.432 -28.394 1.00 85.38 378 CYS A CA 1
ATOM 2924 C C . CYS A 1 378 ? 16.279 -9.060 -26.928 1.00 85.38 378 CYS A C 1
ATOM 2926 O O . CYS A 1 378 ? 16.006 -9.943 -26.113 1.00 85.38 378 CYS A O 1
ATOM 2928 N N . GLN A 1 379 ? 16.393 -7.777 -26.569 1.00 89.00 379 GLN A N 1
ATOM 2929 C CA . GLN A 1 379 ? 16.165 -7.307 -25.208 1.00 89.00 379 GLN A CA 1
ATOM 2930 C C . GLN A 1 379 ? 14.667 -7.307 -24.898 1.00 89.00 379 GLN A C 1
ATOM 2932 O O . GLN A 1 379 ? 13.874 -6.679 -25.591 1.00 89.00 379 GLN A O 1
ATOM 2937 N N . GLN A 1 380 ? 14.280 -8.024 -23.845 1.00 90.69 380 GLN A N 1
ATOM 2938 C CA . GLN A 1 380 ? 12.896 -8.041 -23.377 1.00 90.69 380 GLN A CA 1
ATOM 2939 C C . GLN A 1 380 ? 12.610 -6.779 -22.557 1.00 90.69 380 GLN A C 1
ATOM 2941 O O . GLN A 1 380 ? 13.457 -6.363 -21.764 1.00 90.69 380 GLN A O 1
ATOM 2946 N N . ASN A 1 381 ? 11.416 -6.209 -22.721 1.00 92.12 381 ASN A N 1
ATOM 2947 C CA . ASN A 1 381 ? 10.965 -5.011 -22.016 1.00 92.12 381 ASN A CA 1
ATOM 2948 C C . ASN A 1 381 ? 9.657 -5.315 -21.274 1.00 92.12 381 ASN A C 1
ATOM 2950 O O . ASN A 1 381 ? 8.755 -5.929 -21.843 1.00 92.12 381 ASN A O 1
ATOM 2954 N N . PHE A 1 382 ? 9.562 -4.899 -20.012 1.00 94.44 382 PHE A N 1
ATOM 2955 C CA . PHE A 1 382 ? 8.405 -5.141 -19.153 1.00 94.44 382 PHE A CA 1
ATOM 2956 C C . PHE A 1 382 ? 7.991 -3.852 -18.441 1.00 94.44 382 PHE A C 1
ATOM 2958 O O . PHE A 1 382 ? 8.749 -3.329 -17.631 1.00 94.44 382 PHE A O 1
ATOM 2965 N N . ALA A 1 383 ? 6.766 -3.384 -18.665 1.00 94.56 383 ALA A N 1
ATOM 2966 C CA . ALA A 1 383 ? 6.163 -2.350 -17.828 1.00 94.56 383 ALA A CA 1
ATOM 2967 C C . ALA A 1 383 ? 5.351 -3.008 -16.702 1.00 94.56 383 ALA A C 1
ATOM 2969 O O . ALA A 1 383 ? 4.491 -3.850 -16.965 1.00 94.56 383 ALA A O 1
ATOM 2970 N N . VAL A 1 384 ? 5.620 -2.629 -15.452 1.00 95.31 384 VAL A N 1
ATOM 2971 C CA . VAL A 1 384 ? 4.867 -3.078 -14.275 1.00 95.31 384 VAL A CA 1
ATOM 2972 C C . VAL A 1 384 ? 4.202 -1.868 -13.638 1.00 95.31 384 VAL A C 1
ATOM 2974 O O . VAL A 1 384 ? 4.876 -1.013 -13.070 1.00 95.31 384 VAL A O 1
ATOM 2977 N N . LEU A 1 385 ? 2.876 -1.808 -13.737 1.00 92.69 385 LEU A N 1
ATOM 2978 C CA . LEU A 1 385 ? 2.055 -0.747 -13.162 1.00 92.69 385 LEU A CA 1
ATOM 2979 C C . LEU A 1 385 ? 1.501 -1.197 -11.804 1.00 92.69 385 LEU A C 1
ATOM 2981 O O . LEU A 1 385 ? 0.868 -2.251 -11.719 1.00 92.69 385 LEU A O 1
ATOM 2985 N N . MET A 1 386 ? 1.722 -0.406 -10.756 1.00 92.75 386 MET A N 1
ATOM 2986 C CA . MET A 1 386 ? 1.211 -0.657 -9.404 1.00 92.75 386 MET A CA 1
ATOM 2987 C C . MET A 1 386 ? 0.257 0.469 -9.006 1.00 92.75 386 MET A C 1
ATOM 2989 O O . MET A 1 386 ? 0.664 1.619 -9.024 1.00 92.75 386 MET A O 1
ATOM 2993 N N . THR A 1 387 ? -0.999 0.147 -8.684 1.00 90.56 387 THR A N 1
ATOM 2994 C CA . THR A 1 387 ? -2.074 1.117 -8.393 1.00 90.56 387 THR A CA 1
ATOM 2995 C C . THR A 1 387 ? -3.143 0.508 -7.487 1.00 90.56 387 THR A C 1
ATOM 2997 O O . THR A 1 387 ? -3.271 -0.717 -7.413 1.00 90.56 387 THR A O 1
ATOM 3000 N N . ASP A 1 388 ? -3.936 1.355 -6.833 1.00 82.44 388 ASP A N 1
ATOM 3001 C CA . ASP A 1 388 ? -5.154 0.981 -6.110 1.00 82.44 388 ASP A CA 1
ATOM 3002 C C . ASP A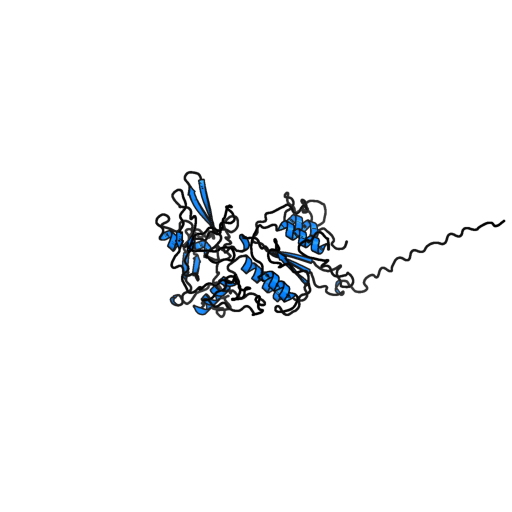 1 388 ? -6.426 0.948 -6.988 1.00 82.44 388 ASP A C 1
ATOM 3004 O O . ASP A 1 388 ? -7.498 0.557 -6.515 1.00 82.44 388 ASP A O 1
ATOM 3008 N N . GLY A 1 389 ? -6.305 1.276 -8.280 1.00 77.62 389 GLY A N 1
ATOM 3009 C CA . GLY A 1 389 ? -7.222 0.861 -9.339 1.00 77.62 389 GLY A CA 1
ATOM 3010 C C . GLY A 1 389 ? -7.808 1.997 -10.176 1.00 77.62 389 GLY A C 1
ATOM 3011 O O . GLY A 1 389 ? -7.618 2.026 -11.393 1.00 77.62 389 GLY A O 1
ATOM 3012 N N . PHE A 1 390 ? -8.591 2.897 -9.576 1.00 77.75 390 PHE A N 1
ATOM 3013 C CA . PHE A 1 390 ? -9.416 3.833 -10.349 1.00 77.75 390 PHE A CA 1
ATOM 3014 C C . PHE A 1 390 ? -8.595 4.975 -10.965 1.00 77.75 390 PHE A C 1
ATOM 3016 O O . PHE A 1 390 ? -8.307 5.990 -10.346 1.00 77.75 390 PHE A O 1
ATOM 3023 N N . TRP A 1 391 ? -8.313 4.849 -12.255 1.00 77.94 391 TRP A N 1
ATOM 3024 C CA . TRP A 1 391 ? -7.791 5.912 -13.098 1.00 77.94 391 TRP A CA 1
ATOM 3025 C C . TRP A 1 391 ? -8.719 7.125 -13.293 1.00 77.94 391 TRP A C 1
ATOM 3027 O O . TRP A 1 391 ? 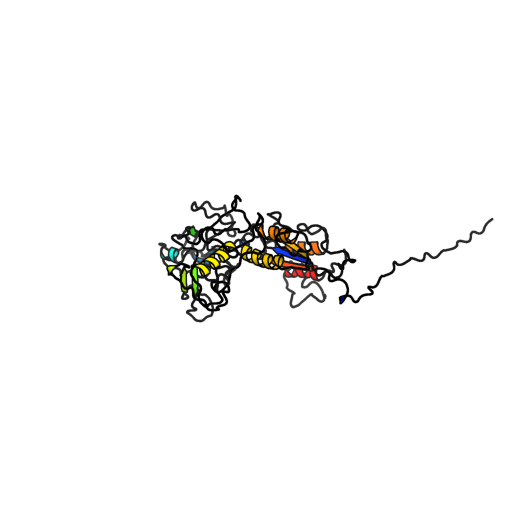-9.944 7.027 -13.380 1.00 77.94 391 TRP A O 1
ATOM 3037 N N . ASN A 1 392 ? -8.102 8.289 -13.481 1.00 77.88 392 ASN A N 1
ATOM 3038 C CA . ASN A 1 392 ? -8.740 9.519 -13.945 1.00 77.88 392 ASN A CA 1
ATOM 3039 C C . ASN A 1 392 ? -7.785 10.274 -14.897 1.00 77.88 392 ASN A C 1
ATOM 3041 O O . ASN A 1 392 ? -6.821 9.707 -15.410 1.00 77.88 392 ASN A O 1
ATOM 3045 N N . GLY A 1 393 ? -8.081 11.531 -15.227 1.00 78.56 393 GLY A N 1
ATOM 3046 C CA . GLY A 1 393 ? -7.241 12.336 -16.119 1.00 78.56 393 GLY A CA 1
ATOM 3047 C C . GLY A 1 393 ? -7.552 12.197 -17.615 1.00 78.56 393 GLY A C 1
ATOM 3048 O O . GLY A 1 393 ? -8.564 11.625 -18.030 1.00 78.56 393 GLY A O 1
ATOM 3049 N N . SER A 1 394 ? -6.701 12.813 -18.437 1.00 83.06 394 SER A N 1
ATOM 3050 C CA . SER A 1 394 ? -6.937 12.992 -19.871 1.00 83.06 394 SER A CA 1
ATOM 3051 C C . SER A 1 394 ? -6.721 11.721 -20.700 1.00 83.06 394 SER A C 1
ATOM 3053 O O . SER A 1 394 ? -6.155 10.723 -20.256 1.00 83.06 394 SER A O 1
ATOM 3055 N N . ASN A 1 395 ? -7.235 11.767 -21.928 1.00 85.38 395 ASN A N 1
ATOM 3056 C CA . ASN A 1 395 ? -7.161 10.681 -22.895 1.00 85.38 395 ASN A CA 1
ATOM 3057 C C . ASN A 1 395 ? -5.697 10.433 -23.350 1.00 85.38 395 ASN A C 1
ATOM 3059 O O . ASN A 1 395 ? -5.059 11.408 -23.752 1.00 85.38 395 ASN A O 1
ATOM 3063 N N . PRO A 1 396 ? -5.178 9.183 -23.329 1.00 87.31 396 PRO A N 1
ATOM 3064 C CA . PRO A 1 396 ? -3.854 8.836 -23.868 1.00 87.31 396 PRO A CA 1
ATOM 3065 C C . PRO A 1 396 ? -3.746 8.920 -25.403 1.00 87.31 396 PRO A C 1
ATOM 3067 O O . PRO A 1 396 ? -2.642 8.994 -25.920 1.00 87.31 396 PRO A O 1
ATOM 3070 N N . GLY A 1 397 ? -4.859 8.941 -26.144 1.00 87.94 397 GLY A N 1
ATOM 3071 C CA . GLY A 1 397 ? -4.855 9.181 -27.593 1.00 87.94 397 GLY A CA 1
ATOM 3072 C C . GLY A 1 397 ? -4.489 7.977 -28.468 1.00 87.94 397 GLY A C 1
ATOM 3073 O O . GLY A 1 397 ? -4.243 8.171 -29.656 1.00 87.94 397 GLY A O 1
ATOM 3074 N N . VAL A 1 398 ? -4.493 6.758 -27.917 1.00 86.25 398 VAL A N 1
ATOM 3075 C CA . VAL A 1 398 ? -4.181 5.513 -28.649 1.00 86.25 398 VAL A CA 1
ATOM 3076 C C . VAL A 1 398 ? -5.358 4.966 -29.467 1.00 86.25 398 VAL A C 1
ATOM 3078 O O . VAL A 1 398 ? -5.143 4.204 -30.394 1.00 86.25 398 VAL A O 1
ATOM 3081 N N . SER A 1 399 ? -6.585 5.447 -29.228 1.00 88.62 399 SER A N 1
ATOM 3082 C CA . SER A 1 399 ? -7.850 4.906 -29.772 1.00 88.62 399 SER A CA 1
ATOM 3083 C C . SER A 1 399 ? -8.221 3.547 -29.159 1.00 88.62 399 SER A C 1
ATOM 3085 O O . SER A 1 399 ? -7.853 3.305 -28.014 1.00 88.62 399 SER A O 1
ATOM 3087 N N . ASN A 1 400 ? -9.070 2.749 -29.818 1.00 86.69 400 ASN A N 1
ATOM 3088 C CA . ASN A 1 400 ? -9.244 1.350 -29.434 1.00 86.69 400 ASN A CA 1
ATOM 3089 C C . ASN A 1 400 ? -8.286 0.533 -30.303 1.00 86.69 400 ASN A C 1
ATOM 3091 O O . ASN A 1 400 ? -8.446 0.562 -31.521 1.00 86.69 400 ASN A O 1
ATOM 3095 N N . THR A 1 401 ? -7.303 -0.098 -29.675 1.00 85.62 401 THR A N 1
ATOM 3096 C CA . THR A 1 401 ? -6.228 -0.872 -30.319 1.00 85.62 401 THR A CA 1
ATOM 3097 C C . THR A 1 401 ? -6.251 -2.338 -29.900 1.00 85.62 401 THR A C 1
ATOM 3099 O O . THR A 1 401 ? -5.302 -3.065 -30.148 1.00 85.62 401 THR A O 1
ATOM 3102 N N . ASP A 1 402 ? -7.302 -2.766 -29.197 1.00 78.62 402 ASP A N 1
ATOM 3103 C CA . ASP A 1 402 ? -7.570 -4.179 -28.913 1.00 78.62 402 ASP A CA 1
ATOM 3104 C C . ASP A 1 402 ? -8.588 -4.803 -29.895 1.00 78.62 402 ASP A C 1
ATOM 3106 O O . ASP A 1 402 ? -8.859 -6.010 -29.842 1.00 78.62 402 ASP A O 1
ATOM 3110 N N . ILE A 1 403 ? -9.113 -3.991 -30.828 1.00 77.81 403 ILE A N 1
ATOM 3111 C CA . ILE A 1 403 ? -10.048 -4.383 -31.894 1.00 77.81 403 ILE A CA 1
ATOM 3112 C C . ILE A 1 403 ? -9.637 -3.910 -33.305 1.00 77.81 403 ILE A C 1
ATOM 3114 O O . ILE A 1 403 ? -10.341 -4.210 -34.278 1.00 77.81 403 ILE A O 1
ATOM 3118 N N . ASP A 1 404 ? -8.571 -3.114 -33.465 1.00 66.88 404 ASP A N 1
ATOM 3119 C CA . ASP A 1 404 ? -8.300 -2.363 -34.702 1.00 66.88 404 ASP A CA 1
ATOM 3120 C C . ASP A 1 404 ? -7.551 -3.138 -35.793 1.00 66.88 404 ASP A C 1
ATOM 3122 O O . ASP A 1 404 ? -6.843 -2.559 -36.617 1.00 66.88 404 ASP A O 1
ATOM 3126 N N . GLY A 1 405 ? -7.797 -4.436 -35.936 1.00 61.69 405 GLY A N 1
ATOM 3127 C CA . GLY A 1 405 ? -7.119 -5.180 -36.983 1.00 61.69 405 GLY A CA 1
ATOM 3128 C C . GLY A 1 405 ? -7.362 -6.674 -36.994 1.00 61.69 405 GLY A C 1
ATOM 3129 O O . GLY A 1 405 ? -8.197 -7.220 -36.287 1.00 61.69 405 GLY A O 1
ATOM 3130 N N . ALA A 1 406 ? -6.650 -7.333 -37.908 1.00 52.22 406 ALA A N 1
ATOM 3131 C CA . ALA A 1 406 ? -6.518 -8.786 -37.969 1.00 52.22 406 ALA A CA 1
ATOM 3132 C C . ALA A 1 406 ? -5.060 -9.184 -37.679 1.00 52.22 406 ALA A C 1
ATOM 3134 O O . ALA A 1 406 ? -4.459 -9.972 -38.418 1.00 52.22 406 ALA A O 1
ATOM 3135 N N . GLY A 1 407 ? -4.463 -8.566 -36.660 1.00 63.38 407 GLY A N 1
ATOM 3136 C CA . GLY A 1 407 ? -3.241 -9.013 -36.012 1.00 63.38 407 GLY A CA 1
ATOM 3137 C C . GLY A 1 407 ? -3.461 -10.327 -35.260 1.00 63.38 407 GLY A C 1
ATOM 3138 O O . GLY A 1 407 ? -4.567 -10.853 -35.165 1.00 63.38 407 GLY A O 1
ATOM 3139 N N . SER A 1 408 ? -2.376 -10.923 -34.760 1.00 65.31 408 SER A N 1
ATOM 3140 C CA . SER A 1 408 ? -2.467 -12.157 -33.953 1.00 65.31 408 SER A CA 1
ATOM 3141 C C . SER A 1 408 ? -2.875 -11.897 -32.499 1.00 65.31 408 SER A C 1
ATOM 3143 O O . SER A 1 408 ? -3.006 -12.857 -31.738 1.00 65.31 408 SER A O 1
ATOM 3145 N N . PHE A 1 409 ? -3.022 -10.625 -32.126 1.00 65.56 409 PHE A N 1
ATOM 3146 C CA . PHE A 1 409 ? -3.250 -10.158 -30.760 1.00 65.56 409 PHE A CA 1
ATOM 3147 C C . PHE A 1 409 ? -4.555 -9.359 -30.615 1.00 65.56 409 PHE A C 1
ATOM 3149 O O . PHE A 1 409 ? -5.069 -9.272 -29.505 1.00 65.56 409 PHE A O 1
ATOM 3156 N N . ASP A 1 410 ? -5.135 -8.924 -31.736 1.00 72.69 410 ASP A N 1
ATOM 3157 C CA . ASP A 1 410 ? -6.498 -8.405 -31.849 1.00 72.69 410 ASP A CA 1
ATOM 3158 C C . ASP A 1 410 ? -7.581 -9.459 -31.568 1.00 72.69 410 ASP A C 1
ATOM 3160 O O . ASP A 1 410 ? -7.497 -10.618 -32.004 1.00 72.69 410 ASP A O 1
ATOM 3164 N N . GLY A 1 411 ? -8.670 -9.028 -30.929 1.00 72.38 411 GLY A N 1
ATOM 3165 C CA . GLY A 1 411 ? -9.871 -9.840 -30.749 1.00 72.38 411 GLY A CA 1
ATOM 3166 C C . GLY A 1 411 ? -9.976 -10.547 -29.388 1.00 72.38 411 GLY A C 1
ATOM 3167 O O . GLY A 1 411 ? -9.223 -10.271 -28.449 1.00 72.38 411 GLY A O 1
ATOM 3168 N N . PRO A 1 412 ? -10.930 -11.485 -29.218 1.00 75.81 412 PRO A N 1
ATOM 3169 C CA . PRO A 1 412 ? -11.101 -12.190 -27.952 1.00 75.81 412 PRO A CA 1
ATOM 3170 C C . PRO A 1 412 ? -9.825 -12.957 -27.565 1.00 75.81 412 PRO A C 1
ATOM 3172 O O . PRO A 1 412 ? -9.281 -13.686 -28.398 1.00 75.81 412 PRO A O 1
ATOM 3175 N N . PRO A 1 413 ? -9.381 -12.896 -26.296 1.00 79.38 413 PRO A N 1
ATOM 3176 C CA . PRO A 1 413 ? -10.150 -12.477 -25.122 1.00 79.38 413 PRO A CA 1
ATOM 3177 C C . PRO A 1 413 ? -9.953 -11.015 -24.686 1.00 79.38 413 PRO A C 1
ATOM 3179 O O . PRO A 1 413 ? -10.470 -10.664 -23.627 1.00 79.38 413 PRO A O 1
ATOM 3182 N N . TYR A 1 414 ? -9.187 -10.210 -25.426 1.00 78.81 414 TYR A N 1
ATOM 3183 C CA . TYR A 1 414 ? -8.763 -8.877 -24.983 1.00 78.81 414 TYR A CA 1
ATOM 3184 C C . TYR A 1 414 ? -9.615 -7.738 -25.553 1.00 78.81 414 TYR A C 1
ATOM 3186 O O . TYR A 1 414 ? -9.654 -6.688 -24.926 1.00 78.81 414 TYR A O 1
ATOM 3194 N N . GLU A 1 415 ? -10.327 -7.962 -26.667 1.00 82.69 415 GLU A N 1
ATOM 3195 C CA . GLU A 1 415 ? -11.176 -6.933 -27.288 1.00 82.69 415 GLU A CA 1
ATOM 3196 C C . GLU A 1 415 ? -12.309 -6.439 -26.375 1.00 82.69 415 GLU A C 1
ATOM 3198 O O . GLU A 1 415 ? -13.013 -7.228 -25.725 1.00 82.69 415 GLU A O 1
ATOM 3203 N N . ASP A 1 416 ? -12.567 -5.132 -26.421 1.00 85.50 416 ASP A N 1
ATOM 3204 C CA . ASP A 1 416 ? -13.831 -4.556 -25.976 1.00 85.50 416 ASP A CA 1
ATOM 3205 C C . ASP A 1 416 ? -14.326 -3.424 -26.910 1.00 85.50 416 ASP A C 1
ATOM 3207 O O . ASP A 1 416 ? -13.911 -3.301 -28.058 1.00 85.50 416 ASP A O 1
ATOM 3211 N N . SER A 1 417 ? -15.346 -2.666 -26.488 1.00 87.94 417 SER A N 1
ATOM 3212 C CA . SER A 1 417 ? -15.942 -1.575 -27.295 1.00 87.94 417 SER A CA 1
ATOM 3213 C C . SER A 1 417 ? -15.579 -0.168 -26.807 1.00 87.94 417 SER A C 1
ATOM 3215 O O . SER A 1 417 ? -16.091 0.834 -27.316 1.00 87.94 417 SER A O 1
ATOM 3217 N N . VAL A 1 418 ? -14.762 -0.092 -25.765 1.00 88.38 418 VAL A N 1
ATOM 3218 C CA . VAL A 1 418 ? -14.301 1.113 -25.091 1.00 88.38 418 VAL A CA 1
ATOM 3219 C C . VAL A 1 418 ? -12.942 1.471 -25.678 1.00 88.38 418 VAL A C 1
ATOM 3221 O O . VAL A 1 418 ? -12.120 0.616 -25.952 1.00 88.38 418 VAL A O 1
ATOM 3224 N N . SER A 1 419 ? -12.712 2.753 -25.941 1.00 90.44 419 SER A N 1
ATOM 3225 C CA . SER A 1 419 ? -11.426 3.213 -26.470 1.00 90.44 419 SER A CA 1
ATOM 3226 C C . SER A 1 419 ? -10.583 3.859 -25.387 1.00 90.44 419 SER A C 1
ATOM 3228 O O . SER A 1 419 ? -11.106 4.547 -24.502 1.00 90.44 419 SER A O 1
ATOM 3230 N N . ASN A 1 420 ? -9.271 3.810 -25.583 1.00 89.31 420 ASN A N 1
ATOM 3231 C CA . ASN A 1 420 ? -8.266 4.408 -24.725 1.00 89.31 420 ASN A CA 1
ATOM 3232 C C . ASN A 1 420 ? -8.302 3.836 -23.302 1.00 89.31 420 ASN A C 1
ATOM 3234 O O . ASN A 1 420 ? -8.227 4.596 -22.343 1.00 89.31 420 ASN A O 1
ATOM 3238 N N . THR A 1 421 ? -8.485 2.538 -23.124 1.00 89.81 421 THR A N 1
ATOM 3239 C CA . THR A 1 421 ? -8.341 1.833 -21.846 1.00 89.81 421 THR A CA 1
ATOM 3240 C C . THR A 1 421 ? -6.859 1.559 -21.539 1.00 89.81 421 THR A C 1
ATOM 3242 O O . THR A 1 421 ? -5.972 1.904 -22.318 1.00 89.81 421 THR A O 1
ATOM 3245 N N . LEU A 1 422 ? -6.554 0.976 -20.373 1.00 90.00 422 LEU A N 1
ATOM 3246 C CA . LEU A 1 422 ? -5.203 0.449 -20.121 1.00 90.00 422 LEU A CA 1
ATOM 3247 C C . LEU A 1 422 ? -4.872 -0.725 -21.055 1.00 90.00 422 LEU A C 1
ATOM 3249 O O . LEU A 1 422 ? -3.713 -0.868 -21.434 1.00 90.00 422 LEU A O 1
ATOM 3253 N N . ALA A 1 423 ? -5.876 -1.529 -21.428 1.00 88.94 423 ALA A N 1
ATOM 3254 C CA . ALA A 1 423 ? -5.713 -2.632 -22.370 1.00 88.94 423 ALA A CA 1
ATOM 3255 C C . ALA A 1 423 ? -5.351 -2.103 -23.761 1.00 88.94 423 ALA A C 1
ATOM 3257 O O . ALA A 1 423 ? -4.370 -2.566 -24.333 1.00 88.94 423 ALA A O 1
ATOM 3258 N N . ASP A 1 424 ? -6.030 -1.048 -24.221 1.00 89.69 424 ASP A N 1
ATOM 3259 C CA . ASP A 1 424 ? -5.687 -0.370 -25.471 1.00 89.69 424 ASP A CA 1
ATOM 3260 C C . ASP A 1 424 ? -4.237 0.122 -25.458 1.00 89.69 424 ASP A C 1
ATOM 3262 O O . ASP A 1 424 ? -3.458 -0.225 -26.335 1.00 89.69 424 ASP A O 1
ATOM 3266 N N . VAL A 1 425 ? -3.823 0.874 -24.430 1.00 91.00 425 VAL A N 1
ATOM 3267 C CA . VAL A 1 425 ? -2.437 1.374 -24.352 1.00 91.00 425 VAL A CA 1
ATOM 3268 C C . VAL A 1 425 ? -1.434 0.218 -24.364 1.00 91.00 425 VAL A C 1
ATOM 3270 O O . VAL A 1 425 ? -0.449 0.277 -25.094 1.00 91.00 425 VAL A O 1
ATOM 3273 N N . ALA A 1 426 ? -1.682 -0.848 -23.598 1.00 90.31 426 ALA A N 1
ATOM 3274 C CA . ALA A 1 426 ? -0.813 -2.020 -23.600 1.00 90.31 426 ALA A CA 1
ATOM 3275 C C . ALA A 1 426 ? -0.748 -2.682 -24.987 1.00 90.31 426 ALA A C 1
ATOM 3277 O O . ALA A 1 426 ? 0.344 -3.033 -25.434 1.00 90.31 426 ALA A O 1
ATOM 3278 N N . MET A 1 427 ? -1.884 -2.814 -25.680 1.00 88.75 427 MET A N 1
ATOM 3279 C CA . MET A 1 427 ? -1.931 -3.423 -27.007 1.00 88.75 427 MET A CA 1
ATOM 3280 C C . MET A 1 427 ? -1.264 -2.564 -28.069 1.00 88.75 427 MET A C 1
ATOM 3282 O O . MET A 1 427 ? -0.467 -3.089 -28.842 1.00 88.75 427 MET A O 1
ATOM 3286 N N . HIS A 1 428 ? -1.445 -1.243 -28.007 1.00 88.44 428 HIS A N 1
ATOM 3287 C CA . HIS A 1 428 ? -0.786 -0.294 -28.895 1.00 88.44 428 HIS A CA 1
ATOM 3288 C C . HIS A 1 428 ? 0.726 -0.535 -28.974 1.00 88.44 428 HIS A C 1
ATOM 3290 O O . HIS A 1 428 ? 1.261 -0.661 -30.070 1.00 88.44 428 HIS A O 1
ATOM 3296 N N . TYR A 1 429 ? 1.417 -0.641 -27.833 1.00 88.25 429 TYR A N 1
ATOM 3297 C CA . TYR A 1 429 ? 2.869 -0.870 -27.818 1.00 88.25 429 TYR A CA 1
ATOM 3298 C C . TYR A 1 429 ? 3.259 -2.335 -28.015 1.00 88.25 429 TYR A C 1
ATOM 3300 O O . TYR A 1 429 ? 4.348 -2.608 -28.508 1.00 88.25 429 TYR A O 1
ATOM 3308 N N . TYR A 1 430 ? 2.404 -3.286 -27.638 1.00 85.75 430 TYR A N 1
ATOM 3309 C CA . TYR A 1 430 ? 2.703 -4.706 -27.807 1.00 85.75 430 TYR A CA 1
ATOM 3310 C C . TYR A 1 430 ? 2.701 -5.138 -29.280 1.00 85.75 430 TYR A C 1
ATOM 3312 O O . TYR A 1 430 ? 3.502 -5.982 -29.682 1.00 85.75 430 TYR A O 1
ATOM 3320 N N . GLU A 1 431 ? 1.813 -4.567 -30.094 1.00 81.31 431 GLU A N 1
ATOM 3321 C CA . GLU A 1 431 ? 1.730 -4.874 -31.526 1.00 81.31 431 GLU A CA 1
ATOM 3322 C C . GLU A 1 431 ? 2.789 -4.161 -32.370 1.00 81.31 431 GLU A C 1
ATOM 3324 O O . GLU A 1 431 ? 3.040 -4.529 -33.524 1.00 81.31 431 GLU A O 1
ATOM 3329 N N . ARG A 1 432 ? 3.422 -3.135 -31.801 1.00 79.12 432 ARG A N 1
ATOM 3330 C CA . ARG A 1 432 ? 4.439 -2.334 -32.470 1.00 79.12 432 ARG A CA 1
ATOM 3331 C C . ARG A 1 432 ? 5.811 -2.946 -32.256 1.00 79.12 432 ARG A C 1
ATOM 3333 O O . ARG A 1 432 ? 6.233 -3.247 -31.144 1.00 79.12 432 ARG A O 1
ATOM 3340 N N . ASP A 1 433 ? 6.524 -3.114 -33.360 1.00 68.25 433 ASP A N 1
ATOM 3341 C CA . ASP A 1 433 ? 7.906 -3.555 -33.311 1.00 68.25 433 ASP A CA 1
ATOM 3342 C C . ASP A 1 433 ? 8.813 -2.390 -32.892 1.00 68.25 433 ASP A C 1
ATOM 3344 O O . ASP A 1 433 ? 8.927 -1.383 -33.602 1.00 68.25 433 ASP A O 1
ATOM 3348 N N . LEU A 1 434 ? 9.476 -2.546 -31.745 1.00 65.88 434 LEU A N 1
ATOM 3349 C CA . LEU A 1 434 ? 10.444 -1.584 -31.214 1.00 65.88 434 LEU A CA 1
ATOM 3350 C C . LEU A 1 434 ? 11.739 -1.527 -32.057 1.00 65.88 434 LEU A C 1
ATOM 3352 O O . LEU A 1 434 ? 12.583 -0.667 -31.824 1.00 65.88 434 LEU A O 1
ATOM 3356 N N . ASP A 1 435 ? 11.908 -2.410 -33.049 1.00 54.53 435 ASP A N 1
ATOM 3357 C CA . ASP A 1 435 ? 13.117 -2.561 -33.881 1.00 54.53 435 ASP A CA 1
ATOM 3358 C C . ASP A 1 435 ? 13.240 -1.508 -35.018 1.00 54.53 435 ASP A C 1
ATOM 3360 O O . ASP A 1 435 ? 14.066 -1.646 -35.923 1.00 54.53 435 ASP A O 1
ATOM 3364 N N . THR A 1 436 ? 12.419 -0.444 -35.014 1.00 47.75 436 THR A N 1
ATOM 3365 C CA . THR A 1 436 ? 12.442 0.616 -36.053 1.00 47.75 436 THR A CA 1
ATOM 3366 C C . THR A 1 436 ? 13.215 1.891 -35.692 1.00 47.75 436 THR A C 1
ATOM 3368 O O . THR A 1 436 ? 13.214 2.833 -36.493 1.00 47.75 436 THR A O 1
ATOM 3371 N N . VAL A 1 437 ? 13.913 1.923 -34.550 1.00 45.62 437 VAL A N 1
ATOM 3372 C CA . VAL A 1 437 ? 14.630 3.114 -34.040 1.00 45.62 437 VAL A CA 1
ATOM 3373 C C . VAL A 1 437 ? 16.139 3.063 -34.255 1.00 45.62 437 VAL A C 1
ATOM 3375 O O . VAL A 1 437 ? 16.771 2.041 -33.904 1.00 45.62 437 VAL A O 1
#

Radius of gyration: 27.78 Å; Cα contacts (8 Å, |Δi|>4): 870; chains: 1; bounding box: 74×45×116 Å

Sequence (437 aa):
MLAALLVLVPITGAAAPLNLANSPLFLATSVEPNITFVNDDSGSMDWGIMVVQGGEGTMVLDGRQFSGDRRQRYVHVFCMSDNNDCTLDGDKWDNSSEWDRHEIVPSVAALVAHAKHKADVYGVWRARFSGFNAMYYNPEVTYTPWAGVNEVGAPYGNVDPTEAPLDPYLDEDNDDYREADLENDFEWISDDVPRPFESGSDDILVQNYYPARYYLWTDTNTNGLVDATDAHTLVEIRSSNEPYVHTSGDRADCGNALACTYEEEMQNFANWFSYYHRREHAAKNAIGKFSAAANGVRLAYGTLHDNNNNIIDIASMNPDPASGNKRALLDGLYRTQSTGGTPLRRTLAEAGDYYECSVGSSLWSGCPILPAASGGACQQNFAVLMTDGFWNGSNPGVSNTDIDGAGSFDGPPYEDSVSNTLADVAMHYYERDLDTV

Mean predicted aligned error: 9.31 Å

pLDDT: mean 84.45, std 15.94, range [36.72, 98.44]